Protein AF-0000000072964483 (afdb_homodimer)

pLDDT: mean 89.32, std 16.29, range [35.5, 98.94]

Sequence (464 aa):
MSEIKTFVFFDLETTGLPKFEENRTRITEFCAVAVRADHIGLQTAQKCKLPRVQSKLSLCFNPARAICPQATKLTGLSNELLEHQAHFSSQTLNVIKNWLDVNEKPICLVAHNGNEFDFPILRAEIENTGENLPEDILCLDSIIAFKEIDTLEGGAVINQPNEIKIRKIDTSYNLGHVFKRRLSKRPLNAHGAEGDVNMLLACAADYGQKFVKFANGNSTKFSQMPIMKPKFMSEIKTFVFFDLETTGLPKFEENRTRITEFCAVAVRADHIGLQTAQKCKLPRVQSKLSLCFNPARAICPQATKLTGLSNELLEHQAHFSSQTLNVIKNWLDVNEKPICLVAHNGNEFDFPILRAEIENTGENLPEDILCLDSIIAFKEIDTLEGGAVINQPNEIKIRKIDTSYNLGHVFKRRLSKRPLNAHGAEGDVNMLLACAADYGQKFVKFANGNSTKFSQMPIMKPKF

Secondary structure (DSSP, 8-state):
-PPP-EEEEEEEEESS-GGGTTT---EEEEEEEEEEGGGTT---SSTTPPPS--EEEEEE---SSPPPHHHHHHH---HHHHTTSPPSSHHHHHHHHHHHHTSPSSEEEEETTTTTTHHHHHHHHHHHTT----TT-EEEEHHHHHHHHHHHHHTTTTT--S-----------SHHHHHHHHH--PPSSTTSHHHHHHHHHHHHHHHTHHHHHHHHHH-EEGGGSPPP----/-PPP-EEEEEEEEESS-GGGTTT---EEEEEEEEEEGGGTT---SSTTPPPS--EEEEEE---SSPPPHHHHHHH---HHHHTTSPPSSHHHHHHHHHHHHTSPSSEEEEETTTTTTHHHHHHHHHHHTT----TT-EEEEHHHHHHHHHHHHHTTTTT--S-----------SHHHHHHHHH--PPSSTTSHHHHHHHHHHHHHHHTHHHHHHHHHH-EEGGGSPPP----

Foldseek 3Di:
DDAFFKEKEKDFQWLDDCVVVQLLIFTFKIKIKIDTQQQQQPPDVDQQDFRPDIDMDMFGAQRVDARDPVSCVLQVDGNVNRVPGHHLEPVVVVVVQVSVVVGDDPYEYEYAVCLPGVLQNVQQSQVVRVHDHDQSHWYDHVLVLVVVLVCVVVVVVPPDPDPPPVPVQPPDSDLQSLLCVQRVDGQDSPSHGVSSSSSSSSSRSSCGVSSSVSCRVPIGTSVPRHHRDGRD/DDAFFKEKEKDFQWLDDCVVVLLLIFTFKIKIKIDTLQQQQPPDPDQQDFRPDIDMDMFGAQRVDARDPVSCVLQV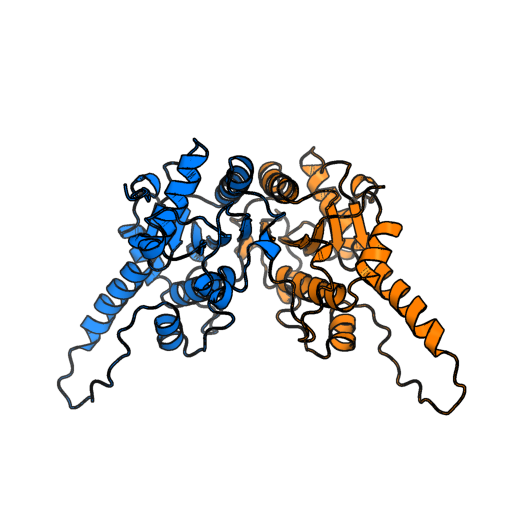DGNVNRVPGHHLEPVVVVVVQVSVVVGDDPYEYEYAVCLPGVLQNVQQSQVVRVHDHDQSHWYDHVLVLVVVLVCVVVVVVPPDPDPPPVPVQPPDSDLQSLLCVQRVDGQDSPSHGVSSSSSSSSSSSSSGVSSSVSCRVPIGTSVPRHHRDGRD

Nearest PDB structures (foldseek):
  6a47-assembly1_A  TM=9.226E-01  e=2.351E-23  Mus musculus
  6a46-assembly1_B  TM=9.419E-01  e=1.027E-22  Mus musculus
  9ava-assembly2_B  TM=9.422E-01  e=1.534E-21  Homo sapiens
  6a4b-assembly1_A  TM=9.261E-01  e=2.086E-21  Mus musculus
  6a4b-assembly2_D  TM=9.321E-01  e=1.792E-20  Mus musculus

Organism: Tribolium castaneum (NCBI:txid7070)

InterPro domains:
  IPR012337 Ribonuclease H-like superfamily [SSF53098] (5-227)
  IPR013520 Ribonuclease H-like domain [PF00929] (8-148)
  IPR013520 Ribonuclease H-like domain [SM00479] (6-213)
  IPR036397 Ribonuclease H superfamily [G3DSA:3.30.420.10] (4-225)
  IPR040393 Three-prime repair exonuclease 1/2 [PTHR13058] (2-229)

Solvent-accessible surface area (backbone atoms only — not comparable to full-atom values): 25014 Å² total; per-residue (Å²): 130,83,62,58,36,20,36,32,33,32,34,66,35,45,28,44,58,40,89,82,45,45,34,61,51,32,59,36,29,42,20,36,40,37,32,46,44,81,46,38,27,60,62,53,92,54,83,87,63,64,61,82,69,51,29,35,43,30,43,50,22,24,51,90,57,82,52,39,66,68,36,27,70,58,48,69,53,46,61,77,79,23,62,77,38,39,51,87,37,62,68,54,47,46,28,54,50,46,52,55,63,58,48,54,68,39,38,31,39,32,21,77,52,12,79,82,42,46,48,14,50,51,43,31,56,40,49,74,52,75,54,77,77,69,73,72,33,27,26,42,38,44,44,60,51,53,52,53,52,47,49,64,54,48,67,66,61,65,68,76,84,72,87,68,74,72,64,80,64,80,79,53,69,49,67,68,50,43,34,28,72,74,67,72,44,76,81,63,61,68,55,34,32,59,34,46,26,52,47,49,49,40,46,46,33,70,53,12,60,61,45,52,53,49,46,64,73,63,47,41,49,49,79,72,52,61,60,48,58,61,66,129,129,85,62,60,35,21,36,30,33,31,34,68,35,44,28,44,57,39,90,81,43,46,34,63,51,33,58,35,31,43,19,36,40,37,32,45,44,81,45,40,29,61,63,54,92,56,85,87,65,62,60,82,69,51,31,36,42,30,43,50,22,24,50,89,58,83,52,37,67,69,37,26,70,56,50,70,52,46,61,78,78,23,60,79,38,38,51,86,35,62,67,53,48,48,28,54,51,44,52,55,63,59,48,53,67,39,37,31,39,34,21,79,51,13,79,83,42,48,48,13,48,52,44,30,55,40,48,73,53,74,54,76,78,70,74,73,33,26,27,40,37,44,45,59,51,53,52,52,52,47,49,64,55,48,67,65,60,64,67,78,83,73,88,65,74,72,63,80,64,78,79,54,69,49,66,68,50,42,35,29,70,74,66,70,45,77,82,62,61,67,57,33,33,58,35,48,28,51,48,49,51,41,46,46,33,71,53,13,60,60,44,54,54,48,47,64,75,63,48,42,49,47,79,73,51,62,60,47,59,60,65,131

Radius of gyration: 23.36 Å; Cα contacts (8 Å, |Δi|>4): 852; chains: 2; bounding box: 59×77×67 Å

Structure (mmCIF, N/CA/C/O backbone):
data_AF-0000000072964483-model_v1
#
loop_
_entity.id
_entity.type
_entity.pdbx_description
1 polymer 'exodeoxyribonuclease III'
#
loop_
_atom_site.group_PDB
_atom_site.id
_atom_site.type_symbol
_atom_site.label_atom_id
_atom_site.label_alt_id
_atom_site.label_comp_id
_atom_site.label_asym_id
_atom_site.label_entity_id
_atom_site.label_seq_id
_atom_site.pdbx_PDB_ins_code
_atom_site.Cartn_x
_atom_site.Cartn_y
_atom_site.Cartn_z
_atom_site.occupancy
_atom_site.B_iso_or_equiv
_atom_site.auth_seq_id
_atom_site.auth_comp_id
_atom_site.auth_asym_id
_atom_site.auth_atom_id
_atom_site.pdbx_PDB_model_num
ATOM 1 N N . MET A 1 1 ? 10.398 20.094 21.016 1 59.28 1 MET A N 1
ATOM 2 C CA . MET A 1 1 ? 9.891 18.781 20.609 1 59.28 1 MET A CA 1
ATOM 3 C C . MET A 1 1 ? 10.711 18.203 19.469 1 59.28 1 MET A C 1
ATOM 5 O O . MET A 1 1 ? 11.281 18.953 18.672 1 59.28 1 MET A O 1
ATOM 9 N N . SER A 1 2 ? 11.109 16.859 19.469 1 86.19 2 SER A N 1
ATOM 10 C CA . SER A 1 2 ? 11.93 16.25 18.438 1 86.19 2 SER A CA 1
ATOM 11 C C . SER A 1 2 ? 11.297 16.422 17.062 1 86.19 2 SER A C 1
ATOM 13 O O . SER A 1 2 ? 10.07 16.438 16.938 1 86.19 2 SER A O 1
ATOM 15 N N . GLU A 1 3 ? 12.016 16.797 16.094 1 96.44 3 GLU A N 1
ATOM 16 C CA . GLU A 1 3 ? 11.562 17.016 14.719 1 96.44 3 GLU A CA 1
ATOM 17 C C . GLU A 1 3 ? 10.914 15.758 14.148 1 96.44 3 GLU A C 1
ATOM 19 O O . GLU A 1 3 ? 11.375 14.641 14.406 1 96.44 3 GLU A O 1
ATOM 24 N N . ILE A 1 4 ? 9.883 16.031 13.453 1 98.25 4 ILE A N 1
ATOM 25 C CA . ILE A 1 4 ? 9.18 14.938 12.789 1 98.25 4 ILE A CA 1
ATOM 26 C C . ILE A 1 4 ? 10.148 14.164 11.898 1 98.25 4 ILE A C 1
ATOM 28 O O . ILE A 1 4 ? 10.914 14.758 11.141 1 98.25 4 ILE A O 1
ATOM 32 N N . LYS A 1 5 ? 10.117 12.867 12.047 1 98.31 5 LYS A N 1
ATOM 33 C CA . LYS A 1 5 ? 11.016 12.039 11.242 1 98.31 5 LYS A CA 1
ATOM 34 C C . LYS A 1 5 ? 10.266 11.367 10.094 1 98.31 5 LYS A C 1
ATOM 36 O O . LYS A 1 5 ? 10.852 11.102 9.039 1 98.31 5 LYS A O 1
ATOM 41 N N . THR A 1 6 ? 9.008 11.07 10.32 1 98.62 6 THR A N 1
ATOM 42 C CA . THR A 1 6 ? 8.211 10.391 9.305 1 98.62 6 THR A CA 1
ATOM 43 C C . THR A 1 6 ? 6.859 11.078 9.141 1 98.62 6 THR A C 1
ATOM 45 O O . THR A 1 6 ? 6.152 11.32 10.117 1 98.62 6 THR A O 1
ATOM 48 N N . PHE A 1 7 ? 6.555 11.453 7.918 1 98.75 7 PHE A N 1
ATOM 49 C CA . PHE A 1 7 ? 5.207 11.891 7.574 1 98.75 7 PHE A CA 1
ATOM 50 C C . PHE A 1 7 ? 4.383 10.727 7.039 1 98.75 7 PHE A C 1
ATOM 52 O O . PHE A 1 7 ? 4.852 9.961 6.191 1 98.75 7 PHE A O 1
ATOM 59 N N . VAL A 1 8 ? 3.205 10.57 7.547 1 98.88 8 VAL A N 1
ATOM 60 C CA . VAL A 1 8 ? 2.248 9.586 7.051 1 98.88 8 VAL A CA 1
ATOM 61 C C . VAL A 1 8 ? 1.047 10.305 6.434 1 98.88 8 VAL A C 1
ATOM 63 O O . VAL A 1 8 ? 0.172 10.789 7.152 1 98.88 8 VAL A O 1
ATOM 66 N N . PHE A 1 9 ? 1.057 10.375 5.133 1 98.88 9 PHE A N 1
ATOM 67 C CA . PHE A 1 9 ? -0.081 10.93 4.402 1 98.88 9 PHE A CA 1
ATOM 68 C C . PHE A 1 9 ? -1.195 9.891 4.277 1 98.88 9 PHE A C 1
ATOM 70 O O . PHE A 1 9 ? -0.953 8.758 3.863 1 98.88 9 PHE A O 1
ATOM 77 N N . PHE A 1 10 ? -2.441 10.25 4.699 1 98.81 10 PHE A N 1
ATOM 78 C CA . PHE A 1 10 ? -3.484 9.234 4.586 1 98.81 10 PHE A CA 1
ATOM 79 C C . PHE A 1 10 ? -4.812 9.867 4.188 1 98.81 10 PHE A C 1
ATOM 81 O O . PHE A 1 10 ? -4.949 11.094 4.199 1 98.81 10 PHE A O 1
ATOM 88 N N . ASP A 1 11 ? -5.699 9.086 3.74 1 98.38 11 ASP A N 1
ATOM 89 C CA . ASP A 1 11 ? -7.047 9.438 3.305 1 98.38 11 ASP A CA 1
ATOM 90 C C . ASP A 1 11 ? -8.031 8.312 3.607 1 98.38 11 ASP A C 1
ATOM 92 O O . ASP A 1 11 ? -7.656 7.141 3.641 1 98.38 11 ASP A O 1
ATOM 96 N N . LEU A 1 12 ? -9.25 8.703 3.867 1 98.38 12 LEU A N 1
ATOM 97 C CA . LEU A 1 12 ? -10.328 7.742 4.113 1 98.38 12 LEU A CA 1
ATOM 98 C C . LEU A 1 12 ? -11.422 7.871 3.055 1 98.38 12 LEU A C 1
ATOM 100 O O . LEU A 1 12 ? -11.758 8.984 2.635 1 98.38 12 LEU A O 1
ATOM 104 N N . GLU A 1 13 ? -11.859 6.797 2.547 1 97.94 13 GLU A N 1
ATOM 105 C CA . GLU A 1 13 ? -13.203 6.734 1.973 1 97.94 13 GLU A CA 1
ATOM 106 C C . GLU A 1 13 ? -14.211 6.184 2.98 1 97.94 13 GLU A C 1
ATOM 108 O O . GLU A 1 13 ? -13.859 5.363 3.832 1 97.94 13 GLU A O 1
ATOM 113 N N . THR A 1 14 ? -15.477 6.641 2.916 1 98 14 THR A N 1
ATOM 114 C CA . THR A 1 14 ? -16.453 6.332 3.953 1 98 14 THR A CA 1
ATOM 115 C C . THR A 1 14 ? -17.812 6 3.336 1 98 14 THR A C 1
ATOM 117 O O . THR A 1 14 ? -17.984 6.109 2.123 1 98 14 THR A O 1
ATOM 120 N N . THR A 1 15 ? -18.734 5.559 4.133 1 97.94 15 THR A N 1
ATOM 121 C CA . THR A 1 15 ? -20.078 5.176 3.697 1 97.94 15 THR A CA 1
ATOM 122 C C . THR A 1 15 ? -20.844 6.379 3.156 1 97.94 15 THR A C 1
ATOM 124 O O . THR A 1 15 ? -21.781 6.227 2.367 1 97.94 15 THR A O 1
ATOM 127 N N . GLY A 1 16 ? -20.453 7.508 3.533 1 95.5 16 GLY A N 1
ATOM 128 C CA . GLY A 1 16 ? -21.047 8.781 3.158 1 95.5 16 GLY A CA 1
ATOM 129 C C . GLY A 1 16 ? -20.438 9.961 3.902 1 95.5 16 GLY A C 1
ATOM 130 O O . GLY A 1 16 ? -19.469 9.805 4.648 1 95.5 16 GLY A O 1
ATOM 131 N N . LEU A 1 17 ? -20.953 11.117 3.656 1 93.19 17 LEU A N 1
ATOM 132 C CA . LEU A 1 17 ? -20.516 12.297 4.395 1 93.19 17 LEU A CA 1
ATOM 133 C C . LEU A 1 17 ? -21.172 12.352 5.773 1 93.19 17 LEU A C 1
ATOM 135 O O . LEU A 1 17 ? -22.359 12.047 5.91 1 93.19 17 LEU A O 1
ATOM 139 N N . PRO A 1 18 ? -20.438 12.711 6.734 1 92.38 18 PRO A N 1
ATOM 140 C CA . PRO A 1 18 ? -20.953 12.734 8.102 1 92.38 18 PRO A CA 1
ATOM 141 C C . PRO A 1 18 ? -22.25 13.539 8.227 1 92.38 18 PRO A C 1
ATOM 143 O O . PRO A 1 18 ? -23.172 13.133 8.945 1 92.38 18 PRO A O 1
ATOM 146 N N . LYS A 1 19 ? -22.375 14.609 7.52 1 89.31 19 LYS A N 1
ATOM 147 C CA . LYS A 1 19 ? -23.531 15.484 7.609 1 89.31 19 LYS A CA 1
ATOM 148 C C . LYS A 1 19 ? -24.797 14.75 7.176 1 89.31 19 LYS A C 1
ATOM 150 O O . LYS A 1 19 ? -25.891 15.055 7.664 1 89.31 19 LYS A O 1
ATOM 155 N N . PHE A 1 20 ? -24.672 13.734 6.379 1 88.56 20 PHE A N 1
ATOM 156 C CA . PHE A 1 20 ? -25.844 13.031 5.84 1 88.56 20 PHE A CA 1
ATOM 157 C C . PHE A 1 20 ? -26.078 11.719 6.582 1 88.56 20 PHE A C 1
ATOM 159 O O . PHE A 1 20 ? -27.062 11.023 6.328 1 88.56 20 PHE A O 1
ATOM 166 N N . GLU A 1 21 ? -25.172 11.422 7.473 1 91.38 21 GLU A N 1
ATOM 167 C CA . GLU A 1 21 ? -25.281 10.141 8.164 1 91.38 21 GLU A CA 1
ATOM 168 C C . GLU A 1 21 ? -25.328 10.328 9.68 1 91.38 21 GLU A C 1
ATOM 170 O O . GLU A 1 21 ? -24.984 9.414 10.438 1 91.38 21 GLU A O 1
ATOM 175 N N . GLU A 1 22 ? -25.578 11.539 10.133 1 90.06 22 GLU A N 1
ATOM 176 C CA . GLU A 1 22 ? -25.672 11.844 11.555 1 90.06 22 GLU A CA 1
ATOM 177 C C . GLU A 1 22 ? -24.391 11.453 12.289 1 90.06 22 GLU A C 1
ATOM 179 O O . GLU A 1 22 ? -24.453 10.891 13.391 1 90.06 22 GLU A O 1
ATOM 184 N N . ASN A 1 23 ? -23.328 11.57 11.648 1 89.25 23 ASN A N 1
ATOM 185 C CA . ASN A 1 23 ? -22 11.312 12.195 1 89.25 23 ASN A CA 1
ATOM 186 C C . ASN A 1 23 ? -21.797 9.836 12.516 1 89.25 23 ASN A C 1
ATOM 188 O O . ASN A 1 23 ? -21.078 9.484 13.453 1 89.25 23 ASN A O 1
ATOM 192 N N . ARG A 1 24 ? -22.5 8.984 11.781 1 90.94 24 ARG A N 1
ATOM 193 C CA . ARG A 1 24 ? -22.359 7.547 11.961 1 90.94 24 ARG A CA 1
ATOM 194 C C . ARG A 1 24 ? -21.562 6.926 10.82 1 90.94 24 ARG A C 1
ATOM 196 O O . ARG A 1 24 ? -21.641 5.715 10.594 1 90.94 24 ARG A O 1
ATOM 203 N N . THR A 1 25 ? -20.922 7.75 10.172 1 95.06 25 THR A N 1
ATOM 204 C CA . THR A 1 25 ? -20.156 7.363 9 1 95.06 25 THR A CA 1
ATOM 205 C C . THR A 1 25 ? -19.094 6.324 9.367 1 95.06 25 THR A C 1
ATOM 207 O O . THR A 1 25 ? -18.469 6.418 10.422 1 95.06 25 THR A O 1
ATOM 210 N N . ARG A 1 26 ? -18.953 5.316 8.516 1 97.5 26 ARG A N 1
ATOM 211 C CA . ARG A 1 26 ? -17.984 4.254 8.711 1 97.5 26 ARG A CA 1
ATOM 212 C C . ARG A 1 26 ? -16.938 4.254 7.602 1 97.5 26 ARG A C 1
ATOM 214 O O . ARG A 1 26 ? -17.203 4.711 6.492 1 97.5 26 ARG A O 1
ATOM 221 N N . ILE A 1 27 ? -15.758 3.779 7.957 1 98.44 27 ILE A N 1
ATOM 222 C CA . ILE A 1 27 ? -14.656 3.746 6.996 1 98.44 27 ILE A CA 1
ATOM 223 C C . ILE A 1 27 ? -14.844 2.576 6.035 1 98.44 27 ILE A C 1
ATOM 225 O O . ILE A 1 27 ? -15.094 1.446 6.465 1 98.44 27 ILE A O 1
ATOM 229 N N . THR A 1 28 ? -14.734 2.82 4.719 1 98.44 28 THR A N 1
ATOM 230 C CA . THR A 1 28 ? -14.781 1.766 3.711 1 98.44 28 THR A CA 1
ATOM 231 C C . THR A 1 28 ? -13.391 1.501 3.139 1 98.44 28 THR A C 1
ATOM 233 O O . THR A 1 28 ? -13.109 0.404 2.65 1 98.44 28 THR A O 1
ATOM 236 N N . GLU A 1 29 ? -12.539 2.516 3.17 1 98.56 29 GLU A N 1
ATOM 237 C CA . GLU A 1 29 ? -11.188 2.404 2.633 1 98.56 29 GLU A CA 1
ATOM 238 C C . GLU A 1 29 ? -10.211 3.287 3.408 1 98.56 29 GLU A C 1
ATOM 240 O O . GLU A 1 29 ? -10.539 4.426 3.748 1 98.56 29 GLU A O 1
ATOM 245 N N . PHE A 1 30 ? -9.141 2.785 3.834 1 98.69 30 PHE A N 1
ATOM 246 C CA . PHE A 1 30 ? -8.023 3.467 4.48 1 98.69 30 PHE A CA 1
ATOM 247 C C . PHE A 1 30 ? -6.754 3.336 3.643 1 98.69 30 PHE A C 1
ATOM 249 O O . PHE A 1 30 ? -6.363 2.23 3.262 1 98.69 30 PHE A O 1
ATOM 256 N N . CYS A 1 31 ? -6.129 4.406 3.23 1 98.69 31 CYS A N 1
ATOM 257 C CA . CYS A 1 31 ? -4.832 4.375 2.557 1 98.69 31 CYS A CA 1
ATOM 258 C C . CYS A 1 31 ? -3.848 5.324 3.232 1 98.69 31 CYS A C 1
ATOM 260 O O . CYS A 1 31 ? -4.195 6.457 3.562 1 98.69 31 CYS A O 1
ATOM 262 N N . ALA A 1 32 ? -2.635 4.863 3.463 1 98.88 32 ALA A N 1
ATOM 263 C CA . ALA A 1 32 ? -1.585 5.668 4.078 1 98.88 32 ALA A CA 1
ATOM 264 C C . ALA A 1 32 ? -0.235 5.414 3.416 1 98.88 32 ALA A C 1
ATOM 266 O O . ALA A 1 32 ? 0.085 4.273 3.066 1 98.88 32 ALA A O 1
ATOM 267 N N . VAL A 1 33 ? 0.51 6.426 3.189 1 98.62 33 VAL A N 1
ATOM 268 C CA . VAL A 1 33 ? 1.868 6.355 2.66 1 98.62 33 VAL A CA 1
ATOM 269 C C . VAL A 1 33 ? 2.83 7.062 3.613 1 98.62 33 VAL A C 1
ATOM 271 O O . VAL A 1 33 ? 2.639 8.234 3.939 1 98.62 33 VAL A O 1
ATOM 274 N N . ALA A 1 34 ? 3.812 6.375 4.09 1 98.69 34 ALA A N 1
ATOM 275 C CA . ALA A 1 34 ? 4.824 6.922 4.992 1 98.69 34 ALA A CA 1
ATOM 276 C C . ALA A 1 34 ? 6.086 7.312 4.227 1 98.69 34 ALA A C 1
ATOM 278 O O . ALA A 1 34 ? 6.605 6.527 3.43 1 98.69 34 ALA A O 1
ATOM 279 N N . VAL A 1 35 ? 6.535 8.508 4.445 1 97.94 35 VAL A N 1
ATOM 280 C CA . VAL A 1 35 ? 7.75 9.031 3.834 1 97.94 35 VAL A CA 1
ATOM 281 C C . VAL A 1 35 ? 8.594 9.742 4.891 1 97.94 35 VAL A C 1
ATOM 283 O O . VAL A 1 35 ? 8.062 10.43 5.762 1 97.94 35 VAL A O 1
ATOM 286 N N . ARG A 1 36 ? 9.812 9.594 4.812 1 97.5 36 ARG A N 1
ATOM 287 C CA . ARG A 1 36 ? 10.688 10.305 5.73 1 97.5 36 ARG A CA 1
ATOM 288 C C . ARG A 1 36 ? 10.625 11.812 5.488 1 97.5 36 ARG A C 1
ATOM 290 O O . ARG A 1 36 ? 10.539 12.258 4.344 1 97.5 36 ARG A O 1
ATOM 297 N N . ALA A 1 37 ? 10.789 12.516 6.535 1 97.31 37 ALA A N 1
ATOM 298 C CA . ALA A 1 37 ? 10.734 13.977 6.449 1 97.31 37 ALA A CA 1
ATOM 299 C C . ALA A 1 37 ? 11.844 14.516 5.559 1 97.31 37 ALA A C 1
ATOM 301 O O . ALA A 1 37 ? 11.625 15.453 4.781 1 97.31 37 ALA A O 1
ATOM 302 N N . ASP A 1 38 ? 13.016 13.898 5.617 1 94.5 38 ASP A N 1
ATOM 303 C CA . ASP A 1 38 ? 14.156 14.406 4.859 1 94.5 38 ASP A CA 1
ATOM 304 C C . ASP A 1 38 ? 14.047 14.031 3.385 1 94.5 38 ASP A C 1
ATOM 306 O O . ASP A 1 38 ? 14.844 14.484 2.562 1 94.5 38 ASP A O 1
ATOM 310 N N . HIS A 1 39 ? 13.086 13.211 3.074 1 94.62 39 HIS A N 1
ATOM 311 C CA . HIS A 1 39 ? 12.867 12.859 1.677 1 94.62 39 HIS A CA 1
ATOM 312 C C . HIS A 1 39 ? 11.844 13.781 1.029 1 94.62 39 HIS A C 1
ATOM 314 O O . HIS A 1 39 ? 11.656 13.75 -0.19 1 94.62 39 HIS A O 1
ATOM 320 N N . ILE A 1 40 ? 11.203 14.531 1.979 1 92.31 40 ILE A N 1
ATOM 321 C CA . ILE A 1 40 ? 10.258 15.508 1.454 1 92.31 40 ILE A CA 1
ATOM 322 C C . ILE A 1 40 ? 11.008 16.672 0.815 1 92.31 40 ILE A C 1
ATOM 324 O O . ILE A 1 40 ? 11.891 17.266 1.443 1 92.31 40 ILE A O 1
ATOM 328 N N . GLY A 1 41 ? 10.852 17.016 -0.257 1 76 41 GLY A N 1
ATOM 329 C CA . GLY A 1 41 ? 11.484 18.156 -0.9 1 76 41 GLY A CA 1
ATOM 330 C C . GLY A 1 41 ? 12.766 17.797 -1.625 1 76 41 GLY A C 1
ATOM 331 O O . GLY A 1 41 ? 13.422 18.656 -2.209 1 76 41 GLY A O 1
ATOM 332 N N . LEU A 1 42 ? 13.438 16.578 -1.027 1 68.56 42 LEU A N 1
ATOM 333 C CA . LEU A 1 42 ? 14.602 16.203 -1.831 1 68.56 42 LEU A CA 1
ATOM 334 C C . LEU A 1 42 ? 14.281 16.297 -3.32 1 68.56 42 LEU A C 1
ATOM 336 O O . LEU A 1 42 ? 13.32 15.68 -3.793 1 68.56 42 LEU A O 1
ATOM 340 N N . GLN A 1 43 ? 13.953 17.625 -3.625 1 53.53 43 GLN A N 1
ATOM 341 C CA . GLN A 1 43 ? 13.656 18.078 -4.977 1 53.53 43 GLN A CA 1
ATOM 342 C C . GLN A 1 43 ? 14.445 17.281 -6.016 1 53.53 43 GLN A C 1
ATOM 344 O O . GLN A 1 43 ? 15.672 17.25 -5.973 1 53.53 43 GLN A O 1
ATOM 349 N N . THR A 1 44 ? 14.094 16.078 -6.285 1 48.34 44 THR A N 1
ATOM 350 C CA . THR A 1 44 ? 14.82 15.633 -7.469 1 48.34 44 THR A CA 1
ATOM 351 C C . THR A 1 44 ? 14.664 16.641 -8.602 1 48.34 44 THR A C 1
ATOM 353 O O . THR A 1 44 ? 13.734 17.453 -8.609 1 48.34 44 THR A O 1
ATOM 356 N N . ALA A 1 45 ? 15.727 17.109 -9.234 1 46.88 45 ALA A N 1
ATOM 357 C CA . ALA A 1 45 ? 15.742 17.953 -10.43 1 46.88 45 ALA A CA 1
ATOM 358 C C . ALA A 1 45 ? 14.43 17.828 -11.203 1 46.88 45 ALA A C 1
ATOM 360 O O . ALA A 1 45 ? 14.094 18.703 -12.008 1 46.88 45 ALA A O 1
ATOM 361 N N . GLN A 1 46 ? 13.898 16.781 -11.156 1 48.69 46 GLN A N 1
ATOM 362 C CA . GLN A 1 46 ? 12.68 16.641 -11.945 1 48.69 46 GLN A CA 1
ATOM 363 C C . GLN A 1 46 ? 11.445 16.922 -11.109 1 48.69 46 GLN A C 1
ATOM 365 O O . GLN A 1 46 ? 11.242 16.312 -10.055 1 48.69 46 GLN A O 1
ATOM 370 N N . LYS A 1 47 ? 10.945 18.094 -11.383 1 49.38 47 LYS A N 1
ATOM 371 C CA . LYS A 1 47 ? 9.664 18.578 -10.891 1 49.38 47 LYS A CA 1
ATOM 372 C C . LYS A 1 47 ? 8.633 17.453 -10.836 1 49.38 47 LYS A C 1
ATOM 374 O O . LYS A 1 47 ? 8.594 16.609 -11.719 1 49.38 47 LYS A O 1
ATOM 379 N N . CYS A 1 48 ? 8.031 17.109 -9.648 1 54.84 48 CYS A N 1
ATOM 380 C CA . CYS A 1 48 ? 6.789 16.344 -9.523 1 54.84 48 CYS A CA 1
ATOM 381 C C . CYS A 1 48 ? 7.074 14.883 -9.188 1 54.84 48 CYS A C 1
ATOM 383 O O . CYS A 1 48 ? 6.191 14.031 -9.297 1 54.84 48 CYS A O 1
ATOM 385 N N . LYS A 1 49 ? 8.32 14.633 -8.789 1 71.06 49 LYS A N 1
ATOM 386 C CA . LYS A 1 49 ? 8.523 13.219 -8.484 1 71.06 49 LYS A CA 1
ATOM 387 C C . LYS A 1 49 ? 8.297 12.93 -7.004 1 71.06 49 LYS A C 1
ATOM 389 O O . LYS A 1 49 ? 8.734 13.703 -6.145 1 71.06 49 LYS A O 1
ATOM 394 N N . LEU A 1 50 ? 7.48 11.984 -6.805 1 87.69 50 LEU A N 1
ATOM 395 C CA . LEU A 1 50 ? 7.25 11.5 -5.449 1 87.69 50 LEU A CA 1
ATOM 396 C C . LEU A 1 50 ? 8.523 10.898 -4.863 1 87.69 50 LEU A C 1
ATOM 398 O O . LEU A 1 50 ? 9.375 10.398 -5.602 1 87.69 50 LEU A O 1
ATOM 402 N N . PRO A 1 51 ? 8.719 11.125 -3.568 1 92.56 51 PRO A N 1
ATOM 403 C CA . PRO A 1 51 ? 9.852 10.43 -2.953 1 92.56 51 PRO A CA 1
ATOM 404 C C . PRO A 1 51 ? 9.906 8.953 -3.316 1 92.56 51 PRO A C 1
ATOM 406 O O . PRO A 1 51 ? 8.875 8.273 -3.322 1 92.56 51 PRO A O 1
ATOM 409 N N . ARG A 1 52 ? 11.023 8.445 -3.637 1 92.31 52 ARG A N 1
ATOM 410 C CA . ARG A 1 52 ? 11.18 7.078 -4.113 1 92.31 52 ARG A CA 1
ATOM 411 C C . ARG A 1 52 ? 10.867 6.074 -3.008 1 92.31 52 ARG A C 1
ATOM 413 O O . ARG A 1 52 ? 10.242 5.047 -3.258 1 92.31 52 ARG A O 1
ATOM 420 N N . VAL A 1 53 ? 11.359 6.371 -1.799 1 95.88 53 VAL A N 1
ATOM 421 C CA . VAL A 1 53 ? 11.18 5.445 -0.687 1 95.88 53 VAL A CA 1
ATOM 422 C C . VAL A 1 53 ? 9.852 5.738 0.011 1 95.88 53 VAL A C 1
ATOM 424 O O . VAL A 1 53 ? 9.68 6.801 0.61 1 95.88 53 VAL A O 1
ATOM 427 N N . GLN A 1 54 ? 8.969 4.809 -0.129 1 96.56 54 GLN A N 1
ATOM 428 C CA . GLN A 1 54 ? 7.641 4.91 0.468 1 96.56 54 GLN A CA 1
ATOM 429 C C . GLN A 1 54 ? 7.227 3.592 1.115 1 96.56 54 GLN A C 1
ATOM 431 O O . GLN A 1 54 ? 7.496 2.516 0.575 1 96.56 54 GLN A O 1
ATOM 436 N N . SER A 1 55 ? 6.637 3.631 2.266 1 97.94 55 SER A N 1
ATOM 437 C CA . SER A 1 55 ? 5.863 2.521 2.816 1 97.94 55 SER A CA 1
ATOM 438 C C . SER A 1 55 ? 4.367 2.777 2.693 1 97.94 55 SER A C 1
ATOM 440 O O . SER A 1 55 ? 3.895 3.885 2.963 1 97.94 55 SER A O 1
ATOM 442 N N . LYS A 1 56 ? 3.674 1.799 2.248 1 98.38 56 LYS A N 1
ATOM 443 C CA . LYS A 1 56 ? 2.254 1.996 1.975 1 98.38 56 LYS A CA 1
ATOM 444 C C . LYS A 1 56 ? 1.405 0.95 2.691 1 98.38 56 LYS A C 1
ATOM 446 O O . LYS A 1 56 ? 1.823 -0.2 2.84 1 98.38 56 LYS A O 1
ATOM 451 N N . LEU A 1 57 ? 0.275 1.353 3.137 1 98.81 57 LEU A N 1
ATOM 452 C CA . LEU A 1 57 ? -0.75 0.478 3.695 1 98.81 57 LEU A CA 1
ATOM 453 C C . LEU A 1 57 ? -2.139 0.897 3.223 1 98.81 57 LEU A C 1
ATOM 455 O O . LEU A 1 57 ? -2.529 2.057 3.381 1 98.81 57 LEU A O 1
ATOM 459 N N . SER A 1 58 ? -2.801 0.047 2.559 1 98.38 58 SER A N 1
ATOM 460 C CA . SER A 1 58 ? -4.188 0.266 2.156 1 98.38 58 SER A CA 1
ATOM 461 C C . SER A 1 58 ? -5.074 -0.899 2.576 1 98.38 58 SER A C 1
ATOM 463 O O . SER A 1 58 ? -4.707 -2.062 2.404 1 98.38 58 SER A O 1
ATOM 465 N N . LEU A 1 59 ? -6.188 -0.616 3.145 1 98.56 59 LEU A N 1
ATOM 466 C CA . LEU A 1 59 ? -7.172 -1.595 3.59 1 98.56 59 LEU A CA 1
ATOM 467 C C . LEU A 1 59 ? -8.578 -1.178 3.176 1 98.56 59 LEU A C 1
ATOM 469 O O . LEU A 1 59 ? -8.914 0.007 3.219 1 98.56 59 LEU A O 1
ATOM 473 N N . CYS A 1 60 ? -9.352 -2.109 2.766 1 98.19 60 CYS A N 1
ATOM 474 C CA . CYS A 1 60 ? -10.789 -1.929 2.605 1 98.19 60 CYS A CA 1
ATOM 475 C C . CYS A 1 60 ? -11.555 -2.641 3.713 1 98.19 60 CYS A C 1
ATOM 477 O O . CYS A 1 60 ? -11.125 -3.686 4.203 1 98.19 60 CYS A O 1
ATOM 479 N N . PHE A 1 61 ? -12.695 -2.033 4.062 1 98.5 61 PHE A N 1
ATOM 480 C CA . PHE A 1 61 ? -13.445 -2.564 5.188 1 98.5 61 PHE A CA 1
ATOM 481 C C . PHE A 1 61 ? -14.898 -2.814 4.797 1 98.5 61 PHE A C 1
ATOM 483 O O . PHE A 1 61 ? -15.484 -2.047 4.027 1 98.5 61 PHE A O 1
ATOM 490 N N . ASN A 1 62 ? -15.43 -3.893 5.332 1 98.5 62 ASN A N 1
ATOM 491 C CA . ASN A 1 62 ? -16.875 -3.98 5.461 1 98.5 62 ASN A CA 1
ATOM 492 C C . ASN A 1 62 ? -17.406 -3.035 6.539 1 98.5 62 ASN A C 1
ATOM 494 O O . ASN A 1 62 ? -17.172 -3.25 7.727 1 98.5 62 ASN A O 1
ATOM 498 N N . PRO A 1 63 ? -18.094 -2.004 6.125 1 98 63 PRO A N 1
ATOM 499 C CA . PRO A 1 63 ? -18.516 -0.995 7.102 1 98 63 PRO A CA 1
ATOM 500 C C . PRO A 1 63 ? -19.688 -1.456 7.961 1 98 63 PRO A C 1
ATOM 502 O O . PRO A 1 63 ? -20.047 -0.783 8.93 1 98 63 PRO A O 1
ATOM 505 N N . ALA A 1 64 ? -20.266 -2.627 7.66 1 96.88 64 ALA A N 1
ATOM 506 C CA . ALA A 1 64 ? -21.438 -3.15 8.375 1 96.88 64 ALA A CA 1
ATOM 507 C C . ALA A 1 64 ? -22.562 -2.125 8.414 1 96.88 64 ALA A C 1
ATOM 509 O O . ALA A 1 64 ? -23.25 -1.976 9.43 1 96.88 64 ALA A O 1
ATOM 510 N N . ARG A 1 65 ? -22.656 -1.275 7.445 1 96 65 ARG A N 1
ATOM 511 C CA . ARG A 1 65 ? -23.672 -0.243 7.215 1 96 65 ARG A CA 1
ATOM 512 C C . ARG A 1 65 ? -23.859 0.01 5.723 1 96 65 ARG A C 1
ATOM 514 O O . ARG A 1 65 ? -22.938 -0.18 4.93 1 96 65 ARG A O 1
ATOM 521 N N . ALA A 1 66 ? -25.047 0.464 5.43 1 96.81 66 ALA A N 1
ATOM 522 C CA . ALA A 1 66 ? -25.312 0.77 4.027 1 96.81 66 ALA A CA 1
ATOM 523 C C . ALA A 1 66 ? -24.438 1.928 3.541 1 96.81 66 ALA A C 1
ATOM 525 O O . ALA A 1 66 ? -24.281 2.932 4.242 1 96.81 66 ALA A O 1
ATOM 526 N N . ILE A 1 67 ? -23.906 1.758 2.377 1 97.75 67 ILE A N 1
ATOM 527 C CA . ILE A 1 67 ? -23.125 2.818 1.743 1 97.75 67 ILE A CA 1
ATOM 528 C C . ILE A 1 67 ? -24.047 3.705 0.908 1 97.75 67 ILE A C 1
ATOM 530 O O . ILE A 1 67 ? -24.828 3.205 0.104 1 97.75 67 ILE A O 1
ATOM 534 N N . CYS A 1 68 ? -23.953 5.043 1.111 1 96.69 68 CYS A N 1
ATOM 535 C CA . CYS A 1 68 ? -24.75 5.988 0.335 1 96.69 68 CYS A CA 1
ATOM 536 C C . CYS A 1 68 ? -24.469 5.844 -1.155 1 96.69 68 CYS A C 1
ATOM 538 O O . CYS A 1 68 ? -23.312 5.695 -1.562 1 96.69 68 CYS A O 1
ATOM 540 N N . PRO A 1 69 ? -25.484 5.902 -1.997 1 96.38 69 PRO A N 1
ATOM 541 C CA . PRO A 1 69 ? -25.312 5.758 -3.443 1 96.38 69 PRO A CA 1
ATOM 542 C C . PRO A 1 69 ? -24.297 6.754 -4.016 1 96.38 69 PRO A C 1
ATOM 544 O O . PRO A 1 69 ? -23.547 6.414 -4.926 1 96.38 69 PRO A O 1
ATOM 547 N N . GLN A 1 70 ? -24.344 7.914 -3.508 1 95.06 70 GLN A N 1
ATOM 548 C CA . GLN A 1 70 ? -23.406 8.93 -3.982 1 95.06 70 GLN A CA 1
ATOM 549 C C . GLN A 1 70 ? -21.969 8.523 -3.695 1 95.06 70 GLN A C 1
ATOM 551 O O . GLN A 1 70 ? -21.078 8.734 -4.527 1 95.06 70 GLN A O 1
ATOM 556 N N . ALA A 1 71 ? -21.719 7.988 -2.512 1 95.75 71 ALA A N 1
ATOM 557 C CA . ALA A 1 71 ? -20.375 7.504 -2.158 1 95.75 71 ALA A CA 1
ATOM 558 C C . ALA A 1 71 ? -19.953 6.355 -3.068 1 95.75 71 ALA A C 1
ATOM 560 O O . ALA A 1 71 ? -18.812 6.301 -3.516 1 95.75 71 ALA A O 1
ATOM 561 N N . THR A 1 72 ? -20.891 5.41 -3.359 1 96.62 72 THR A N 1
ATOM 562 C CA . THR A 1 72 ? -20.625 4.285 -4.246 1 96.62 72 THR A CA 1
ATOM 563 C C . THR A 1 72 ? -20.234 4.777 -5.637 1 96.62 72 THR A C 1
ATOM 565 O O . THR A 1 72 ? -19.266 4.285 -6.227 1 96.62 72 THR A O 1
ATOM 568 N N . LYS A 1 73 ? -20.953 5.785 -6.113 1 95.06 73 LYS A N 1
ATOM 569 C CA . LYS A 1 73 ? -20.672 6.344 -7.438 1 95.06 73 LYS A CA 1
ATOM 570 C C . LYS A 1 73 ? -19.297 7 -7.488 1 95.06 73 LYS A C 1
ATOM 572 O O . LYS A 1 73 ? -18.578 6.852 -8.469 1 95.06 73 LYS A O 1
ATOM 577 N N . LEU A 1 74 ? -18.906 7.664 -6.453 1 93.44 74 LEU A N 1
ATOM 578 C CA . LEU A 1 74 ? -17.672 8.438 -6.41 1 93.44 74 LEU A CA 1
ATOM 579 C C . LEU A 1 74 ? -16.469 7.527 -6.215 1 93.44 74 LEU A C 1
ATOM 581 O O . LEU A 1 74 ? -15.422 7.719 -6.848 1 93.44 74 LEU A O 1
ATOM 585 N N . THR A 1 75 ? -16.578 6.48 -5.359 1 94.69 75 THR A N 1
ATOM 586 C CA . THR A 1 75 ? -15.422 5.727 -4.914 1 94.69 75 THR A CA 1
ATOM 587 C C . THR A 1 75 ? -15.336 4.387 -5.641 1 94.69 75 THR A C 1
ATOM 589 O O . THR A 1 75 ? -14.289 3.729 -5.617 1 94.69 75 THR A O 1
ATOM 592 N N . GLY A 1 76 ? -16.484 3.932 -6.227 1 94.38 76 GLY A N 1
ATOM 593 C CA . GLY A 1 76 ? -16.531 2.619 -6.855 1 94.38 76 GLY A CA 1
ATOM 594 C C . GLY A 1 76 ? -16.656 1.485 -5.852 1 94.38 76 GLY A C 1
ATOM 595 O O . GLY A 1 76 ? -16.5 0.316 -6.211 1 94.38 76 GLY A O 1
ATOM 596 N N . LEU A 1 77 ? -16.891 1.777 -4.582 1 96.38 77 LEU A N 1
ATOM 597 C CA . LEU A 1 77 ? -17.062 0.769 -3.537 1 96.38 77 LEU A CA 1
ATOM 598 C C . LEU A 1 77 ? -18.531 0.56 -3.207 1 96.38 77 LEU A C 1
ATOM 600 O O . LEU A 1 77 ? -19.297 1.521 -3.156 1 96.38 77 LEU A O 1
ATOM 604 N N . SER A 1 78 ? -18.938 -0.629 -3.1 1 97.44 78 SER A N 1
ATOM 605 C CA . SER A 1 78 ? -20.312 -0.981 -2.756 1 97.44 78 SER A CA 1
ATOM 606 C C . SER A 1 78 ? -20.359 -2.016 -1.637 1 97.44 78 SER A C 1
ATOM 608 O O . SER A 1 78 ? -19.344 -2.641 -1.322 1 97.44 78 SER A O 1
ATOM 610 N N . ASN A 1 79 ? -21.594 -2.139 -1.056 1 97.94 79 ASN A N 1
ATOM 611 C CA . ASN A 1 79 ? -21.75 -3.141 -0.007 1 97.94 79 ASN A CA 1
ATOM 612 C C . ASN A 1 79 ? -21.453 -4.547 -0.526 1 97.94 79 ASN A C 1
ATOM 614 O O . ASN A 1 79 ? -20.875 -5.367 0.186 1 97.94 79 ASN A O 1
ATOM 618 N N . GLU A 1 80 ? -21.812 -4.785 -1.735 1 96.5 80 GLU A N 1
ATOM 619 C CA . GLU A 1 80 ? -21.547 -6.094 -2.326 1 96.5 80 GLU A CA 1
ATOM 620 C C . GLU A 1 80 ? -20.062 -6.359 -2.453 1 96.5 80 GLU A C 1
ATOM 622 O O . GLU A 1 80 ? -19.578 -7.434 -2.078 1 96.5 80 GLU A O 1
ATOM 627 N N . LEU A 1 81 ? -19.312 -5.426 -2.943 1 95.81 81 LEU A N 1
ATOM 628 C CA . LEU A 1 81 ? -17.875 -5.57 -3.156 1 95.81 81 LEU A CA 1
ATOM 629 C C . LEU A 1 81 ? -17.141 -5.742 -1.83 1 95.81 81 LEU A C 1
ATOM 631 O O . LEU A 1 81 ? -16.125 -6.434 -1.762 1 95.81 81 LEU A O 1
ATOM 635 N N . LEU A 1 82 ? -17.688 -5.117 -0.753 1 97.88 82 LEU A N 1
ATOM 636 C CA . LEU A 1 82 ? -16.953 -5.059 0.509 1 97.88 82 LEU A CA 1
ATOM 637 C C . LEU A 1 82 ? -17.5 -6.09 1.496 1 97.88 82 LEU A C 1
ATOM 639 O O . LEU A 1 82 ? -17.047 -6.152 2.643 1 97.88 82 LEU A O 1
ATOM 643 N N . GLU A 1 83 ? -18.406 -6.914 1.09 1 97.38 83 GLU A N 1
ATOM 644 C CA . GLU A 1 83 ? -19.156 -7.816 1.968 1 97.38 83 GLU A CA 1
ATOM 645 C C . GLU A 1 83 ? -18.203 -8.727 2.746 1 97.38 83 GLU A C 1
ATOM 647 O O . GLU A 1 83 ? -18.422 -8.969 3.938 1 97.38 83 GLU A O 1
ATOM 652 N N . HIS A 1 84 ? -17.125 -9.172 2.121 1 96.56 84 HIS A N 1
ATOM 653 C CA . HIS A 1 84 ? -16.297 -10.188 2.74 1 96.56 84 HIS A CA 1
ATOM 654 C C . HIS A 1 84 ? -14.977 -9.594 3.242 1 96.56 84 HIS A C 1
ATOM 656 O O . HIS A 1 84 ? -14.078 -10.328 3.646 1 96.56 84 HIS A O 1
ATOM 662 N N . GLN A 1 85 ? -14.883 -8.289 3.139 1 97.75 85 GLN A N 1
ATOM 663 C CA . GLN A 1 85 ? -13.711 -7.629 3.703 1 97.75 85 GLN A CA 1
ATOM 664 C C . GLN A 1 85 ? -13.781 -7.59 5.227 1 97.75 85 GLN A C 1
ATOM 666 O O . GLN A 1 85 ? -14.859 -7.727 5.809 1 97.75 85 GLN A O 1
ATOM 671 N N . ALA A 1 86 ? -12.688 -7.473 5.867 1 98 86 ALA A N 1
ATOM 672 C CA . ALA A 1 86 ? -12.625 -7.355 7.324 1 98 86 ALA A CA 1
ATOM 673 C C . ALA A 1 86 ? -13.32 -6.086 7.801 1 98 86 ALA A C 1
ATOM 675 O O . ALA A 1 86 ? -13.398 -5.098 7.066 1 98 86 ALA A O 1
ATOM 676 N N . HIS A 1 87 ? -13.875 -6.109 8.953 1 98.19 87 HIS A N 1
ATOM 677 C CA . HIS A 1 87 ? -14.367 -4.918 9.617 1 98.19 87 HIS A CA 1
ATOM 678 C C . HIS A 1 87 ? -13.234 -4.117 10.242 1 98.19 87 HIS A C 1
ATOM 680 O O . HIS A 1 87 ? -12.133 -4.645 10.445 1 98.19 87 HIS A O 1
ATOM 686 N N . PHE A 1 88 ? -13.461 -2.842 10.422 1 98.25 88 PHE A N 1
ATOM 687 C CA . PHE A 1 88 ? -12.555 -2.115 11.297 1 98.25 88 PHE A CA 1
ATOM 688 C C . PHE A 1 88 ? -12.641 -2.648 12.727 1 98.25 88 PHE A C 1
ATOM 690 O O . PHE A 1 88 ? -13.688 -2.533 13.375 1 98.25 88 PHE A O 1
ATOM 697 N N . SER A 1 89 ? -11.656 -3.258 13.211 1 98 89 SER A N 1
ATOM 698 C CA . SER A 1 89 ? -11.617 -3.971 14.484 1 98 89 SER A CA 1
ATOM 699 C C . SER A 1 89 ? -10.234 -3.885 15.125 1 98 89 SER A C 1
ATOM 701 O O . SER A 1 89 ? -9.352 -3.195 14.617 1 98 89 SER A O 1
ATOM 703 N N . SER A 1 90 ? -10.086 -4.535 16.266 1 97.81 90 SER A N 1
ATOM 704 C CA . SER A 1 90 ? -8.781 -4.609 16.922 1 97.81 90 SER A CA 1
ATOM 705 C C . SER A 1 90 ? -7.738 -5.254 16.016 1 97.81 90 SER A C 1
ATOM 707 O O . SER A 1 90 ? -6.574 -4.848 16.016 1 97.81 90 SER A O 1
ATOM 709 N N . GLN A 1 91 ? -8.164 -6.18 15.227 1 97.19 91 GLN A N 1
ATOM 710 C CA . GLN A 1 91 ? -7.25 -6.895 14.344 1 97.19 91 GLN A CA 1
ATOM 711 C C . GLN A 1 91 ? -6.695 -5.969 13.266 1 97.19 91 GLN A C 1
ATOM 713 O O . GLN A 1 91 ? -5.484 -5.902 13.055 1 97.19 91 GLN A O 1
ATOM 718 N N . THR A 1 92 ? -7.598 -5.246 12.578 1 98.19 92 THR A N 1
ATOM 719 C CA . THR A 1 92 ? -7.152 -4.348 11.516 1 98.19 92 THR A CA 1
ATOM 720 C C . THR A 1 92 ? -6.406 -3.15 12.102 1 98.19 92 THR A C 1
ATOM 722 O O . THR A 1 92 ? -5.465 -2.643 11.492 1 98.19 92 THR A O 1
ATOM 725 N N . LEU A 1 93 ? -6.809 -2.695 13.289 1 98.31 93 LEU A N 1
ATOM 726 C CA . LEU A 1 93 ? -6.102 -1.615 13.969 1 98.31 93 LEU A CA 1
ATOM 727 C C . LEU A 1 93 ? -4.676 -2.033 14.312 1 98.31 93 LEU A C 1
ATOM 729 O O . LEU A 1 93 ? -3.748 -1.228 14.219 1 98.31 93 LEU A O 1
ATOM 733 N N . ASN A 1 94 ? -4.523 -3.299 14.703 1 97.69 94 ASN A N 1
ATOM 734 C CA . ASN A 1 94 ? -3.189 -3.809 15.008 1 97.69 94 ASN A CA 1
ATOM 735 C C . ASN A 1 94 ? -2.283 -3.76 13.781 1 97.69 94 ASN A C 1
ATOM 737 O O . ASN A 1 94 ? -1.083 -3.506 13.898 1 97.69 94 ASN A O 1
ATOM 741 N N . VAL A 1 95 ? -2.828 -4.027 12.617 1 98.44 95 VAL A N 1
ATOM 742 C CA . VAL A 1 95 ? -2.064 -3.902 11.383 1 98.44 95 VAL A CA 1
ATOM 743 C C . VAL A 1 95 ? -1.571 -2.465 11.219 1 98.44 95 VAL A C 1
ATOM 745 O O . VAL A 1 95 ? -0.387 -2.234 10.969 1 98.44 95 VAL A O 1
ATOM 748 N N . ILE A 1 96 ? -2.475 -1.484 11.406 1 98.62 96 ILE A N 1
ATOM 749 C CA . ILE A 1 96 ? -2.158 -0.069 11.242 1 98.62 96 ILE A CA 1
ATOM 750 C C . ILE A 1 96 ? -1.106 0.344 12.273 1 98.62 96 ILE A C 1
ATOM 752 O O . ILE A 1 96 ? -0.104 0.973 11.922 1 98.62 96 ILE A O 1
ATOM 756 N N . LYS A 1 97 ? -1.278 -0.09 13.531 1 98.12 97 LYS A N 1
ATOM 757 C CA . LYS A 1 97 ? -0.372 0.276 14.617 1 98.12 97 LYS A CA 1
ATOM 758 C C . LYS A 1 97 ? 1.03 -0.275 14.367 1 98.12 97 LYS A C 1
ATOM 760 O O . LYS A 1 97 ? 2.02 0.449 14.5 1 98.12 97 LYS A O 1
ATOM 765 N N . ASN A 1 98 ? 1.103 -1.561 14.062 1 97.88 98 ASN A N 1
ATOM 766 C CA . ASN A 1 98 ? 2.396 -2.189 13.82 1 97.88 98 ASN A CA 1
ATOM 767 C C . ASN A 1 98 ? 3.104 -1.572 12.617 1 97.88 98 ASN A C 1
ATOM 769 O O . ASN A 1 98 ? 4.324 -1.407 12.625 1 97.88 98 ASN A O 1
ATOM 773 N N . TRP A 1 99 ? 2.324 -1.267 11.602 1 98.62 99 TRP A N 1
ATOM 774 C CA . TRP A 1 99 ? 2.871 -0.636 10.406 1 98.62 99 TRP A CA 1
ATOM 775 C C . TRP A 1 99 ? 3.426 0.749 10.719 1 98.62 99 TRP A C 1
ATOM 777 O O . TRP A 1 99 ? 4.5 1.12 10.242 1 98.62 99 TRP A O 1
ATOM 787 N N . LEU A 1 100 ? 2.715 1.521 11.523 1 98.44 100 LEU A N 1
ATOM 788 C CA . LEU A 1 100 ? 3.205 2.826 11.953 1 98.44 100 LEU A CA 1
ATOM 789 C C . LEU A 1 100 ? 4.484 2.684 12.766 1 98.44 100 LEU A C 1
ATOM 791 O O . LEU A 1 100 ? 5.418 3.475 12.609 1 98.44 100 LEU A O 1
ATOM 795 N N . ASP A 1 101 ? 4.547 1.657 13.578 1 97.25 101 ASP A N 1
ATOM 796 C CA . ASP A 1 101 ? 5.605 1.491 14.562 1 97.25 101 ASP A CA 1
ATOM 797 C C . ASP A 1 101 ? 6.938 1.164 13.898 1 97.25 101 ASP A C 1
ATOM 799 O O . ASP A 1 101 ? 8 1.351 14.492 1 97.25 101 ASP A O 1
ATOM 803 N N . VAL A 1 102 ? 6.941 0.664 12.719 1 97 102 VAL A N 1
ATOM 804 C CA . VAL A 1 102 ? 8.195 0.291 12.078 1 97 102 VAL A CA 1
ATOM 805 C C . VAL A 1 102 ? 8.859 1.53 11.477 1 97 102 VAL A C 1
ATOM 807 O O . VAL A 1 102 ? 10.023 1.484 11.07 1 97 102 VAL A O 1
ATOM 810 N N . ASN A 1 103 ? 8.117 2.652 11.398 1 97.56 103 ASN A N 1
ATOM 811 C CA . ASN A 1 103 ? 8.664 3.9 10.883 1 97.56 103 ASN A CA 1
ATOM 812 C C . ASN A 1 103 ? 9.367 4.703 11.977 1 97.56 103 ASN A C 1
ATOM 814 O O . ASN A 1 103 ? 9 4.613 13.148 1 97.56 103 ASN A O 1
ATOM 818 N N . GLU A 1 104 ? 10.328 5.453 11.594 1 97.19 104 GLU A N 1
ATOM 819 C CA . GLU A 1 104 ? 11.062 6.273 12.555 1 97.19 104 GLU A CA 1
ATOM 820 C C . GLU A 1 104 ? 10.156 7.344 13.172 1 97.19 104 GLU A C 1
ATOM 822 O O . GLU A 1 104 ? 9.398 8 12.461 1 97.19 104 GLU A O 1
ATOM 827 N N . LYS A 1 105 ? 10.172 7.527 14.453 1 97.12 105 LYS A N 1
ATOM 828 C CA . LYS A 1 105 ? 9.398 8.523 15.195 1 97.12 105 LYS A CA 1
ATOM 829 C C . LYS A 1 105 ? 10.195 9.812 15.383 1 97.12 105 LYS A C 1
ATOM 831 O O . LYS A 1 105 ? 11.43 9.797 15.367 1 97.12 105 LYS A O 1
ATOM 836 N N . PRO A 1 106 ? 9.531 10.82 15.656 1 98.19 106 PRO A N 1
ATOM 837 C CA . PRO A 1 106 ? 8.086 11.07 15.758 1 98.19 106 PRO A CA 1
ATOM 838 C C . PRO A 1 106 ? 7.379 10.984 14.406 1 98.19 106 PRO A C 1
ATOM 840 O O . PRO A 1 106 ? 7.945 11.367 13.383 1 98.19 106 PRO A O 1
ATOM 843 N N . ILE A 1 107 ? 6.188 10.484 14.438 1 98.62 107 ILE A N 1
ATOM 844 C CA . ILE A 1 107 ? 5.344 10.312 13.258 1 98.62 107 ILE A CA 1
ATOM 845 C C . ILE A 1 107 ? 4.266 11.398 13.242 1 98.62 107 ILE A C 1
ATOM 847 O O . ILE A 1 107 ? 3.674 11.711 14.273 1 98.62 107 ILE A O 1
ATOM 851 N N . CYS A 1 108 ? 4.027 11.984 12.086 1 98.88 108 CYS A N 1
ATOM 852 C CA . CYS A 1 108 ? 2.961 12.961 11.914 1 98.88 108 CYS A CA 1
ATOM 853 C C . CYS A 1 108 ? 1.989 12.523 10.82 1 98.88 108 CYS A C 1
ATOM 855 O O . CYS A 1 108 ? 2.361 12.438 9.648 1 98.88 108 CYS A O 1
ATOM 857 N N . LEU A 1 109 ? 0.749 12.258 11.227 1 98.88 109 LEU A N 1
ATOM 858 C CA . LEU A 1 109 ? -0.316 11.969 10.273 1 98.88 109 LEU A CA 1
ATOM 859 C C . LEU A 1 109 ? -0.745 13.234 9.539 1 98.88 109 LEU A C 1
ATOM 861 O O . LEU A 1 109 ? -0.994 14.266 10.164 1 98.88 109 LEU A O 1
ATOM 865 N N . VAL A 1 110 ? -0.807 13.18 8.195 1 98.94 110 VAL A N 1
ATOM 866 C CA . VAL A 1 110 ? -1.215 14.32 7.391 1 98.94 110 VAL A CA 1
ATOM 867 C C . VAL A 1 110 ? -2.438 13.953 6.551 1 98.94 110 VAL A C 1
ATOM 869 O O . VAL A 1 110 ? -2.422 12.953 5.828 1 98.94 110 VAL A O 1
ATOM 872 N N . ALA A 1 111 ? -3.463 14.641 6.648 1 98.81 111 ALA A N 1
ATOM 873 C CA . ALA A 1 111 ? -4.672 14.477 5.844 1 98.81 111 ALA A CA 1
ATOM 874 C C . ALA A 1 111 ? -5.195 15.82 5.352 1 98.81 111 ALA A C 1
ATOM 876 O O . ALA A 1 111 ? -5.031 16.844 6.027 1 98.81 111 ALA A O 1
ATOM 877 N N . HIS A 1 112 ? -5.742 15.82 4.148 1 98.38 112 HIS A N 1
ATOM 878 C CA . HIS A 1 112 ? -6.301 17.047 3.588 1 98.38 112 HIS A CA 1
ATOM 879 C C . HIS A 1 112 ? -7.711 17.297 4.105 1 98.38 112 HIS A C 1
ATOM 881 O O . HIS A 1 112 ? -8.625 16.516 3.832 1 98.38 112 HIS A O 1
ATOM 887 N N . ASN A 1 113 ? -7.883 18.344 4.867 1 97.19 113 ASN A N 1
ATOM 888 C CA . ASN A 1 113 ? -9.094 18.609 5.629 1 97.19 113 ASN A CA 1
ATOM 889 C C . ASN A 1 113 ? -9.281 17.609 6.758 1 97.19 113 ASN A C 1
ATOM 891 O O . ASN A 1 113 ? -10.406 17.203 7.059 1 97.19 113 ASN A O 1
ATOM 895 N N . GLY A 1 114 ? -8.188 17.156 7.289 1 98.12 114 GLY A N 1
ATOM 896 C CA . GLY A 1 114 ? -8.18 16.094 8.297 1 98.12 114 GLY A CA 1
ATOM 897 C C . GLY A 1 114 ? -8.906 16.484 9.57 1 98.12 114 GLY A C 1
ATOM 898 O O . GLY A 1 114 ? -9.523 15.641 10.219 1 98.12 114 GLY A O 1
ATOM 899 N N . ASN A 1 115 ? -8.844 17.734 9.938 1 97.56 115 ASN A N 1
ATOM 900 C CA . ASN A 1 115 ? -9.43 18.203 11.188 1 97.56 115 ASN A CA 1
ATOM 901 C C . ASN A 1 115 ? -10.938 17.969 11.227 1 97.56 115 ASN A C 1
ATOM 903 O O . ASN A 1 115 ? -11.5 17.656 12.273 1 97.56 115 ASN A O 1
ATOM 907 N N . GLU A 1 116 ? -11.555 18.078 10.07 1 95.5 116 GLU A N 1
ATOM 908 C CA . GLU A 1 116 ? -13.016 18.016 10.031 1 95.5 116 GLU A CA 1
ATOM 909 C C . GLU A 1 116 ? -13.508 16.672 9.539 1 95.5 116 GLU A C 1
ATOM 911 O O . GLU A 1 116 ? -14.688 16.344 9.695 1 95.5 116 GLU A O 1
ATOM 916 N N . PHE A 1 117 ? -12.609 15.891 8.992 1 96.75 117 PHE A N 1
ATOM 917 C CA . PHE A 1 117 ? -13.094 14.688 8.336 1 96.75 117 PHE A CA 1
ATOM 918 C C . PHE A 1 117 ? -12.312 13.461 8.797 1 96.75 117 PHE A C 1
ATOM 920 O O . PHE A 1 117 ? -12.711 12.781 9.742 1 96.75 117 PHE A O 1
ATOM 927 N N . ASP A 1 118 ? -11.109 13.266 8.359 1 98.19 118 ASP A N 1
ATOM 928 C CA . ASP A 1 118 ? -10.359 12.023 8.516 1 98.19 118 ASP A CA 1
ATOM 929 C C . ASP A 1 118 ? -10.055 11.75 9.992 1 98.19 118 ASP A C 1
ATOM 931 O O . ASP A 1 118 ? -10.227 10.633 10.469 1 98.19 118 ASP A O 1
ATOM 935 N N . PHE A 1 119 ? -9.539 12.789 10.703 1 98.44 119 PHE A N 1
ATOM 936 C CA . PHE A 1 119 ? -9.07 12.578 12.07 1 98.44 119 PHE A CA 1
ATOM 937 C C . PHE A 1 119 ? -10.227 12.203 12.984 1 98.44 119 PHE A C 1
ATOM 939 O O . PHE A 1 119 ? -10.18 11.164 13.656 1 98.44 119 PHE A O 1
ATOM 946 N N . PRO A 1 120 ? -11.32 12.953 12.961 1 97.5 120 PRO A N 1
ATOM 947 C CA . PRO A 1 120 ? -12.414 12.578 13.859 1 97.5 120 PRO A CA 1
ATOM 948 C C . PRO A 1 120 ? -13.023 11.219 13.508 1 97.5 120 PRO A C 1
ATOM 950 O O . PRO A 1 120 ? -13.438 10.477 14.398 1 97.5 120 PRO A O 1
ATOM 953 N N . ILE A 1 121 ? -13.141 10.883 12.219 1 97.88 121 ILE A N 1
ATOM 954 C CA . ILE A 1 121 ? -13.727 9.617 11.789 1 97.88 121 ILE A CA 1
ATOM 955 C C . ILE A 1 121 ? -12.82 8.461 12.211 1 97.88 121 ILE A C 1
ATOM 957 O O . ILE A 1 121 ? -13.297 7.453 12.734 1 97.88 121 ILE A O 1
ATOM 961 N N . LEU A 1 122 ? -11.531 8.602 11.945 1 98.5 122 LEU A N 1
ATOM 962 C CA . LEU A 1 122 ? -10.578 7.57 12.336 1 98.5 122 LEU A CA 1
ATOM 963 C C . LEU A 1 122 ? -10.578 7.379 13.844 1 98.5 122 LEU A C 1
ATOM 965 O O . LEU A 1 122 ? -10.547 6.242 14.328 1 98.5 122 LEU A O 1
ATOM 969 N N . ARG A 1 123 ? -10.609 8.445 14.602 1 97.81 123 ARG A N 1
ATOM 970 C CA . ARG A 1 123 ? -10.641 8.359 16.062 1 97.81 123 ARG A CA 1
ATOM 971 C C . ARG A 1 123 ? -11.891 7.629 16.531 1 97.81 123 ARG A C 1
ATOM 973 O O . ARG A 1 123 ? -11.828 6.848 17.484 1 97.81 123 ARG A O 1
ATOM 980 N N . ALA A 1 124 ? -13.008 7.91 15.93 1 97 124 ALA A N 1
ATOM 981 C CA . ALA A 1 124 ? -14.258 7.25 16.297 1 97 124 ALA A CA 1
ATOM 982 C C . ALA A 1 124 ? -14.164 5.738 16.094 1 97 124 ALA A C 1
ATOM 984 O O . ALA A 1 124 ? -14.562 4.961 16.953 1 97 124 ALA A O 1
ATOM 985 N N . GLU A 1 125 ? -13.641 5.332 14.922 1 97.31 125 GLU A N 1
ATOM 986 C CA . GLU A 1 125 ? -13.492 3.908 14.625 1 97.31 125 GLU A CA 1
ATOM 987 C C . GLU A 1 125 ? -12.539 3.24 15.617 1 97.31 125 GLU A C 1
ATOM 989 O O . GLU A 1 125 ? -12.797 2.129 16.078 1 97.31 125 GLU A O 1
ATOM 994 N N . ILE A 1 126 ? -11.445 3.934 15.906 1 97.81 126 ILE A N 1
ATOM 995 C CA . ILE A 1 126 ? -10.469 3.406 16.859 1 97.81 126 ILE A CA 1
ATOM 996 C C . ILE A 1 126 ? -11.109 3.262 18.234 1 97.81 126 ILE A C 1
ATOM 998 O O . ILE A 1 126 ? -10.953 2.229 18.891 1 97.81 126 ILE A O 1
ATOM 1002 N N . GLU A 1 127 ? -11.844 4.246 18.656 1 96.06 127 GLU A N 1
ATOM 1003 C CA . GLU A 1 127 ? -12.516 4.219 19.953 1 96.06 127 GLU A CA 1
ATOM 1004 C C . GLU A 1 127 ? -13.484 3.045 20.047 1 96.06 127 GLU A C 1
ATOM 1006 O O . GLU A 1 127 ? -13.617 2.426 21.109 1 96.06 127 GLU A O 1
ATOM 1011 N N . ASN A 1 128 ? -14.156 2.748 18.969 1 95.56 128 ASN A N 1
ATOM 1012 C CA . ASN A 1 128 ? -15.125 1.656 18.922 1 95.56 128 ASN A CA 1
ATOM 1013 C C . ASN A 1 128 ? -14.461 0.307 19.172 1 95.56 128 ASN A C 1
ATOM 1015 O O . ASN A 1 128 ? -15.133 -0.667 19.516 1 95.56 128 ASN A O 1
ATOM 1019 N N . THR A 1 129 ? -13.164 0.184 18.922 1 96.62 129 THR A N 1
ATOM 1020 C CA . THR A 1 129 ? -12.445 -1.06 19.188 1 96.62 129 THR A CA 1
ATOM 1021 C C . THR A 1 129 ? -12.047 -1.162 20.656 1 96.62 129 THR A C 1
ATOM 1023 O O . THR A 1 129 ? -11.602 -2.217 21.109 1 96.62 129 THR A O 1
ATOM 1026 N N . GLY A 1 130 ? -12.109 -0.072 21.438 1 96.31 130 GLY A N 1
ATOM 1027 C CA . GLY A 1 130 ? -11.68 -0.028 22.812 1 96.31 130 GLY A CA 1
ATOM 1028 C C . GLY A 1 130 ? -10.195 0.234 22.969 1 96.31 130 GLY A C 1
ATOM 1029 O O . GLY A 1 130 ? -9.633 0.038 24.04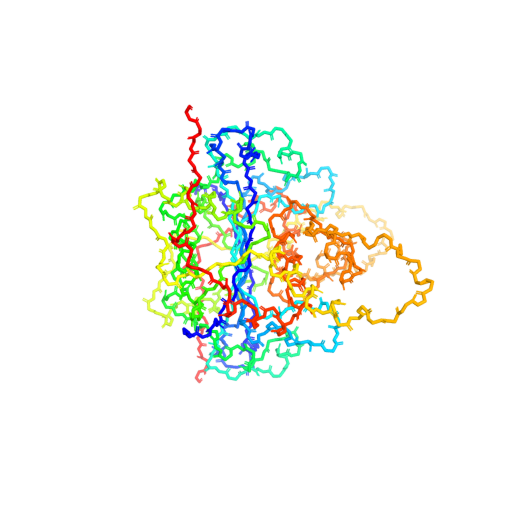7 1 96.31 130 GLY A O 1
ATOM 1030 N N . GLU A 1 131 ? -9.539 0.613 21.891 1 95.88 131 GLU A N 1
ATOM 1031 C CA . GLU A 1 131 ? -8.094 0.843 21.891 1 95.88 131 GLU A CA 1
ATOM 1032 C C . GLU A 1 131 ? -7.766 2.281 21.5 1 95.88 131 GLU A C 1
ATOM 1034 O O . GLU A 1 131 ? -8.648 3.141 21.469 1 95.88 131 GLU A O 1
ATOM 1039 N N . ASN A 1 132 ? -6.449 2.602 21.469 1 94 132 ASN A N 1
ATOM 1040 C CA . ASN A 1 132 ? -5.945 3.906 21.062 1 94 132 ASN A CA 1
ATOM 1041 C C . ASN A 1 132 ? -4.684 3.777 20.203 1 94 132 ASN A C 1
ATOM 1043 O O . ASN A 1 132 ? -4.012 2.746 20.234 1 94 132 ASN A O 1
ATOM 1047 N N . LEU A 1 133 ? -4.43 4.793 19.375 1 95.19 133 LEU A N 1
ATOM 1048 C CA . LEU A 1 133 ? -3.084 4.922 18.828 1 95.19 133 LEU A CA 1
ATOM 1049 C C . LEU A 1 133 ? -2.115 5.453 19.875 1 95.19 133 LEU A C 1
ATOM 1051 O O . LEU A 1 133 ? -2.537 6 20.891 1 95.19 133 LEU A O 1
ATOM 1055 N N . PRO A 1 134 ? -0.837 5.242 19.641 1 93.94 134 PRO A N 1
ATOM 1056 C CA . PRO A 1 134 ? 0.144 5.797 20.578 1 93.94 134 PRO A CA 1
ATOM 1057 C C . PRO A 1 134 ? -0.012 7.305 20.766 1 93.94 134 PRO A C 1
ATOM 1059 O O . PRO A 1 134 ? -0.308 8.023 19.797 1 93.94 134 PRO A O 1
ATOM 1062 N N . GLU A 1 135 ? 0.318 7.809 21.953 1 94.31 135 GLU A N 1
ATOM 1063 C CA . GLU A 1 135 ? 0.086 9.203 22.328 1 94.31 135 GLU A CA 1
ATOM 1064 C C . GLU A 1 135 ? 1.072 10.133 21.641 1 94.31 135 GLU A C 1
ATOM 1066 O O . GLU A 1 135 ? 0.841 11.344 21.562 1 94.31 135 GLU A O 1
ATOM 1071 N N . ASP A 1 136 ? 2.125 9.57 21.141 1 95.75 136 ASP A N 1
ATOM 1072 C CA . ASP A 1 136 ? 3.182 10.422 20.594 1 95.75 136 ASP A CA 1
ATOM 1073 C C . ASP A 1 136 ? 2.971 10.664 19.109 1 95.75 136 ASP A C 1
ATOM 1075 O O . ASP A 1 136 ? 3.773 11.344 18.469 1 95.75 136 ASP A O 1
ATOM 1079 N N . ILE A 1 137 ? 1.852 10.156 18.547 1 98 137 ILE A N 1
ATOM 1080 C CA . ILE A 1 137 ? 1.545 10.391 17.141 1 98 137 ILE A CA 1
ATOM 1081 C C . ILE A 1 137 ? 0.991 11.797 16.969 1 98 137 ILE A C 1
ATOM 1083 O O . ILE A 1 137 ? 0.064 12.203 17.672 1 98 137 ILE A O 1
ATOM 1087 N N . LEU A 1 138 ? 1.602 12.531 16.078 1 98.62 138 LEU A N 1
ATOM 1088 C CA . LEU A 1 138 ? 1.16 13.883 15.75 1 98.62 138 LEU A CA 1
ATOM 1089 C C . LEU A 1 138 ? 0.246 13.875 14.531 1 98.62 138 LEU A C 1
ATOM 1091 O O . LEU A 1 138 ? 0.133 12.852 13.844 1 98.62 138 LEU A O 1
ATOM 1095 N N . CYS A 1 139 ? -0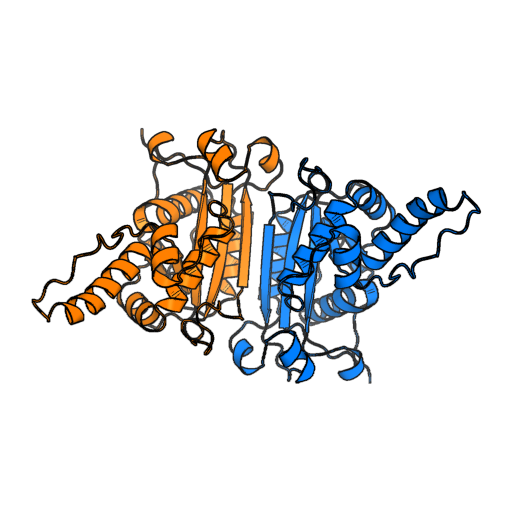.478 14.961 14.289 1 98.69 139 CYS A N 1
ATOM 1096 C CA . CYS A 1 139 ? -1.27 15.094 13.07 1 98.69 139 CYS A CA 1
ATOM 1097 C C . CYS A 1 139 ? -1.296 16.547 12.594 1 98.69 139 CYS A C 1
ATOM 1099 O O . CYS A 1 139 ? -1.014 17.453 13.367 1 98.69 139 CYS A O 1
ATOM 1101 N N . LEU A 1 140 ? -1.541 16.734 11.328 1 98.75 140 LEU A N 1
ATOM 1102 C CA . LEU A 1 140 ? -1.534 18.031 10.656 1 98.75 140 LEU A CA 1
ATOM 1103 C C . LEU A 1 140 ? -2.541 18.047 9.516 1 98.75 140 LEU A C 1
ATOM 1105 O O . LEU A 1 140 ? -2.574 17.125 8.695 1 98.75 140 LEU A O 1
ATOM 1109 N N . ASP A 1 141 ? -3.34 19.031 9.484 1 98.69 141 ASP A N 1
ATOM 1110 C CA . ASP A 1 141 ? -4.246 19.25 8.359 1 98.69 141 ASP A CA 1
ATOM 1111 C C . ASP A 1 141 ? -3.537 19.984 7.223 1 98.69 141 ASP A C 1
ATOM 1113 O O . ASP A 1 141 ? -3.15 21.156 7.371 1 98.69 141 ASP A O 1
ATOM 1117 N N . SER A 1 142 ? -3.436 19.359 6.098 1 98.44 142 SER A N 1
ATOM 1118 C CA . SER A 1 142 ? -2.635 19.922 5.008 1 98.44 142 SER A CA 1
ATOM 1119 C C . SER A 1 142 ? -3.275 21.172 4.438 1 98.44 142 SER A C 1
ATOM 1121 O O . SER A 1 142 ? -2.586 22.031 3.879 1 98.44 142 SER A O 1
ATOM 1123 N N . ILE A 1 143 ? -4.633 21.312 4.535 1 97.44 143 ILE A N 1
ATOM 1124 C CA . ILE A 1 143 ? -5.281 22.516 4.031 1 97.44 143 ILE A CA 1
ATOM 1125 C C . ILE A 1 143 ? -4.738 23.734 4.766 1 97.44 143 ILE A C 1
ATOM 1127 O O . ILE A 1 143 ? -4.406 24.75 4.141 1 97.44 143 ILE A O 1
ATOM 1131 N N . ILE A 1 144 ? -4.676 23.641 6.035 1 97 144 ILE A N 1
ATOM 1132 C CA . ILE A 1 144 ? -4.176 24.734 6.859 1 97 144 ILE A CA 1
ATOM 1133 C C . ILE A 1 144 ? -2.711 25 6.52 1 97 144 ILE A C 1
ATOM 1135 O O . ILE A 1 144 ? -2.312 26.156 6.344 1 97 144 ILE A O 1
ATOM 1139 N N . ALA A 1 145 ? -1.947 23.953 6.43 1 97.69 145 ALA A N 1
ATOM 1140 C CA . ALA A 1 145 ? -0.529 24.094 6.105 1 97.69 145 ALA A CA 1
ATOM 1141 C C . ALA A 1 145 ? -0.337 24.828 4.777 1 97.69 145 ALA A C 1
ATOM 1143 O O . ALA A 1 145 ? 0.41 25.797 4.699 1 97.69 145 ALA A O 1
ATOM 1144 N N . PHE A 1 146 ? -0.994 24.344 3.711 1 96.69 146 PHE A N 1
ATOM 1145 C CA . PHE A 1 146 ? -0.833 24.906 2.373 1 96.69 146 PHE A CA 1
ATOM 1146 C C . PHE A 1 146 ? -1.263 26.359 2.344 1 96.69 146 PHE A C 1
ATOM 1148 O O . PHE A 1 146 ? -0.569 27.203 1.772 1 96.69 146 PHE A O 1
ATOM 1155 N N . LYS A 1 147 ? -2.406 26.672 2.967 1 95.5 147 LYS A N 1
ATOM 1156 C CA . LYS A 1 147 ? -2.902 28.047 3.018 1 95.5 147 LYS A CA 1
ATOM 1157 C C . LYS A 1 147 ? -1.896 28.969 3.697 1 95.5 147 LYS A C 1
ATOM 1159 O O . LYS A 1 147 ? -1.569 30.031 3.172 1 95.5 147 LYS A O 1
ATOM 1164 N N . GLU A 1 148 ? -1.46 28.531 4.809 1 95.62 148 GLU A N 1
ATOM 1165 C CA . GLU A 1 148 ? -0.554 29.375 5.59 1 95.62 148 GLU A CA 1
ATOM 1166 C C . GLU A 1 148 ? 0.786 29.547 4.879 1 95.62 148 GLU A C 1
ATOM 1168 O O . GLU A 1 148 ? 1.358 30.641 4.883 1 95.62 148 GLU A O 1
ATOM 1173 N N . ILE A 1 149 ? 1.29 28.547 4.27 1 94.62 149 ILE A N 1
ATOM 1174 C CA . ILE A 1 149 ? 2.555 28.641 3.549 1 94.62 149 ILE A CA 1
ATOM 1175 C C . ILE A 1 149 ? 2.412 29.578 2.359 1 94.62 149 ILE A C 1
ATOM 1177 O O . ILE A 1 149 ? 3.285 30.406 2.111 1 94.62 149 ILE A O 1
ATOM 1181 N N . ASP A 1 150 ? 1.308 29.406 1.62 1 92.69 150 ASP A N 1
ATOM 1182 C CA . ASP A 1 150 ? 1.073 30.266 0.46 1 92.69 150 ASP A CA 1
ATOM 1183 C C . ASP A 1 150 ? 0.94 31.734 0.875 1 92.69 150 ASP A C 1
ATOM 1185 O O . ASP A 1 150 ? 1.38 32.625 0.155 1 92.69 150 ASP A O 1
ATOM 1189 N N . THR A 1 151 ? 0.245 31.969 1.945 1 90.06 151 THR A N 1
ATOM 1190 C CA . THR A 1 151 ? 0.07 33.344 2.453 1 90.06 151 THR A CA 1
ATOM 1191 C C . THR A 1 151 ? 1.417 33.969 2.805 1 90.06 151 THR A C 1
ATOM 1193 O O . THR A 1 151 ? 1.658 35.125 2.516 1 90.06 151 THR A O 1
ATOM 1196 N N . LEU A 1 152 ? 2.264 33.219 3.393 1 85.75 152 LEU A N 1
ATOM 1197 C CA . LEU A 1 152 ? 3.586 33.688 3.77 1 85.75 152 LEU A CA 1
ATOM 1198 C C . LEU A 1 152 ? 4.438 33.969 2.533 1 85.75 152 LEU A C 1
ATOM 1200 O O . LEU A 1 152 ? 5.246 34.906 2.529 1 85.75 152 LEU A O 1
ATOM 1204 N N . GLU A 1 153 ? 4.223 33.219 1.469 1 76.75 153 GLU A N 1
ATOM 1205 C CA . GLU A 1 153 ? 4.961 33.406 0.226 1 76.75 153 GLU A CA 1
ATOM 1206 C C . GLU A 1 153 ? 4.406 34.594 -0.57 1 76.75 153 GLU A C 1
ATOM 1208 O O . GLU A 1 153 ? 5.16 35.281 -1.235 1 76.75 153 GLU A O 1
ATOM 1213 N N . GLY A 1 154 ? 2.996 34.531 -0.956 1 62.28 154 GLY A N 1
ATOM 1214 C CA . GLY A 1 154 ? 2.357 35.625 -1.68 1 62.28 154 GLY A CA 1
ATOM 1215 C C . GLY A 1 154 ? 2.5 36.969 -0.988 1 62.28 154 GLY A C 1
ATOM 1216 O O . GLY A 1 154 ? 2.52 38 -1.644 1 62.28 154 GLY A O 1
ATOM 1217 N N . GLY A 1 155 ? 2.234 37 0.314 1 52.34 155 GLY A N 1
ATOM 1218 C CA . GLY A 1 155 ? 2.461 38.281 0.975 1 52.34 155 GLY A CA 1
ATOM 1219 C C . GLY A 1 155 ? 3.797 38.906 0.619 1 52.34 155 GLY A C 1
ATOM 1220 O O . GLY A 1 155 ? 3.975 40.125 0.756 1 52.34 155 GLY A O 1
ATOM 1221 N N . ALA A 1 156 ? 4.746 38.125 0.162 1 45.41 156 ALA A N 1
ATOM 1222 C CA . ALA A 1 156 ? 5.977 38.75 -0.288 1 45.41 156 ALA A CA 1
ATOM 1223 C C . ALA A 1 156 ? 5.789 39.406 -1.654 1 45.41 156 ALA A C 1
ATOM 1225 O O . ALA A 1 156 ? 6.559 40.281 -2.039 1 45.41 156 ALA A O 1
ATOM 1226 N N . VAL A 1 157 ? 4.82 38.812 -2.498 1 41.22 157 VAL A N 1
ATOM 1227 C CA . VAL A 1 157 ? 4.781 39.344 -3.854 1 41.22 157 VAL A CA 1
ATOM 1228 C C . VAL A 1 157 ? 3.85 40.562 -3.902 1 41.22 157 VAL A C 1
ATOM 1230 O O . VAL A 1 157 ? 3.576 41.094 -4.977 1 41.22 157 VAL A O 1
ATOM 1233 N N . ILE A 1 158 ? 3.105 40.781 -2.844 1 38.78 158 ILE A N 1
ATOM 1234 C CA . ILE A 1 158 ? 2.104 41.812 -3.062 1 38.78 158 ILE A CA 1
ATOM 1235 C C . ILE A 1 158 ? 2.793 43.156 -3.332 1 38.78 158 ILE A C 1
ATOM 1237 O O . ILE A 1 158 ? 2.139 44.219 -3.377 1 38.78 158 ILE A O 1
ATOM 1241 N N . ASN A 1 159 ? 4.062 43.281 -3.426 1 36.19 159 ASN A N 1
ATOM 1242 C CA . ASN A 1 159 ? 4.352 44.719 -3.457 1 36.19 159 ASN A CA 1
ATOM 1243 C C . ASN A 1 159 ? 3.9 45.344 -4.77 1 36.19 159 ASN A C 1
ATOM 1245 O O . ASN A 1 159 ? 4.023 46.562 -4.953 1 36.19 159 ASN A O 1
ATOM 1249 N N . GLN A 1 160 ? 4.164 44.781 -6.082 1 38.09 160 GLN A N 1
ATOM 1250 C CA . GLN A 1 160 ? 4.168 45.812 -7.102 1 38.09 160 GLN A CA 1
ATOM 1251 C C . GLN A 1 160 ? 2.748 46.156 -7.535 1 38.09 160 GLN A C 1
ATOM 1253 O O . GLN A 1 160 ? 1.916 45.281 -7.727 1 38.09 160 GLN A O 1
ATOM 1258 N N . PRO A 1 161 ? 2.127 47.438 -7.535 1 37.88 161 PRO A N 1
ATOM 1259 C CA . PRO A 1 161 ? 0.878 48.156 -7.836 1 37.88 161 PRO A CA 1
ATOM 1260 C C . PRO A 1 161 ? 0.342 47.812 -9.234 1 37.88 161 PRO A C 1
ATOM 1262 O O . PRO A 1 161 ? -0.76 48.25 -9.586 1 37.88 161 PRO A O 1
ATOM 1265 N N . ASN A 1 162 ? 1.111 47.656 -10.383 1 39.59 162 ASN A N 1
ATOM 1266 C CA . ASN A 1 162 ? 0.516 47.75 -11.711 1 39.59 162 ASN A CA 1
ATOM 1267 C C . ASN A 1 162 ? -0.618 46.75 -11.891 1 39.59 162 ASN A C 1
ATOM 1269 O O . ASN A 1 162 ? -0.715 45.781 -11.141 1 39.59 162 ASN A O 1
ATOM 1273 N N . GLU A 1 163 ? -1.434 46.812 -13.258 1 38.59 163 GLU A N 1
ATOM 1274 C CA . GLU A 1 163 ? -2.645 46.25 -13.852 1 38.59 163 GLU A CA 1
ATOM 1275 C C . GLU A 1 163 ? -2.68 44.719 -13.719 1 38.59 163 GLU A C 1
ATOM 1277 O O . GLU A 1 163 ? -2.746 44 -14.719 1 38.59 163 GLU A O 1
ATOM 1282 N N . ILE A 1 164 ? -1.887 44.188 -13.07 1 35.56 164 ILE A N 1
ATOM 1283 C CA . ILE A 1 164 ? -1.869 42.75 -13.211 1 35.56 164 ILE A CA 1
ATOM 1284 C C . ILE A 1 164 ? -3.252 42.188 -12.891 1 35.56 164 ILE A C 1
ATOM 1286 O O . ILE A 1 164 ? -3.77 42.375 -11.789 1 35.56 164 ILE A O 1
ATOM 1290 N N . LYS A 1 165 ? -4.195 42.125 -13.984 1 37.38 165 LYS A N 1
ATOM 1291 C CA . LYS A 1 165 ? -5.434 41.344 -13.969 1 37.38 165 LYS A CA 1
ATOM 1292 C C . LYS A 1 165 ? -5.375 40.219 -12.945 1 37.38 165 LYS A C 1
ATOM 1294 O O . LYS A 1 165 ? -4.547 39.312 -13.062 1 37.38 165 LYS A O 1
ATOM 1299 N N . ILE A 1 166 ? -5.727 40.438 -11.828 1 38.62 166 ILE A N 1
ATOM 1300 C CA . ILE A 1 166 ? -5.957 39.438 -10.797 1 38.62 166 ILE A CA 1
ATOM 1301 C C . ILE A 1 166 ? -6.598 38.188 -11.414 1 38.62 166 ILE A C 1
ATOM 1303 O O . ILE A 1 166 ? -7.77 38.219 -11.812 1 38.62 166 ILE A O 1
ATOM 1307 N N . ARG A 1 167 ? -6.109 37.719 -12.531 1 38.75 167 ARG A N 1
ATOM 1308 C CA . ARG A 1 167 ? -6.648 36.406 -12.867 1 38.75 167 ARG A CA 1
ATOM 1309 C C . ARG A 1 167 ? -7.133 35.656 -11.625 1 38.75 167 ARG A C 1
ATOM 1311 O O . ARG A 1 167 ? -6.457 35.656 -10.594 1 38.75 167 ARG A O 1
ATOM 1318 N N . LYS A 1 168 ? -8.383 35.625 -11.414 1 43.06 168 LYS A N 1
ATOM 1319 C CA . LYS A 1 168 ? -9.141 34.906 -10.391 1 43.06 168 LYS A CA 1
ATOM 1320 C C . LYS A 1 168 ? -8.398 33.656 -9.945 1 43.06 168 LYS A C 1
ATOM 1322 O O . LYS A 1 168 ? -8.297 32.656 -10.695 1 43.06 168 LYS A O 1
ATOM 1327 N N . ILE A 1 169 ? -7.188 33.75 -9.359 1 48.47 169 ILE A N 1
ATOM 1328 C CA . ILE A 1 169 ? -6.418 32.625 -8.812 1 48.47 169 ILE A CA 1
ATOM 1329 C C . ILE A 1 169 ? -7.359 31.656 -8.133 1 48.47 169 ILE A C 1
ATOM 1331 O O . ILE A 1 169 ? -8.195 32.031 -7.316 1 48.47 169 ILE A O 1
ATOM 1335 N N . ASP A 1 170 ? -7.75 30.719 -8.852 1 56.78 170 ASP A N 1
ATOM 1336 C CA . ASP A 1 170 ? -8.469 29.625 -8.195 1 56.78 170 ASP A CA 1
ATOM 1337 C C . ASP A 1 170 ? -8.031 29.484 -6.738 1 56.78 170 ASP A C 1
ATOM 1339 O O . ASP A 1 170 ? -6.891 29.094 -6.465 1 56.78 170 ASP A O 1
ATOM 1343 N N . THR A 1 171 ? -8.711 30.109 -5.844 1 76.19 171 THR A N 1
ATOM 1344 C CA . THR A 1 171 ? -8.375 30.188 -4.426 1 76.19 171 THR A CA 1
ATOM 1345 C C . THR A 1 171 ? -8.844 28.938 -3.686 1 76.19 171 THR A C 1
ATOM 1347 O O . THR A 1 171 ? -8.688 28.828 -2.467 1 76.19 171 THR A O 1
ATOM 1350 N N . SER A 1 172 ? -9.242 28 -4.539 1 89.12 172 SER A N 1
ATOM 1351 C CA . SER A 1 172 ? -9.742 26.812 -3.857 1 89.12 172 SER A CA 1
ATOM 1352 C C . SER A 1 172 ? -8.594 25.953 -3.328 1 89.12 172 SER A C 1
ATOM 1354 O O . SER A 1 172 ? -7.582 25.766 -4.008 1 89.12 172 SER A O 1
ATOM 1356 N N . TYR A 1 173 ? -8.766 25.469 -2.146 1 94.31 173 TYR A N 1
ATOM 1357 C CA . TYR A 1 173 ? -7.738 24.609 -1.562 1 94.31 173 TYR A CA 1
ATOM 1358 C C . TYR A 1 173 ? -8.211 23.172 -1.497 1 94.31 173 TYR A C 1
ATOM 1360 O O . TYR A 1 173 ? -7.715 22.375 -0.689 1 94.31 173 TYR A O 1
ATOM 1368 N N . ASN A 1 174 ? -9.25 22.938 -2.336 1 92.94 174 ASN A N 1
ATOM 1369 C CA . ASN A 1 174 ? -9.516 21.516 -2.564 1 92.94 174 ASN A CA 1
ATOM 1370 C C . ASN A 1 174 ? -8.289 20.797 -3.139 1 92.94 174 ASN A C 1
ATOM 1372 O O . ASN A 1 174 ? -7.523 21.391 -3.902 1 92.94 174 ASN A O 1
ATOM 1376 N N . LEU A 1 175 ? -8.156 19.625 -2.801 1 94 175 LEU A N 1
ATOM 1377 C CA . LEU A 1 175 ? -6.926 18.922 -3.121 1 94 175 LEU A CA 1
ATOM 1378 C C . LEU A 1 175 ? -6.668 18.922 -4.625 1 94 175 LEU A C 1
ATOM 1380 O O . LEU A 1 175 ? -5.547 19.188 -5.066 1 94 175 LEU A O 1
ATOM 1384 N N . GLY A 1 176 ? -7.734 18.609 -5.418 1 92.62 176 GLY A N 1
ATOM 1385 C CA . GLY A 1 176 ? -7.59 18.609 -6.863 1 92.62 176 GLY A CA 1
ATOM 1386 C C . GLY A 1 176 ? -7.137 19.953 -7.414 1 92.62 176 GLY A C 1
ATOM 1387 O O . GLY A 1 176 ? -6.309 20.016 -8.328 1 92.62 176 GLY A O 1
ATOM 1388 N N . HIS A 1 177 ? -7.625 21.016 -6.859 1 91.31 177 HIS A N 1
ATOM 1389 C CA . HIS A 1 177 ? -7.285 22.359 -7.316 1 91.31 177 HIS A CA 1
ATOM 1390 C C . HIS A 1 177 ? -5.855 22.719 -6.941 1 91.31 177 HIS A C 1
ATOM 1392 O O . HIS A 1 177 ? -5.117 23.297 -7.754 1 91.31 177 HIS A O 1
ATOM 1398 N N . VAL A 1 178 ? -5.523 22.422 -5.703 1 92.38 178 VAL A N 1
ATOM 1399 C CA . VAL A 1 178 ? -4.152 22.672 -5.266 1 92.38 178 VAL A CA 1
ATOM 1400 C C . VAL A 1 178 ? -3.176 21.922 -6.156 1 92.38 178 VAL A C 1
ATOM 1402 O O . VAL A 1 178 ? -2.166 22.469 -6.598 1 92.38 178 VAL A O 1
ATOM 1405 N N . PHE A 1 179 ? -3.477 20.672 -6.43 1 92.81 179 PHE A N 1
ATOM 1406 C CA . PHE A 1 179 ? -2.639 19.812 -7.262 1 92.81 179 PHE A CA 1
ATOM 1407 C C . PHE A 1 179 ? -2.465 20.406 -8.656 1 92.81 179 PHE A C 1
ATOM 1409 O O . PHE A 1 179 ? -1.345 20.516 -9.156 1 92.81 179 PHE A O 1
ATOM 1416 N N . LYS A 1 180 ? -3.561 20.781 -9.219 1 90.81 180 LYS A N 1
ATOM 1417 C CA . LYS A 1 180 ? -3.523 21.359 -10.562 1 90.81 180 LYS A CA 1
ATOM 1418 C C . LYS A 1 180 ? -2.721 22.656 -10.578 1 90.81 180 LYS A C 1
ATOM 1420 O O . LYS A 1 180 ? -1.906 22.875 -11.484 1 90.81 180 LYS A O 1
ATOM 1425 N N . ARG A 1 181 ? -2.945 23.469 -9.656 1 88.75 181 ARG A N 1
ATOM 1426 C CA . ARG A 1 181 ? -2.301 24.781 -9.594 1 88.75 181 ARG A CA 1
ATOM 1427 C C . ARG A 1 181 ? -0.796 24.641 -9.391 1 88.75 181 ARG A C 1
ATOM 1429 O O . ARG A 1 181 ? -0.011 25.344 -10.031 1 88.75 181 ARG A O 1
ATOM 1436 N N . ARG A 1 182 ? -0.405 23.75 -8.602 1 86.94 182 ARG A N 1
ATOM 1437 C CA . ARG A 1 182 ? 0.993 23.688 -8.188 1 86.94 182 ARG A CA 1
ATOM 1438 C C . ARG A 1 182 ? 1.798 22.797 -9.125 1 86.94 182 ARG A C 1
ATOM 1440 O O . ARG A 1 182 ? 2.973 23.062 -9.391 1 86.94 182 ARG A O 1
ATOM 1447 N N . LEU A 1 183 ? 1.173 21.703 -9.57 1 88.44 183 LEU A N 1
ATOM 1448 C CA . LEU A 1 183 ? 1.942 20.703 -10.312 1 88.44 183 LEU A CA 1
ATOM 1449 C C . LEU A 1 183 ? 1.587 20.734 -11.789 1 88.44 183 LEU A C 1
ATOM 1451 O O . LEU A 1 183 ? 2.232 20.062 -12.602 1 88.44 183 LEU A O 1
ATOM 1455 N N . SER A 1 184 ? 0.566 21.516 -12.141 1 86.31 184 SER A N 1
ATOM 1456 C CA . SER A 1 184 ? 0.13 21.656 -13.523 1 86.31 184 SER A CA 1
ATOM 1457 C C . SER A 1 184 ? -0.208 20.312 -14.141 1 86.31 184 SER A C 1
ATOM 1459 O O . SER A 1 184 ? 0.144 20.047 -15.297 1 86.31 184 SER A O 1
ATOM 1461 N N . LYS A 1 185 ? -0.74 19.406 -13.391 1 84.38 185 LYS A N 1
ATOM 1462 C CA . LYS A 1 185 ? -1.171 18.078 -13.828 1 84.38 185 LYS A CA 1
ATOM 1463 C C . LYS A 1 185 ? -2.621 17.812 -13.438 1 84.38 185 LYS A C 1
ATOM 1465 O O . LYS A 1 185 ? -3.129 18.406 -12.484 1 84.38 185 LYS A O 1
ATOM 1470 N N . ARG A 1 186 ? -3.174 17 -14.203 1 82.69 186 ARG A N 1
ATOM 1471 C CA . ARG A 1 186 ? -4.531 16.594 -13.867 1 82.69 186 ARG A CA 1
ATOM 1472 C C . ARG A 1 186 ? -4.523 15.422 -12.891 1 82.69 186 ARG A C 1
ATOM 1474 O O . ARG A 1 186 ? -3.701 14.508 -13.016 1 82.69 186 ARG A O 1
ATOM 1481 N N . PRO A 1 187 ? -5.422 15.555 -11.938 1 76.38 187 PRO A N 1
ATOM 1482 C CA . PRO A 1 187 ? -5.504 14.422 -11.008 1 76.38 187 PRO A CA 1
ATOM 1483 C C . PRO A 1 187 ? -5.855 13.109 -11.703 1 76.38 187 PRO A C 1
ATOM 1485 O O . PRO A 1 187 ? -6.688 13.102 -12.617 1 76.38 187 PRO A O 1
ATOM 1488 N N . LEU A 1 188 ? -5.02 12.086 -11.352 1 70.62 188 LEU A N 1
ATOM 1489 C CA . LEU A 1 188 ? -5.355 10.75 -11.82 1 70.62 188 LEU A CA 1
ATOM 1490 C C . LEU A 1 188 ? -6.055 9.945 -10.734 1 70.62 188 LEU A C 1
ATOM 1492 O O . LEU A 1 188 ? -5.637 9.969 -9.57 1 70.62 188 LEU A O 1
ATOM 1496 N N . ASN A 1 189 ? -7.203 9.289 -11.016 1 71.19 189 ASN A N 1
ATOM 1497 C CA . ASN A 1 189 ? -7.902 8.344 -10.141 1 71.19 189 ASN A CA 1
ATOM 1498 C C . ASN A 1 189 ? -8.383 9.016 -8.859 1 71.19 189 ASN A C 1
ATOM 1500 O O . ASN A 1 189 ? -8.195 8.484 -7.766 1 71.19 189 ASN A O 1
ATOM 1504 N N . ALA A 1 190 ? -8.906 10.297 -9.078 1 75.19 190 ALA A N 1
ATOM 1505 C CA . ALA A 1 190 ? -9.5 10.984 -7.938 1 75.19 190 ALA A CA 1
ATOM 1506 C C . ALA A 1 190 ? -10.633 10.164 -7.328 1 75.19 190 ALA A C 1
ATOM 1508 O O . ALA A 1 190 ? -11.227 9.32 -8 1 75.19 190 ALA A O 1
ATOM 1509 N N . HIS A 1 191 ? -10.75 10.141 -6.129 1 79.38 191 HIS A N 1
ATOM 1510 C CA . HIS A 1 191 ? -11.828 9.562 -5.332 1 79.38 191 HIS A CA 1
ATOM 1511 C C . HIS A 1 191 ? -11.523 8.117 -4.961 1 79.38 191 HIS A C 1
ATOM 1513 O O . HIS A 1 191 ? -12.391 7.414 -4.434 1 79.38 191 HIS A O 1
ATOM 1519 N N . GLY A 1 192 ? -10.43 7.68 -5.211 1 90.75 192 GLY A N 1
ATOM 1520 C CA . GLY A 1 192 ? -9.805 6.598 -4.473 1 90.75 192 GLY A CA 1
ATOM 1521 C C . GLY A 1 192 ? -8.844 7.082 -3.404 1 90.75 192 GLY A C 1
ATOM 1522 O O . GLY A 1 192 ? -8.141 8.078 -3.596 1 90.75 192 GLY A O 1
ATOM 1523 N N . ALA A 1 193 ? -8.828 6.387 -2.328 1 95.12 193 ALA A N 1
ATOM 1524 C CA . ALA A 1 193 ? -7.996 6.832 -1.211 1 95.12 193 ALA A CA 1
ATOM 1525 C C . ALA A 1 193 ? -6.527 6.914 -1.619 1 95.12 193 ALA A C 1
ATOM 1527 O O . ALA A 1 193 ? -5.832 7.867 -1.265 1 95.12 193 ALA A O 1
ATOM 1528 N N . GLU A 1 194 ? -6.074 5.969 -2.408 1 95.12 194 GLU A N 1
ATOM 1529 C CA . GLU A 1 194 ? -4.672 5.957 -2.814 1 95.12 194 GLU A CA 1
ATOM 1530 C C . GLU A 1 194 ? -4.355 7.121 -3.748 1 95.12 194 GLU A C 1
ATOM 1532 O O . GLU A 1 194 ? -3.314 7.77 -3.611 1 95.12 194 GLU A O 1
ATOM 1537 N N . GLY A 1 195 ? -5.246 7.344 -4.734 1 93.94 195 GLY A N 1
ATOM 1538 C CA . GLY A 1 195 ? -5.059 8.484 -5.617 1 93.94 195 GLY A CA 1
ATOM 1539 C C . GLY A 1 195 ? -4.973 9.805 -4.879 1 93.94 195 GLY A C 1
ATOM 1540 O O . GLY A 1 195 ? -4.105 10.633 -5.168 1 93.94 195 GLY A O 1
ATOM 1541 N N . ASP A 1 196 ? -5.836 10.008 -3.938 1 96.19 196 ASP A N 1
ATOM 1542 C CA . ASP A 1 196 ? -5.875 11.25 -3.168 1 96.19 196 ASP A CA 1
ATOM 1543 C C . ASP A 1 196 ? -4.629 11.391 -2.297 1 96.19 196 ASP A C 1
ATOM 1545 O O . ASP A 1 196 ? -4.098 12.492 -2.145 1 96.19 196 ASP A O 1
ATOM 1549 N N . VAL A 1 197 ? -4.141 10.281 -1.732 1 97.31 197 VAL A N 1
ATOM 1550 C CA . VAL A 1 197 ? -2.938 10.312 -0.908 1 97.31 197 VAL A CA 1
ATOM 1551 C C . VAL A 1 197 ? -1.731 10.68 -1.769 1 97.31 197 VAL A C 1
ATOM 1553 O O . VAL A 1 197 ? -0.897 11.492 -1.364 1 97.31 197 VAL A O 1
ATOM 1556 N N . ASN A 1 198 ? -1.646 10.07 -2.947 1 94.69 198 ASN A N 1
ATOM 1557 C CA . ASN A 1 198 ? -0.538 10.375 -3.846 1 94.69 198 ASN A CA 1
ATOM 1558 C C . ASN A 1 198 ? -0.55 11.844 -4.27 1 94.69 198 ASN A C 1
ATOM 1560 O O . ASN A 1 198 ? 0.503 12.477 -4.363 1 94.69 198 ASN A O 1
ATOM 1564 N N . MET A 1 199 ? -1.724 12.336 -4.539 1 94.81 199 MET A N 1
ATOM 1565 C CA . MET A 1 199 ? -1.848 13.758 -4.871 1 94.81 199 MET A CA 1
ATOM 1566 C C . MET A 1 199 ? -1.391 14.625 -3.705 1 94.81 199 MET A C 1
ATOM 1568 O O . MET A 1 199 ? -0.65 15.594 -3.9 1 94.81 199 MET A O 1
ATOM 1572 N N . LEU A 1 200 ? -1.848 14.281 -2.555 1 96.62 200 LEU A N 1
ATOM 1573 C CA . LEU A 1 200 ? -1.481 15.031 -1.357 1 96.62 200 LEU A CA 1
ATOM 1574 C C . LEU A 1 200 ? 0.028 15.008 -1.144 1 96.62 200 LEU A C 1
ATOM 1576 O O . LEU A 1 200 ? 0.635 16.047 -0.87 1 96.62 200 LEU A O 1
ATOM 1580 N N . LEU A 1 201 ? 0.583 13.828 -1.233 1 96.38 201 LEU A N 1
ATOM 1581 C CA . LEU A 1 201 ? 2.025 13.672 -1.079 1 96.38 201 LEU A CA 1
ATOM 1582 C C . LEU A 1 201 ? 2.775 14.508 -2.111 1 96.38 201 LEU A C 1
ATOM 1584 O O . LEU A 1 201 ? 3.764 15.172 -1.781 1 96.38 201 LEU A O 1
ATOM 1588 N N . ALA A 1 202 ? 2.314 14.492 -3.338 1 93.94 202 ALA A N 1
ATOM 1589 C CA . ALA A 1 202 ? 2.941 15.281 -4.398 1 93.94 202 ALA A CA 1
ATOM 1590 C C . ALA A 1 202 ? 2.91 16.766 -4.066 1 93.94 202 ALA A C 1
ATOM 1592 O O . ALA A 1 202 ? 3.895 17.484 -4.281 1 93.94 202 ALA A O 1
ATOM 1593 N N . CYS A 1 203 ? 1.777 17.234 -3.584 1 94.19 203 CYS A N 1
ATOM 1594 C CA . CYS A 1 203 ? 1.658 18.641 -3.189 1 94.19 203 CYS A CA 1
ATOM 1595 C C . CYS A 1 203 ? 2.627 18.969 -2.061 1 94.19 203 CYS A C 1
ATOM 1597 O O . CYS A 1 203 ? 3.348 19.969 -2.129 1 94.19 203 CYS A O 1
ATOM 1599 N N . ALA A 1 204 ? 2.645 18.125 -1.016 1 96.06 204 ALA A N 1
ATOM 1600 C CA . ALA A 1 204 ? 3.551 18.359 0.106 1 96.06 204 ALA A CA 1
ATOM 1601 C C . ALA A 1 204 ? 5.004 18.391 -0.358 1 96.06 204 ALA A C 1
ATOM 1603 O O . ALA A 1 204 ? 5.793 19.219 0.092 1 96.06 204 ALA A O 1
ATOM 1604 N N . ALA A 1 205 ? 5.32 17.438 -1.229 1 94.44 205 ALA A N 1
ATOM 1605 C CA . ALA A 1 205 ? 6.676 17.375 -1.768 1 94.44 205 ALA A CA 1
ATOM 1606 C C . ALA A 1 205 ? 7.023 18.641 -2.545 1 94.44 205 ALA A C 1
ATOM 1608 O O . ALA A 1 205 ? 8.172 19.094 -2.535 1 94.44 205 ALA A O 1
ATOM 1609 N N . ASP A 1 206 ? 6.082 19.141 -3.238 1 92.06 206 ASP A N 1
ATOM 1610 C CA . ASP A 1 206 ? 6.293 20.375 -3.994 1 92.06 206 ASP A CA 1
ATOM 1611 C C . ASP A 1 206 ? 6.574 21.547 -3.062 1 92.06 206 ASP A C 1
ATOM 1613 O O . ASP A 1 206 ? 7.422 22.391 -3.359 1 92.06 206 ASP A O 1
ATOM 1617 N N . TYR A 1 207 ? 5.793 21.641 -1.963 1 92.44 207 TYR A N 1
ATOM 1618 C CA . TYR A 1 207 ? 6.07 22.656 -0.965 1 92.44 207 TYR A CA 1
ATOM 1619 C C . TYR A 1 207 ? 7.438 22.453 -0.324 1 92.44 207 TYR A C 1
ATOM 1621 O O . TYR A 1 207 ? 8.078 23.406 0.116 1 92.44 207 TYR A O 1
ATOM 1629 N N . GLY A 1 208 ? 7.852 21.156 -0.178 1 91.88 208 GLY A N 1
ATOM 1630 C CA . GLY A 1 208 ? 9.211 20.828 0.205 1 91.88 208 GLY A CA 1
ATOM 1631 C C . GLY A 1 208 ? 9.523 21.141 1.654 1 91.88 208 GLY A C 1
ATOM 1632 O O . GLY A 1 208 ? 8.766 20.781 2.555 1 91.88 208 GLY A O 1
ATOM 1633 N N . GLN A 1 209 ? 10.609 21.828 1.801 1 93.12 209 GLN A N 1
ATOM 1634 C CA . GLN A 1 209 ? 11.102 22.109 3.143 1 93.12 209 GLN A CA 1
ATOM 1635 C C . GLN A 1 209 ? 10.164 23.062 3.883 1 93.12 209 GLN A C 1
ATOM 1637 O O . GLN A 1 209 ? 10.078 23.031 5.113 1 93.12 209 GLN A O 1
ATOM 1642 N N . LYS A 1 210 ? 9.477 23.906 3.168 1 94.62 210 LYS A N 1
ATOM 1643 C CA . LYS A 1 210 ? 8.516 24.797 3.809 1 94.62 210 LYS A CA 1
ATOM 1644 C C . LYS A 1 210 ? 7.418 24 4.512 1 94.62 210 LYS A C 1
ATOM 1646 O O . LYS A 1 210 ? 6.973 24.375 5.598 1 94.62 210 LYS A O 1
ATOM 1651 N N . PHE A 1 211 ? 7.012 22.938 3.906 1 96.44 211 PHE A N 1
ATOM 1652 C CA . PHE A 1 211 ? 6.012 22.062 4.504 1 96.44 211 PHE A CA 1
ATOM 1653 C C . PHE A 1 211 ? 6.551 21.406 5.773 1 96.44 211 PHE A C 1
ATOM 1655 O O . PHE A 1 211 ? 5.871 21.391 6.801 1 96.44 211 PHE A O 1
ATOM 1662 N N . VAL A 1 212 ? 7.762 20.906 5.68 1 97.31 212 VAL A N 1
ATOM 1663 C CA . VAL A 1 212 ? 8.391 20.219 6.805 1 97.31 212 VAL A CA 1
ATOM 1664 C C . VAL A 1 212 ? 8.539 21.188 7.98 1 97.31 212 VAL A C 1
ATOM 1666 O O . VAL A 1 212 ? 8.219 20.844 9.117 1 97.31 212 VAL A O 1
ATOM 1669 N N . LYS A 1 213 ? 9.008 22.375 7.668 1 96.25 213 LYS A N 1
ATOM 1670 C CA . LYS A 1 213 ? 9.195 23.375 8.703 1 96.25 213 LYS A CA 1
ATOM 1671 C C .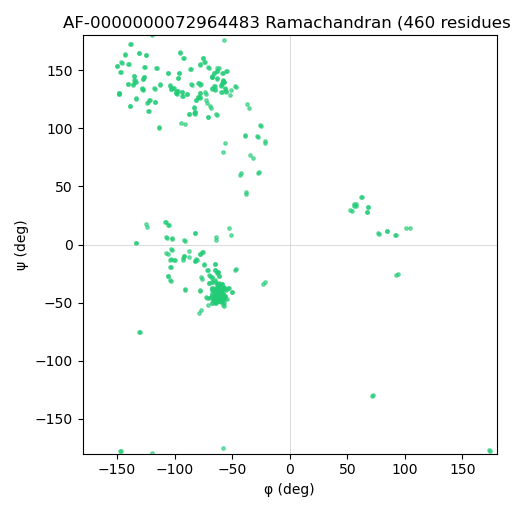 LYS A 1 213 ? 7.859 23.75 9.352 1 96.25 213 LYS A C 1
ATOM 1673 O O . LYS A 1 213 ? 7.766 23.859 10.578 1 96.25 213 LYS A O 1
ATOM 1678 N N . PHE A 1 214 ? 6.887 23.984 8.555 1 97.38 214 PHE A N 1
ATOM 1679 C CA . PHE A 1 214 ? 5.566 24.312 9.07 1 97.38 214 PHE A CA 1
ATOM 1680 C C . PHE A 1 214 ? 5.051 23.203 9.992 1 97.38 214 PHE A C 1
ATOM 1682 O O . PHE A 1 214 ? 4.559 23.484 11.086 1 97.38 214 PHE A O 1
ATOM 1689 N N . ALA A 1 215 ? 5.109 21.984 9.531 1 98.31 215 ALA A N 1
ATOM 1690 C CA . ALA A 1 215 ? 4.613 20.844 10.297 1 98.31 215 ALA A CA 1
ATOM 1691 C C . ALA A 1 215 ? 5.312 20.734 11.648 1 98.31 215 ALA A C 1
ATOM 1693 O O . ALA A 1 215 ? 4.676 20.438 12.664 1 98.31 215 ALA A O 1
ATOM 1694 N N . ASN A 1 216 ? 6.625 20.953 11.656 1 98.12 216 ASN A N 1
ATOM 1695 C CA . ASN A 1 216 ? 7.395 20.875 12.891 1 98.12 216 ASN A CA 1
ATOM 1696 C C . ASN A 1 216 ? 6.922 21.906 13.914 1 98.12 216 ASN A C 1
ATOM 1698 O O . ASN A 1 216 ? 6.992 21.656 15.125 1 98.12 216 ASN A O 1
ATOM 1702 N N . GLY A 1 217 ? 6.391 22.938 13.43 1 97.5 217 GLY A N 1
ATOM 1703 C CA . GLY A 1 217 ? 5.996 24.016 14.336 1 97.5 217 GLY A CA 1
ATOM 1704 C C . GLY A 1 217 ? 4.512 24.016 14.641 1 97.5 217 GLY A C 1
ATOM 1705 O O . GLY A 1 217 ? 4.074 24.641 15.602 1 97.5 217 GLY A O 1
ATOM 1706 N N . ASN A 1 218 ? 3.717 23.25 13.875 1 97.69 218 ASN A N 1
ATOM 1707 C CA . ASN A 1 218 ? 2.279 23.484 13.969 1 97.69 218 ASN A CA 1
ATOM 1708 C C . ASN A 1 218 ? 1.504 22.188 14.094 1 97.69 218 ASN A C 1
ATOM 1710 O O . ASN A 1 218 ? 0.273 22.188 14.141 1 97.69 218 ASN A O 1
ATOM 1714 N N . SER A 1 219 ? 2.143 21.031 14.141 1 98.12 219 SER A N 1
ATOM 1715 C CA . SER A 1 219 ? 1.447 19.766 14.328 1 98.12 219 SER A CA 1
ATOM 1716 C C . SER A 1 219 ? 0.912 19.641 15.75 1 98.12 219 SER A C 1
ATOM 1718 O O . SER A 1 219 ? 1.413 20.297 16.672 1 98.12 219 SER A O 1
ATOM 1720 N N . THR A 1 220 ? -0.115 18.906 15.938 1 97.56 220 THR A N 1
ATOM 1721 C CA . THR A 1 220 ? -0.724 18.641 17.234 1 97.56 220 THR A CA 1
ATOM 1722 C C . THR A 1 220 ? -0.822 17.141 17.484 1 97.56 220 THR A C 1
ATOM 1724 O O . THR A 1 220 ? -0.644 16.344 16.562 1 97.56 220 THR A O 1
ATOM 1727 N N . LYS A 1 221 ? -1.025 16.75 18.703 1 97.88 221 LYS A N 1
ATOM 1728 C CA . LYS A 1 221 ? -1.183 15.336 19.031 1 97.88 221 LYS A CA 1
ATOM 1729 C C . LYS A 1 221 ? -2.48 14.781 18.453 1 97.88 221 LYS A C 1
ATOM 1731 O O . LYS A 1 221 ? -3.535 15.414 18.562 1 97.88 221 LYS A O 1
ATOM 1736 N N . PHE A 1 222 ? -2.408 13.625 17.828 1 98.25 222 PHE A N 1
ATOM 1737 C CA . PHE A 1 222 ? -3.586 12.977 17.25 1 98.25 222 PHE A CA 1
ATOM 1738 C C . PHE A 1 222 ? -4.621 12.688 18.344 1 98.25 222 PHE A C 1
ATOM 1740 O O . PHE A 1 222 ? -5.824 12.789 18.094 1 98.25 222 PHE A O 1
ATOM 1747 N N . SER A 1 223 ? -4.156 12.359 19.531 1 96.38 223 SER A N 1
ATOM 1748 C CA . SER A 1 223 ? -5.016 12 20.656 1 96.38 223 SER A CA 1
ATOM 1749 C C . SER A 1 223 ? -5.867 13.188 21.094 1 96.38 223 SER A C 1
ATOM 1751 O O . SER A 1 223 ? -6.844 13.016 21.844 1 96.38 223 SER A O 1
ATOM 1753 N N . GLN A 1 224 ? -5.508 14.398 20.688 1 95.69 224 GLN A N 1
ATOM 1754 C CA . GLN A 1 224 ? -6.23 15.602 21.078 1 95.69 224 GLN A CA 1
ATOM 1755 C C . GLN A 1 224 ? -7.312 15.945 20.062 1 95.69 224 GLN A C 1
ATOM 1757 O O . GLN A 1 224 ? -8.133 16.844 20.297 1 95.69 224 GLN A O 1
ATOM 1762 N N . MET A 1 225 ? -7.297 15.25 18.938 1 95.12 225 MET A N 1
ATOM 1763 C CA . MET A 1 225 ? -8.312 15.508 17.922 1 95.12 225 MET A CA 1
ATOM 1764 C C . MET A 1 225 ? -9.695 15.086 18.406 1 95.12 225 MET A C 1
ATOM 1766 O O . MET A 1 225 ? -9.82 14.109 19.141 1 95.12 225 MET A O 1
ATOM 1770 N N . PRO A 1 226 ? -10.703 15.797 18.047 1 94.12 226 PRO A N 1
ATOM 1771 C CA . PRO A 1 226 ? -12.055 15.398 18.422 1 94.12 226 PRO A CA 1
ATOM 1772 C C . PRO A 1 226 ? -12.461 14.039 17.844 1 94.12 226 PRO A C 1
ATOM 1774 O O . PRO A 1 226 ? -11.945 13.641 16.797 1 94.12 226 PRO A O 1
ATOM 1777 N N . ILE A 1 227 ? -13.32 13.367 18.5 1 93.81 227 ILE A N 1
ATOM 1778 C CA . ILE A 1 227 ? -13.906 12.109 18.047 1 93.81 227 ILE A CA 1
ATOM 1779 C C . ILE A 1 227 ? -15.273 12.375 17.422 1 93.81 227 ILE A C 1
ATOM 1781 O O . ILE A 1 227 ? -16.109 13.086 18 1 93.81 227 ILE A O 1
ATOM 1785 N N . MET A 1 228 ? -15.492 11.82 16.281 1 89.56 228 MET A N 1
ATOM 1786 C CA . MET A 1 228 ? -16.812 11.992 15.672 1 89.56 228 MET A CA 1
ATOM 1787 C C . MET A 1 228 ? -17.875 11.242 16.453 1 89.56 228 MET A C 1
ATOM 1789 O O . MET A 1 228 ? -17.812 10.016 16.594 1 89.56 228 MET A O 1
ATOM 1793 N N . LYS A 1 229 ? -18.828 11.93 16.969 1 88.5 229 LYS A N 1
ATOM 1794 C CA . LYS A 1 229 ? -19.891 11.344 17.766 1 88.5 229 LYS A CA 1
ATOM 1795 C C . LYS A 1 229 ? -21.234 11.453 17.031 1 88.5 229 LYS A C 1
ATOM 1797 O O . LYS A 1 229 ? -21.531 12.477 16.406 1 88.5 229 LYS A O 1
ATOM 1802 N N . PRO A 1 230 ? -21.922 10.352 17.156 1 85.62 230 PRO A N 1
ATOM 1803 C CA . PRO A 1 230 ? -23.25 10.383 16.516 1 85.62 230 PRO A CA 1
ATOM 1804 C C . PRO A 1 230 ? -24.125 11.508 17.062 1 85.62 230 PRO A C 1
ATOM 1806 O O . PRO A 1 230 ? -24.047 11.844 18.25 1 85.62 230 PRO A O 1
ATOM 1809 N N . LYS A 1 231 ? -24.812 12.062 16.125 1 73.44 231 LYS A N 1
ATOM 1810 C CA . LYS A 1 231 ? -25.781 13.07 16.531 1 73.44 231 LYS A CA 1
ATOM 1811 C C . LYS A 1 231 ? -27.094 12.43 17 1 73.44 231 LYS A C 1
ATOM 1813 O O . LYS A 1 231 ? -27.562 11.461 16.391 1 73.44 231 LYS A O 1
ATOM 1818 N N . PHE A 1 232 ? -27.469 12.523 18.375 1 60.72 232 PHE A N 1
ATOM 1819 C CA . PHE A 1 232 ? -28.75 12.055 18.906 1 60.72 232 PHE A CA 1
ATOM 1820 C C . PHE A 1 232 ? -29.844 13.102 18.719 1 60.72 232 PHE A C 1
ATOM 1822 O O . PHE A 1 232 ? -29.562 14.305 18.719 1 60.72 232 PHE A O 1
ATOM 1829 N N . MET B 1 1 ? -9.164 -29.703 -0.923 1 59.41 1 MET B N 1
ATOM 1830 C CA . MET B 1 1 ? -8.656 -28.516 -0.232 1 59.41 1 MET B CA 1
ATOM 1831 C C . MET B 1 1 ? -9.555 -27.312 -0.482 1 59.41 1 MET B C 1
ATOM 1833 O O . MET B 1 1 ? -10.203 -27.219 -1.527 1 59.41 1 MET B O 1
ATOM 1837 N N . SER B 1 2 ? -9.922 -26.453 0.568 1 86.19 2 SER B N 1
ATOM 1838 C CA . SER B 1 2 ? -10.805 -25.297 0.406 1 86.19 2 SER B CA 1
ATOM 1839 C C . SER B 1 2 ? -10.281 -24.344 -0.662 1 86.19 2 SER B C 1
ATOM 1841 O O . SER B 1 2 ? -9.07 -24.219 -0.855 1 86.19 2 SER B O 1
ATOM 1843 N N . GLU B 1 3 ? -11.078 -23.875 -1.526 1 96.44 3 GLU B N 1
ATOM 1844 C CA . GLU B 1 3 ? -10.734 -22.969 -2.611 1 96.44 3 GLU B CA 1
ATOM 1845 C C . GLU B 1 3 ? -10.086 -21.688 -2.076 1 96.44 3 GLU B C 1
ATOM 1847 O O . GLU B 1 3 ? -10.492 -21.172 -1.033 1 96.44 3 GLU B O 1
ATOM 1852 N N . ILE B 1 4 ? -9.125 -21.297 -2.805 1 98.25 4 ILE B N 1
ATOM 1853 C CA . ILE B 1 4 ? -8.438 -20.062 -2.463 1 98.25 4 ILE B CA 1
ATOM 1854 C C . ILE B 1 4 ? -9.445 -18.922 -2.381 1 98.25 4 ILE B C 1
ATOM 1856 O O . ILE B 1 4 ? -10.281 -18.75 -3.275 1 98.25 4 ILE B O 1
ATOM 1860 N N . LYS B 1 5 ? -9.359 -18.172 -1.317 1 98.31 5 LYS B N 1
ATOM 1861 C CA . LYS B 1 5 ? -10.289 -17.062 -1.152 1 98.31 5 LYS B CA 1
ATOM 1862 C C . LYS B 1 5 ? -9.602 -15.727 -1.445 1 98.31 5 LYS B C 1
ATOM 1864 O O . LYS B 1 5 ? -10.25 -14.773 -1.883 1 98.31 5 LYS B O 1
ATOM 1869 N N . THR B 1 6 ? -8.32 -15.672 -1.169 1 98.62 6 THR B N 1
ATOM 1870 C CA . THR B 1 6 ? -7.578 -14.43 -1.373 1 98.62 6 THR B CA 1
ATOM 1871 C C . THR B 1 6 ? -6.266 -14.703 -2.098 1 98.62 6 THR B C 1
ATOM 1873 O O . THR B 1 6 ? -5.5 -15.586 -1.695 1 98.62 6 THR B O 1
ATOM 1876 N N . PHE B 1 7 ? -6.059 -14.008 -3.193 1 98.75 7 PHE B N 1
ATOM 1877 C CA . PHE B 1 7 ? -4.758 -13.984 -3.846 1 98.75 7 PHE B CA 1
ATOM 1878 C C . PHE B 1 7 ? -3.934 -12.789 -3.373 1 98.75 7 PHE B C 1
ATOM 1880 O O . PHE B 1 7 ? -4.438 -11.664 -3.314 1 98.75 7 PHE B O 1
ATOM 1887 N N . VAL B 1 8 ? -2.721 -13.039 -3.01 1 98.88 8 VAL B N 1
ATOM 1888 C CA . VAL B 1 8 ? -1.771 -11.984 -2.662 1 98.88 8 VAL B CA 1
ATOM 1889 C C . VAL B 1 8 ? -0.642 -11.945 -3.689 1 98.88 8 VAL B C 1
ATOM 1891 O O . VAL B 1 8 ? 0.267 -12.781 -3.652 1 98.88 8 VAL B O 1
ATOM 1894 N N . PHE B 1 9 ? -0.74 -11.008 -4.594 1 98.88 9 PHE B N 1
ATOM 1895 C CA . PHE B 1 9 ? 0.323 -10.781 -5.566 1 98.88 9 PHE B CA 1
ATOM 1896 C C . PHE B 1 9 ? 1.458 -9.977 -4.949 1 98.88 9 PHE B C 1
ATOM 1898 O O . PHE B 1 9 ? 1.224 -8.93 -4.336 1 98.88 9 PHE B O 1
ATOM 1905 N N . PHE B 1 10 ? 2.709 -10.477 -5.031 1 98.81 10 PHE B N 1
ATOM 1906 C CA . PHE B 1 10 ? 3.773 -9.695 -4.418 1 98.81 10 PHE B CA 1
ATOM 1907 C C . PHE B 1 10 ? 5.047 -9.766 -5.25 1 98.81 10 PHE B C 1
ATOM 1909 O O . PHE B 1 10 ? 5.148 -10.57 -6.176 1 98.81 10 PHE B O 1
ATOM 1916 N N . ASP B 1 11 ? 5.934 -8.891 -5.012 1 98.31 11 ASP B N 1
ATOM 1917 C CA . ASP B 1 11 ? 7.23 -8.742 -5.66 1 98.31 11 ASP B CA 1
ATOM 1918 C C . ASP B 1 11 ? 8.273 -8.203 -4.688 1 98.31 11 ASP B C 1
ATOM 1920 O O . ASP B 1 11 ? 7.941 -7.473 -3.754 1 98.31 11 ASP B O 1
ATOM 1924 N N . LEU B 1 12 ? 9.5 -8.625 -4.902 1 98.38 12 LEU B N 1
ATOM 1925 C CA . LEU B 1 12 ? 10.625 -8.148 -4.102 1 98.38 12 LEU B CA 1
ATOM 1926 C C . LEU B 1 12 ? 11.625 -7.391 -4.961 1 98.38 12 LEU B C 1
ATOM 1928 O O . LEU B 1 12 ? 11.891 -7.781 -6.102 1 98.38 12 LEU B O 1
ATOM 1932 N N . GLU B 1 13 ? 12.062 -6.285 -4.512 1 97.94 13 GLU B N 1
ATOM 1933 C CA . GLU B 1 13 ? 13.359 -5.762 -4.934 1 97.94 13 GLU B CA 1
ATOM 1934 C C . GLU B 1 13 ? 14.453 -6.129 -3.936 1 97.94 13 GLU B C 1
ATOM 1936 O O . GLU B 1 13 ? 14.188 -6.254 -2.736 1 97.94 13 GLU B O 1
ATOM 1941 N N . THR B 1 14 ? 15.695 -6.332 -4.41 1 98.06 14 THR B N 1
ATOM 1942 C CA . THR B 1 14 ? 16.75 -6.887 -3.574 1 98.06 14 THR B CA 1
ATOM 1943 C C . THR B 1 14 ? 18.078 -6.156 -3.818 1 98.06 14 THR B C 1
ATOM 1945 O O . THR B 1 14 ? 18.156 -5.301 -4.699 1 98.06 14 THR B O 1
ATOM 1948 N N . THR B 1 15 ? 19.062 -6.445 -3.037 1 98 15 THR B N 1
ATOM 1949 C CA . THR B 1 15 ? 20.375 -5.82 -3.123 1 98 15 THR B CA 1
ATOM 1950 C C . THR B 1 15 ? 21.062 -6.172 -4.441 1 98 15 THR B C 1
ATOM 1952 O O . THR B 1 15 ? 21.953 -5.449 -4.902 1 98 15 THR B O 1
ATOM 1955 N N . GLY B 1 16 ? 20.672 -7.203 -5.031 1 95.56 16 GLY B N 1
ATOM 1956 C CA . GLY B 1 16 ? 21.188 -7.734 -6.281 1 95.56 16 GLY B CA 1
ATOM 1957 C C . GLY B 1 16 ? 20.609 -9.086 -6.645 1 95.56 16 GLY B C 1
ATOM 1958 O O . GLY B 1 16 ? 19.703 -9.578 -5.969 1 95.56 16 GLY B O 1
ATOM 1959 N N . LEU B 1 17 ? 21.062 -9.641 -7.703 1 93.19 17 LEU B N 1
ATOM 1960 C CA . LEU B 1 17 ? 20.641 -10.992 -8.086 1 93.19 17 LEU B CA 1
ATOM 1961 C C . LEU B 1 17 ? 21.406 -12.039 -7.277 1 93.19 17 LEU B C 1
ATOM 1963 O O . LEU B 1 17 ? 22.609 -11.906 -7.051 1 93.19 17 LEU B O 1
ATOM 1967 N N . PRO B 1 18 ? 20.719 -13.039 -6.867 1 92.38 18 PRO B N 1
ATOM 1968 C CA . PRO B 1 18 ? 21.344 -14.07 -6.039 1 92.38 18 PRO B CA 1
ATOM 1969 C C . PRO B 1 18 ? 22.609 -14.648 -6.664 1 92.38 18 PRO B C 1
ATOM 1971 O O . PRO B 1 18 ? 23.594 -14.891 -5.961 1 92.38 18 PRO B O 1
ATOM 1974 N N . LYS B 1 19 ? 22.641 -14.812 -7.945 1 89.31 19 LYS B N 1
ATOM 1975 C CA . LYS B 1 19 ? 23.781 -15.406 -8.633 1 89.31 19 LYS B CA 1
ATOM 1976 C C . LYS B 1 19 ? 25.031 -14.562 -8.453 1 89.31 19 LYS B C 1
ATOM 1978 O O . LYS B 1 19 ? 26.156 -15.094 -8.445 1 89.31 19 LYS B O 1
ATOM 1983 N N . PHE B 1 20 ? 24.875 -13.297 -8.188 1 88.69 20 PHE B N 1
ATOM 1984 C CA . PHE B 1 20 ? 26.016 -12.391 -8.094 1 88.69 20 PHE B CA 1
ATOM 1985 C C . PHE B 1 20 ? 26.344 -12.086 -6.641 1 88.69 20 PHE B C 1
ATOM 1987 O O . PHE B 1 20 ? 27.344 -11.406 -6.352 1 88.69 20 PHE B O 1
ATOM 1994 N N . GLU B 1 21 ? 25.531 -12.594 -5.766 1 91.5 21 GLU B N 1
ATOM 1995 C CA . GLU B 1 21 ? 25.734 -12.273 -4.355 1 91.5 21 GLU B CA 1
ATOM 1996 C C . GLU B 1 21 ? 25.859 -13.539 -3.518 1 91.5 21 GLU B C 1
ATOM 1998 O O . GLU B 1 21 ? 25.609 -13.523 -2.312 1 91.5 21 GLU B O 1
ATOM 2003 N N . GLU B 1 22 ? 26.125 -14.664 -4.16 1 90.25 22 GLU B N 1
ATOM 2004 C CA . GLU B 1 22 ? 26.312 -15.938 -3.473 1 90.25 22 GLU B CA 1
ATOM 2005 C C . GLU B 1 22 ? 25.109 -16.281 -2.605 1 90.25 22 GLU B C 1
ATOM 2007 O O . GLU B 1 22 ? 25.266 -16.75 -1.472 1 90.25 22 GLU B O 1
ATOM 2012 N N . ASN B 1 23 ? 23.984 -15.906 -3.027 1 89.62 23 ASN B N 1
ATOM 2013 C CA . ASN B 1 23 ? 22.703 -16.188 -2.385 1 89.62 23 ASN B CA 1
ATOM 2014 C C . ASN B 1 23 ? 22.578 -15.477 -1.043 1 89.62 23 ASN B C 1
ATOM 2016 O O . ASN B 1 23 ? 21.938 -15.984 -0.12 1 89.62 23 ASN B O 1
ATOM 2020 N N . ARG B 1 24 ? 23.266 -14.344 -0.926 1 91.19 24 ARG B N 1
ATOM 2021 C CA . ARG B 1 24 ? 23.188 -13.547 0.291 1 91.19 24 ARG B CA 1
ATOM 2022 C C . ARG B 1 24 ? 22.328 -12.297 0.069 1 91.19 24 ARG B C 1
ATOM 2024 O O . ARG B 1 24 ? 22.422 -11.336 0.829 1 91.19 24 ARG B O 1
ATOM 2031 N N . THR B 1 25 ? 21.609 -12.367 -0.938 1 95.19 25 THR B N 1
ATOM 2032 C CA . THR B 1 25 ? 20.766 -11.258 -1.354 1 95.19 25 THR B CA 1
ATOM 2033 C C . THR B 1 25 ? 19.766 -10.891 -0.253 1 95.19 25 THR B C 1
ATOM 2035 O O . THR B 1 25 ? 19.219 -11.773 0.409 1 95.19 25 THR B O 1
ATOM 2038 N N . ARG B 1 26 ? 19.609 -9.602 -0.023 1 97.5 26 ARG B N 1
ATOM 2039 C CA . ARG B 1 26 ? 18.688 -9.086 0.981 1 97.5 26 ARG B CA 1
ATOM 2040 C C . ARG B 1 26 ? 17.562 -8.281 0.333 1 97.5 26 ARG B C 1
ATOM 2042 O O . ARG B 1 26 ? 17.734 -7.73 -0.754 1 97.5 26 ARG B O 1
ATOM 2049 N N . ILE B 1 27 ? 16.438 -8.281 1.013 1 98.44 27 ILE B N 1
ATOM 2050 C CA . ILE B 1 27 ? 15.266 -7.57 0.493 1 98.44 27 ILE B CA 1
ATOM 2051 C C . ILE B 1 27 ? 15.422 -6.07 0.744 1 98.44 27 ILE B C 1
ATOM 2053 O O . ILE B 1 27 ? 15.742 -5.652 1.859 1 98.44 27 ILE B O 1
ATOM 2057 N N . THR B 1 28 ? 15.211 -5.23 -0.289 1 98.44 28 THR B N 1
ATOM 2058 C CA . THR B 1 28 ? 15.219 -3.777 -0.149 1 98.44 28 THR B CA 1
ATOM 2059 C C . THR B 1 28 ? 13.805 -3.219 -0.219 1 98.44 28 THR B C 1
ATOM 2061 O O . THR B 1 28 ? 13.523 -2.145 0.319 1 98.44 28 THR B O 1
ATOM 2064 N N . GLU B 1 29 ? 12.93 -3.93 -0.907 1 98.56 29 GLU B N 1
ATOM 2065 C CA . GLU B 1 29 ? 11.547 -3.5 -1.072 1 98.56 29 GLU B CA 1
ATOM 2066 C C . GLU B 1 29 ? 10.602 -4.695 -1.162 1 98.56 29 GLU B C 1
ATOM 2068 O O . GLU B 1 29 ? 10.906 -5.684 -1.83 1 98.56 29 GLU B O 1
ATOM 2073 N N . PHE B 1 30 ? 9.578 -4.742 -0.427 1 98.69 30 PHE B N 1
ATOM 2074 C CA . PHE B 1 30 ? 8.492 -5.707 -0.446 1 98.69 30 PHE B CA 1
ATOM 2075 C C . PHE B 1 30 ? 7.172 -5.031 -0.797 1 98.69 30 PHE B C 1
ATOM 2077 O O . PHE B 1 30 ? 6.793 -4.035 -0.176 1 98.69 30 PHE B O 1
ATOM 2084 N N . CYS B 1 31 ? 6.477 -5.426 -1.825 1 98.69 31 CYS B N 1
ATOM 2085 C CA . CYS B 1 31 ? 5.141 -4.945 -2.148 1 98.69 31 CYS B CA 1
ATOM 2086 C C . CYS B 1 31 ? 4.176 -6.105 -2.355 1 98.69 31 CYS B C 1
ATOM 2088 O O . CYS B 1 31 ? 4.512 -7.082 -3.025 1 98.69 31 CYS B O 1
ATOM 2090 N N . ALA B 1 32 ? 3 -6.02 -1.771 1 98.88 32 ALA B N 1
ATOM 2091 C CA . ALA B 1 32 ? 1.972 -7.047 -1.906 1 98.88 32 ALA B CA 1
ATOM 2092 C C . ALA B 1 32 ? 0.586 -6.422 -2.045 1 98.88 32 ALA B C 1
ATOM 2094 O O . ALA B 1 32 ? 0.28 -5.426 -1.386 1 98.88 32 ALA B O 1
ATOM 2095 N N . VAL B 1 33 ? -0.203 -6.934 -2.906 1 98.62 33 VAL B N 1
ATOM 2096 C CA . VAL B 1 33 ? -1.594 -6.539 -3.1 1 98.62 33 VAL B CA 1
ATOM 2097 C C . VAL B 1 33 ? -2.506 -7.754 -2.945 1 98.62 33 VAL B C 1
ATOM 2099 O O . VAL B 1 33 ? -2.326 -8.758 -3.633 1 98.62 33 VAL B O 1
ATOM 2102 N N . ALA B 1 34 ? -3.432 -7.688 -2.049 1 98.69 34 ALA B N 1
ATOM 2103 C CA . ALA B 1 34 ? -4.391 -8.766 -1.802 1 98.69 34 ALA B CA 1
ATOM 2104 C C . ALA B 1 34 ? -5.719 -8.484 -2.502 1 98.69 34 ALA B C 1
ATOM 2106 O O . ALA B 1 34 ? -6.266 -7.387 -2.393 1 98.69 34 ALA B O 1
ATOM 2107 N N . VAL B 1 35 ? -6.203 -9.453 -3.227 1 97.94 35 VAL B N 1
ATOM 2108 C CA . VAL B 1 35 ? -7.477 -9.375 -3.932 1 97.94 35 VAL B CA 1
ATOM 2109 C C . VAL B 1 35 ? -8.266 -10.664 -3.721 1 97.94 35 VAL B C 1
ATOM 2111 O O . VAL B 1 35 ? -7.688 -11.758 -3.707 1 97.94 35 VAL B O 1
ATOM 2114 N N . ARG B 1 36 ? -9.477 -10.547 -3.568 1 97.5 36 ARG B N 1
ATOM 2115 C CA . ARG B 1 36 ? -10.312 -11.742 -3.447 1 97.5 36 ARG B CA 1
ATOM 2116 C C . ARG B 1 36 ? -10.312 -12.539 -4.746 1 97.5 36 ARG B C 1
ATOM 2118 O O . ARG B 1 36 ? -10.32 -11.969 -5.836 1 97.5 36 ARG B O 1
ATOM 2125 N N . ALA B 1 37 ? -10.422 -13.805 -4.586 1 97.25 37 ALA B N 1
ATOM 2126 C CA . ALA B 1 37 ? -10.422 -14.695 -5.746 1 97.25 37 ALA B CA 1
ATOM 2127 C C . ALA B 1 37 ? -11.609 -14.414 -6.656 1 97.25 37 ALA B C 1
ATOM 2129 O O . ALA B 1 37 ? -11.484 -14.438 -7.883 1 97.25 37 ALA B O 1
ATOM 2130 N N . ASP B 1 38 ? -12.75 -14.086 -6.062 1 94.44 38 ASP B N 1
ATOM 2131 C CA . ASP B 1 38 ? -13.961 -13.883 -6.855 1 94.44 38 ASP B CA 1
ATOM 2132 C C . ASP B 1 38 ? -13.945 -12.516 -7.543 1 94.44 38 ASP B C 1
ATOM 2134 O O . ASP B 1 38 ? -14.82 -12.219 -8.359 1 94.44 38 ASP B O 1
ATOM 2138 N N . HIS B 1 39 ? -12.992 -11.727 -7.195 1 94.5 39 HIS B N 1
ATOM 2139 C CA . HIS B 1 39 ? -12.859 -10.43 -7.855 1 94.5 39 HIS B CA 1
ATOM 2140 C C . HIS B 1 39 ? -11.914 -10.516 -9.047 1 94.5 39 HIS B C 1
ATOM 2142 O O . HIS B 1 39 ? -11.828 -9.57 -9.844 1 94.5 39 HIS B O 1
ATOM 2148 N N . ILE B 1 40 ? -11.211 -11.688 -9.039 1 92 40 ILE B N 1
ATOM 2149 C CA . ILE B 1 40 ? -10.344 -11.906 -10.188 1 92 40 ILE B CA 1
ATOM 2150 C C . ILE B 1 40 ? -11.18 -12.211 -11.422 1 92 40 ILE B C 1
ATOM 2152 O O . ILE B 1 40 ? -12.031 -13.102 -11.406 1 92 40 ILE B O 1
ATOM 2156 N N . GLY B 1 41 ? -11.148 -11.609 -12.383 1 75.62 41 GLY B N 1
ATOM 2157 C CA . GLY B 1 41 ? -11.875 -11.891 -13.617 1 75.62 41 GLY B CA 1
ATOM 2158 C C . GLY B 1 41 ? -13.195 -11.156 -13.711 1 75.62 41 GLY B C 1
ATOM 2159 O O . GLY B 1 41 ? -13.93 -11.312 -14.688 1 75.62 41 GLY B O 1
ATOM 2160 N N . LEU B 1 42 ? -13.773 -10.812 -12.375 1 68.06 42 LEU B N 1
ATOM 2161 C CA . LEU B 1 42 ? -14.977 -10.008 -12.523 1 68.06 42 LEU B CA 1
ATOM 2162 C C . LEU B 1 42 ? -14.781 -8.93 -13.578 1 68.06 42 LEU B C 1
ATOM 2164 O O . LEU B 1 42 ? -13.875 -8.094 -13.461 1 68.06 42 LEU B O 1
ATOM 2168 N N . GLN B 1 43 ? -14.484 -9.531 -14.805 1 53.5 43 GLN B N 1
ATOM 2169 C CA . GLN B 1 43 ? -14.281 -8.781 -16.047 1 53.5 43 GLN B CA 1
ATOM 2170 C C . GLN B 1 43 ? -15.188 -7.555 -16.094 1 53.5 43 GLN B C 1
ATOM 2172 O O . GLN B 1 43 ? -16.406 -7.668 -15.977 1 53.5 43 GLN B O 1
ATOM 2177 N N . THR B 1 44 ? -14.875 -6.469 -15.383 1 48.06 44 THR B N 1
ATOM 2178 C CA . THR B 1 44 ? -15.703 -5.352 -15.828 1 48.06 44 THR B CA 1
ATOM 2179 C C . THR B 1 44 ? -15.633 -5.199 -17.344 1 48.06 44 THR B C 1
ATOM 2181 O O . THR B 1 44 ? -14.695 -5.691 -17.984 1 48.06 44 THR B O 1
ATOM 2184 N N . ALA B 1 45 ? -16.734 -5.051 -18.031 1 46.44 45 ALA B N 1
ATOM 2185 C CA . ALA B 1 45 ? -16.844 -4.734 -19.453 1 46.44 45 ALA B CA 1
ATOM 2186 C C . ALA B 1 45 ? -15.578 -4.035 -19.953 1 46.44 45 ALA B C 1
ATOM 2188 O O . ALA B 1 45 ? -15.328 -3.98 -21.156 1 46.44 45 ALA B O 1
ATOM 2189 N N . GLN B 1 46 ? -15.031 -3.318 -19.156 1 47.38 46 GLN B N 1
ATOM 2190 C CA . GLN B 1 46 ? -13.875 -2.578 -19.656 1 47.38 46 GLN B CA 1
ATOM 2191 C C . GLN B 1 46 ? -12.586 -3.361 -19.438 1 47.38 46 GLN B C 1
ATOM 2193 O O . GLN B 1 46 ? -12.289 -3.773 -18.312 1 47.38 46 GLN B O 1
ATOM 2198 N N . LYS B 1 47 ? -12.133 -3.912 -20.516 1 50.06 47 LYS B N 1
ATOM 2199 C CA . LYS B 1 47 ? -10.836 -4.562 -20.672 1 50.06 47 LYS B CA 1
ATOM 2200 C C . LYS B 1 47 ? -9.766 -3.855 -19.844 1 50.06 47 LYS B C 1
ATOM 2202 O O . LYS B 1 47 ? -9.711 -2.625 -19.812 1 50.06 47 LYS B O 1
ATOM 2207 N N . CYS B 1 48 ? -9.055 -4.457 -18.781 1 54.91 48 CYS B N 1
ATOM 2208 C CA . CYS B 1 48 ? -7.781 -4.035 -18.203 1 54.91 48 CYS B CA 1
ATOM 2209 C C . CYS B 1 48 ? -7.988 -3.352 -16.859 1 54.91 48 CYS B C 1
ATOM 2211 O O . CYS B 1 48 ? -7.078 -2.705 -16.344 1 54.91 48 CYS B O 1
ATOM 2213 N N . LYS B 1 49 ? -9.203 -3.525 -16.328 1 70.5 49 LYS B N 1
ATOM 2214 C CA . LYS B 1 49 ? -9.32 -2.832 -15.055 1 70.5 49 LYS B CA 1
ATOM 2215 C C . LYS B 1 49 ? -8.969 -3.756 -13.891 1 70.5 49 LYS B C 1
ATOM 2217 O O . LYS B 1 49 ? -9.375 -4.918 -13.875 1 70.5 49 LYS B O 1
ATOM 2222 N N . LEU B 1 50 ? -8.109 -3.271 -13.117 1 87.5 50 LEU B N 1
ATOM 2223 C CA . LEU B 1 50 ? -7.758 -3.961 -11.883 1 87.5 50 LEU B CA 1
ATOM 2224 C C . LEU B 1 50 ? -8.961 -4.051 -10.945 1 87.5 50 LEU B C 1
ATOM 2226 O O . LEU B 1 50 ? -9.844 -3.195 -10.984 1 87.5 50 LEU B O 1
ATOM 2230 N N . PRO B 1 51 ? -9.062 -5.188 -10.258 1 92.38 51 PRO B N 1
ATOM 2231 C CA . PRO B 1 51 ? -10.125 -5.234 -9.25 1 92.38 51 PRO B CA 1
ATOM 2232 C C . PRO B 1 51 ? -10.148 -3.99 -8.367 1 92.38 51 PRO B C 1
ATOM 2234 O O . PRO B 1 51 ? -9.094 -3.51 -7.938 1 92.38 51 PRO B O 1
ATOM 2237 N N . ARG B 1 52 ? -11.258 -3.461 -8.109 1 92.12 52 ARG B N 1
ATOM 2238 C CA . ARG B 1 52 ? -11.406 -2.209 -7.371 1 92.12 52 ARG B CA 1
ATOM 2239 C C . ARG B 1 52 ? -10.984 -2.375 -5.914 1 92.12 52 ARG B C 1
ATOM 2241 O O . ARG B 1 52 ? -10.352 -1.489 -5.344 1 92.12 52 ARG B O 1
ATOM 2248 N N . VAL B 1 53 ? -11.398 -3.502 -5.316 1 95.88 53 VAL B N 1
ATOM 2249 C CA . VAL B 1 53 ? -11.102 -3.732 -3.908 1 95.88 53 VAL B CA 1
ATOM 2250 C C . VAL B 1 53 ? -9.734 -4.402 -3.77 1 95.88 53 VAL B C 1
ATOM 2252 O O . VAL B 1 53 ? -9.555 -5.547 -4.195 1 95.88 53 VAL B O 1
ATOM 2255 N N . GLN B 1 54 ? -8.844 -3.648 -3.225 1 96.56 54 GLN B N 1
ATOM 2256 C CA . GLN B 1 54 ? -7.473 -4.117 -3.014 1 96.56 54 GLN B CA 1
ATOM 2257 C C . GLN B 1 54 ? -6.969 -3.73 -1.626 1 96.56 54 GLN B C 1
ATOM 2259 O O . GLN B 1 54 ? -7.242 -2.631 -1.144 1 96.56 54 GLN B O 1
ATOM 2264 N N . SER B 1 55 ? -6.297 -4.613 -0.949 1 97.94 55 SER B N 1
ATOM 2265 C CA . SER B 1 55 ? -5.449 -4.277 0.189 1 97.94 55 SER B CA 1
ATOM 2266 C C . SER B 1 55 ? -3.973 -4.305 -0.196 1 97.94 55 SER B C 1
ATOM 2268 O O . SER B 1 55 ? -3.525 -5.211 -0.9 1 97.94 55 SER B O 1
ATOM 2270 N N . LYS B 1 56 ? -3.273 -3.312 0.205 1 98.38 56 LYS B N 1
ATOM 2271 C CA . LYS B 1 56 ? -1.885 -3.189 -0.225 1 98.38 56 LYS B CA 1
ATOM 2272 C C . LYS B 1 56 ? -0.952 -3.02 0.971 1 98.38 56 LYS B C 1
ATOM 2274 O O . LYS B 1 56 ? -1.316 -2.391 1.966 1 98.38 56 LYS B O 1
ATOM 2279 N N . LEU B 1 57 ? 0.192 -3.586 0.876 1 98.81 57 LEU B N 1
ATOM 2280 C CA . LEU B 1 57 ? 1.283 -3.4 1.826 1 98.81 57 LEU B CA 1
ATOM 2281 C C . LEU B 1 57 ? 2.619 -3.271 1.101 1 98.81 57 LEU B C 1
ATOM 2283 O O . LEU B 1 57 ? 2.98 -4.137 0.298 1 98.81 57 LEU B O 1
ATOM 2287 N N . SER B 1 58 ? 3.254 -2.189 1.261 1 98.38 58 SER B N 1
ATOM 2288 C CA . SER B 1 58 ? 4.598 -1.981 0.73 1 98.38 58 SER B CA 1
ATOM 2289 C C . SER B 1 58 ? 5.555 -1.502 1.817 1 98.38 58 SER B C 1
ATOM 2291 O O . SER B 1 58 ? 5.211 -0.618 2.605 1 98.38 58 SER B O 1
ATOM 2293 N N . LEU B 1 59 ? 6.691 -2.088 1.897 1 98.56 59 LEU B N 1
ATOM 2294 C CA . LEU B 1 59 ? 7.738 -1.752 2.857 1 98.56 59 LEU B CA 1
ATOM 2295 C C . LEU B 1 59 ? 9.094 -1.664 2.172 1 98.56 59 LEU B C 1
ATOM 2297 O O . LEU B 1 59 ? 9.398 -2.461 1.281 1 98.56 59 LEU B O 1
ATOM 2301 N N . CYS B 1 60 ? 9.867 -0.717 2.549 1 98.19 60 CYS B N 1
ATOM 2302 C CA . CYS B 1 60 ? 11.281 -0.665 2.205 1 98.19 60 CYS B CA 1
ATOM 2303 C C . CYS B 1 60 ? 12.148 -1.014 3.406 1 98.19 60 CYS B C 1
ATOM 2305 O O . CYS B 1 60 ? 11.781 -0.721 4.547 1 98.19 60 CYS B O 1
ATOM 2307 N N . PHE B 1 61 ? 13.281 -1.634 3.09 1 98.5 61 PHE B N 1
ATOM 2308 C CA . PHE B 1 61 ? 14.141 -2.117 4.172 1 98.5 61 PHE B CA 1
ATOM 2309 C C . PHE B 1 61 ? 15.562 -1.606 4.004 1 98.5 61 PHE B C 1
ATOM 2311 O O . PHE B 1 61 ? 16.062 -1.498 2.881 1 98.5 61 PHE B O 1
ATOM 2318 N N . ASN B 1 62 ? 16.156 -1.287 5.133 1 98.5 62 ASN B N 1
ATOM 2319 C CA . ASN B 1 62 ? 17.625 -1.279 5.184 1 98.5 62 ASN B CA 1
ATOM 2320 C C . ASN B 1 62 ? 18.188 -2.693 5.129 1 98.5 62 ASN B C 1
ATOM 2322 O O . ASN B 1 62 ? 18.047 -3.461 6.082 1 98.5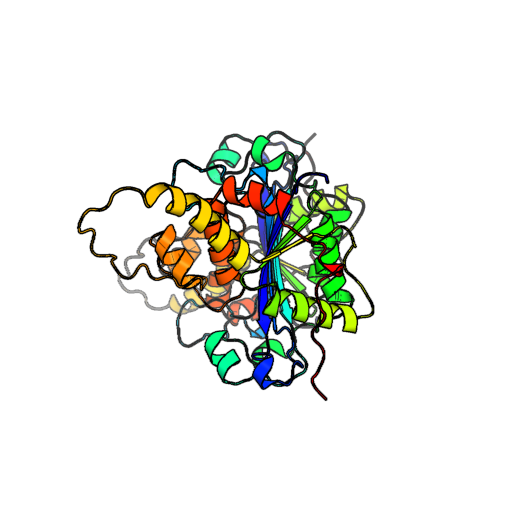 62 ASN B O 1
ATOM 2326 N N . PRO B 1 63 ? 18.812 -3.035 4.027 1 98 63 PRO B N 1
ATOM 2327 C CA . PRO B 1 63 ? 19.266 -4.418 3.869 1 98 63 PRO B CA 1
ATOM 2328 C C . PRO B 1 63 ? 20.516 -4.727 4.691 1 98 63 PRO B C 1
ATOM 2330 O O . PRO B 1 63 ? 20.938 -5.887 4.777 1 98 63 PRO B O 1
ATOM 2333 N N . ALA B 1 64 ? 21.125 -3.723 5.336 1 96.88 64 ALA B N 1
ATOM 2334 C CA . ALA B 1 64 ? 22.344 -3.883 6.117 1 96.88 64 ALA B CA 1
ATOM 2335 C C . ALA B 1 64 ? 23.438 -4.535 5.281 1 96.88 64 ALA B C 1
ATOM 2337 O O . ALA B 1 64 ? 24.188 -5.379 5.781 1 96.88 64 ALA B O 1
ATOM 2338 N N . ARG B 1 65 ? 23.438 -4.348 4.008 1 96 65 ARG B N 1
ATOM 2339 C CA . ARG B 1 65 ? 24.391 -4.816 3.004 1 96 65 ARG B CA 1
ATOM 2340 C C . ARG B 1 65 ? 24.469 -3.848 1.829 1 96 65 ARG B C 1
ATOM 2342 O O . ARG B 1 65 ? 23.484 -3.152 1.525 1 96 65 ARG B O 1
ATOM 2349 N N . ALA B 1 66 ? 25.609 -3.883 1.2 1 96.81 66 ALA B N 1
ATOM 2350 C CA . ALA B 1 66 ? 25.766 -3.014 0.037 1 96.81 66 ALA B CA 1
ATOM 2351 C C . ALA B 1 66 ? 24.828 -3.432 -1.091 1 96.81 66 ALA B C 1
ATOM 2353 O O . ALA B 1 66 ? 24.688 -4.621 -1.382 1 96.81 66 ALA B O 1
ATOM 2354 N N . ILE B 1 67 ? 24.219 -2.469 -1.685 1 97.75 67 ILE B N 1
ATOM 2355 C CA . ILE B 1 67 ? 23.359 -2.709 -2.842 1 97.75 67 ILE B CA 1
ATOM 2356 C C . ILE B 1 67 ? 24.188 -2.627 -4.121 1 97.75 67 ILE B C 1
ATOM 2358 O O . ILE B 1 67 ? 24.938 -1.669 -4.324 1 97.75 67 ILE B O 1
ATOM 2362 N N . CYS B 1 68 ? 24.062 -3.652 -4.996 1 96.75 68 CYS B N 1
ATOM 2363 C CA . CYS B 1 68 ? 24.766 -3.658 -6.277 1 96.75 68 CYS B CA 1
ATOM 2364 C C . CYS B 1 68 ? 24.375 -2.443 -7.113 1 96.75 68 CYS B C 1
ATOM 2366 O O . CYS B 1 68 ? 23.203 -2.074 -7.18 1 96.75 68 CYS B O 1
ATOM 2368 N N . PRO B 1 69 ? 25.344 -1.818 -7.77 1 96.38 69 PRO B N 1
ATOM 2369 C CA . PRO B 1 69 ? 25.062 -0.635 -8.586 1 96.38 69 PRO B CA 1
ATOM 2370 C C . PRO B 1 69 ? 23.984 -0.883 -9.641 1 96.38 69 PRO B C 1
ATOM 2372 O O . PRO B 1 69 ? 23.172 0.002 -9.922 1 96.38 69 PRO B O 1
ATOM 2375 N N . GLN B 1 70 ? 24.016 -2.014 -10.195 1 95.06 70 GLN B N 1
ATOM 2376 C CA . GLN B 1 70 ? 23.016 -2.348 -11.203 1 95.06 70 GLN B CA 1
ATOM 2377 C C . GLN B 1 70 ? 21.609 -2.346 -10.609 1 95.06 70 GLN B C 1
ATOM 2379 O O . GLN B 1 70 ? 20.656 -1.89 -11.242 1 95.06 70 GLN B O 1
ATOM 2384 N N . ALA B 1 71 ? 21.469 -2.898 -9.406 1 95.75 71 ALA B N 1
ATOM 2385 C CA . ALA B 1 71 ? 20.188 -2.895 -8.719 1 95.75 71 ALA B CA 1
ATOM 2386 C C . ALA B 1 71 ? 19.734 -1.47 -8.406 1 95.75 71 ALA B C 1
ATOM 2388 O O . ALA B 1 71 ? 18.547 -1.135 -8.578 1 95.75 71 ALA B O 1
ATOM 2389 N N . THR B 1 72 ? 20.688 -0.608 -7.953 1 96.62 72 THR B N 1
ATOM 2390 C CA . THR B 1 72 ? 20.375 0.789 -7.66 1 96.62 72 THR B CA 1
ATOM 2391 C C . THR B 1 72 ? 19.875 1.504 -8.906 1 96.62 72 THR B C 1
ATOM 2393 O O . THR B 1 72 ? 18.875 2.24 -8.852 1 96.62 72 THR B O 1
ATOM 2396 N N . LYS B 1 73 ? 20.516 1.231 -10.023 1 95.12 73 LYS B N 1
ATOM 2397 C CA . LYS B 1 73 ? 20.141 1.86 -11.289 1 95.12 73 LYS B CA 1
ATOM 2398 C C . LYS B 1 73 ? 18.734 1.425 -11.719 1 95.12 73 LYS B C 1
ATOM 2400 O O . LYS B 1 73 ? 17.953 2.242 -12.195 1 95.12 73 LYS B O 1
ATOM 2405 N N . LEU B 1 74 ? 18.391 0.199 -11.523 1 93.44 74 LEU B N 1
ATOM 2406 C CA . LEU B 1 74 ? 17.141 -0.376 -11.992 1 93.44 74 LEU B CA 1
ATOM 2407 C C . LEU B 1 74 ? 15.977 0.027 -11.086 1 93.44 74 LEU B C 1
ATOM 2409 O O . LEU B 1 74 ? 14.891 0.342 -11.562 1 93.44 74 LEU B O 1
ATOM 2413 N N . THR B 1 75 ? 16.203 0.069 -9.75 1 94.75 75 THR B N 1
ATOM 2414 C CA . THR B 1 75 ? 15.102 0.187 -8.805 1 94.75 75 THR B CA 1
ATOM 2415 C C . THR B 1 75 ? 15.008 1.607 -8.25 1 94.75 75 THR B C 1
ATOM 2417 O O . THR B 1 75 ? 13.992 1.984 -7.66 1 94.75 75 THR B O 1
ATOM 2420 N N . GLY B 1 76 ? 16.125 2.383 -8.375 1 94.38 76 GLY B N 1
ATOM 2421 C CA . GLY B 1 76 ? 16.188 3.715 -7.793 1 94.38 76 GLY B CA 1
ATOM 2422 C C . GLY B 1 76 ? 16.406 3.701 -6.293 1 94.38 76 GLY B C 1
ATOM 2423 O O . GLY B 1 76 ? 16.281 4.73 -5.629 1 94.38 76 GLY B O 1
ATOM 2424 N N . LEU B 1 77 ? 16.719 2.547 -5.711 1 96.38 77 LEU B N 1
ATOM 2425 C CA . LEU B 1 77 ? 17 2.42 -4.285 1 96.38 77 LEU B CA 1
ATOM 2426 C C . LEU B 1 77 ? 18.5 2.355 -4.016 1 96.38 77 LEU B C 1
ATOM 2428 O O . LEU B 1 77 ? 19.234 1.716 -4.762 1 96.38 77 LEU B O 1
ATOM 2432 N N . SER B 1 78 ? 18.953 3.072 -3.072 1 97.44 78 SER B N 1
ATOM 2433 C CA . SER B 1 78 ? 20.359 3.09 -2.682 1 97.44 78 SER B CA 1
ATOM 2434 C C . SER B 1 78 ? 20.516 2.922 -1.174 1 97.44 78 SER B C 1
ATOM 2436 O O . SER B 1 78 ? 19.547 3.059 -0.425 1 97.44 78 SER B O 1
ATOM 2438 N N . ASN B 1 79 ? 21.797 2.605 -0.801 1 97.94 79 ASN B N 1
ATOM 2439 C CA . ASN B 1 79 ? 22.062 2.473 0.627 1 97.94 79 ASN B CA 1
ATOM 2440 C C . ASN B 1 79 ? 21.766 3.773 1.374 1 97.94 79 ASN B C 1
ATOM 2442 O O . ASN B 1 79 ? 21.266 3.75 2.5 1 97.94 79 ASN B O 1
ATOM 2446 N N . GLU B 1 80 ? 22.031 4.859 0.749 1 96.5 80 GLU B N 1
ATOM 2447 C CA . GLU B 1 80 ? 21.781 6.156 1.375 1 96.5 80 GLU B CA 1
ATOM 2448 C C . GLU B 1 80 ? 20.297 6.375 1.601 1 96.5 80 GLU B C 1
ATOM 2450 O O . GLU B 1 80 ? 19.875 6.777 2.689 1 96.5 80 GLU B O 1
ATOM 2455 N N . LEU B 1 81 ? 19.484 6.105 0.628 1 95.88 81 LEU B N 1
ATOM 2456 C CA . LEU B 1 81 ? 18.047 6.312 0.703 1 95.88 81 LEU B CA 1
ATOM 2457 C C . LEU B 1 81 ? 17.406 5.395 1.746 1 95.88 81 LEU B C 1
ATOM 2459 O O . LEU B 1 81 ? 16.422 5.762 2.387 1 95.88 81 LEU B O 1
ATOM 2463 N N . LEU B 1 82 ? 18.016 4.191 1.933 1 97.94 82 LEU B N 1
ATOM 2464 C CA . LEU B 1 82 ? 17.375 3.172 2.76 1 97.94 82 LEU B CA 1
ATOM 2465 C C . LEU B 1 82 ? 18.016 3.115 4.141 1 97.94 82 LEU B C 1
ATOM 2467 O O . LEU B 1 82 ? 17.656 2.275 4.965 1 97.94 82 LEU B O 1
ATOM 2471 N N . GLU B 1 83 ? 18.922 3.988 4.43 1 97.44 83 GLU B N 1
ATOM 2472 C CA . GLU B 1 83 ? 19.75 3.938 5.629 1 97.44 83 GLU B CA 1
ATOM 2473 C C . GLU B 1 83 ? 18.906 3.914 6.895 1 97.44 83 GLU B C 1
ATOM 2475 O O . GLU B 1 83 ? 19.203 3.18 7.84 1 97.44 83 GLU B O 1
ATOM 2480 N N . HIS B 1 84 ? 17.797 4.641 6.898 1 96.62 84 HIS B N 1
ATOM 2481 C CA . HIS B 1 84 ? 17.031 4.816 8.133 1 96.62 84 HIS B CA 1
ATOM 2482 C C . HIS B 1 84 ? 15.734 4.004 8.094 1 96.62 84 HIS B C 1
ATOM 2484 O O . HIS B 1 84 ? 14.883 4.152 8.977 1 96.62 84 HIS B O 1
ATOM 2490 N N . GLN B 1 85 ? 15.594 3.213 7.062 1 97.75 85 GLN B N 1
ATOM 2491 C CA . GLN B 1 85 ? 14.445 2.316 7.016 1 97.75 85 GLN B CA 1
ATOM 2492 C C . GLN B 1 85 ? 14.625 1.142 7.973 1 97.75 85 GLN B C 1
ATOM 2494 O O . GLN B 1 85 ? 15.742 0.828 8.375 1 97.75 85 GLN B O 1
ATOM 2499 N N . ALA B 1 86 ? 13.578 0.547 8.375 1 98 86 ALA B N 1
ATOM 2500 C CA . ALA B 1 86 ? 13.617 -0.632 9.234 1 98 86 ALA B CA 1
ATOM 2501 C C . ALA B 1 86 ? 14.312 -1.8 8.531 1 98 86 ALA B C 1
ATOM 2503 O O . ALA B 1 86 ? 14.305 -1.887 7.305 1 98 86 ALA B O 1
ATOM 2504 N N . HIS B 1 87 ? 14.945 -2.637 9.273 1 98.19 87 HIS B N 1
ATOM 2505 C CA . HIS B 1 87 ? 15.453 -3.908 8.773 1 98.19 87 HIS B CA 1
ATOM 2506 C C . HIS B 1 87 ? 14.344 -4.941 8.656 1 98.19 87 HIS B C 1
ATOM 2508 O O . HIS B 1 87 ? 13.281 -4.785 9.266 1 98.19 87 HIS B O 1
ATOM 2514 N N . PHE B 1 88 ? 14.539 -5.898 7.777 1 98.25 88 PHE B N 1
ATOM 2515 C CA . PHE B 1 88 ? 13.672 -7.07 7.863 1 98.25 88 PHE B CA 1
ATOM 2516 C C . PHE B 1 88 ? 13.883 -7.801 9.188 1 98.25 88 PHE B C 1
ATOM 2518 O O . PHE B 1 88 ? 14.969 -8.328 9.445 1 98.25 88 PHE B O 1
ATOM 2525 N N . SER B 1 89 ? 12.961 -7.797 10.047 1 98 89 SER B N 1
ATOM 2526 C CA . SER B 1 89 ? 13.039 -8.297 11.414 1 98 89 SER B CA 1
ATOM 2527 C C . SER B 1 89 ? 11.703 -8.883 11.867 1 98 89 SER B C 1
ATOM 2529 O O . SER B 1 89 ? 10.758 -8.977 11.078 1 98 89 SER B O 1
ATOM 2531 N N . SER B 1 90 ? 11.664 -9.32 13.102 1 97.81 90 SER B N 1
ATOM 2532 C CA . SER B 1 90 ? 10.422 -9.82 13.688 1 97.81 90 SER B CA 1
ATOM 2533 C C . SER B 1 90 ? 9.336 -8.75 13.664 1 97.81 90 SER B C 1
ATOM 2535 O O . SER B 1 90 ? 8.156 -9.055 13.438 1 97.81 90 SER B O 1
ATOM 2537 N N . GLN B 1 91 ? 9.727 -7.535 13.82 1 97.19 91 GLN B N 1
ATOM 2538 C CA . GLN B 1 91 ? 8.773 -6.434 13.852 1 97.19 91 GLN B CA 1
ATOM 2539 C C . GLN B 1 91 ? 8.109 -6.238 12.484 1 97.19 91 GLN B C 1
ATOM 2541 O O . GLN B 1 91 ? 6.883 -6.168 12.391 1 97.19 91 GLN B O 1
ATOM 2546 N N . THR B 1 92 ? 8.938 -6.156 11.43 1 98.19 92 THR B N 1
ATOM 2547 C CA . THR B 1 92 ? 8.383 -5.957 10.094 1 98.19 92 THR B CA 1
ATOM 2548 C C . THR B 1 92 ? 7.645 -7.203 9.617 1 98.19 92 THR B C 1
ATOM 2550 O O . THR B 1 92 ? 6.645 -7.105 8.906 1 98.19 92 THR B O 1
ATOM 2553 N N . LEU B 1 93 ? 8.117 -8.383 10.016 1 98.31 93 LEU B N 1
ATOM 2554 C CA . LEU B 1 93 ? 7.422 -9.625 9.695 1 98.31 93 LEU B CA 1
ATOM 2555 C C . LEU B 1 93 ? 6.039 -9.664 10.344 1 98.31 93 LEU B C 1
ATOM 2557 O O . LEU B 1 93 ? 5.078 -10.148 9.734 1 98.31 93 LEU B O 1
ATOM 2561 N N . ASN B 1 94 ? 5.965 -9.141 11.57 1 97.69 94 ASN B N 1
ATOM 2562 C CA . ASN B 1 94 ? 4.672 -9.078 12.242 1 97.69 94 ASN B CA 1
ATOM 2563 C C . ASN B 1 94 ? 3.678 -8.211 11.477 1 97.69 94 ASN B C 1
ATOM 2565 O O . ASN B 1 94 ? 2.482 -8.508 11.445 1 97.69 94 ASN B O 1
ATOM 2569 N N . VAL B 1 95 ? 4.148 -7.145 10.883 1 98.44 95 VAL B N 1
ATOM 2570 C CA . VAL B 1 95 ? 3.291 -6.316 10.047 1 98.44 95 VAL B CA 1
ATOM 2571 C C . VAL B 1 95 ? 2.742 -7.148 8.891 1 98.44 95 VAL B C 1
ATOM 2573 O O . VAL B 1 95 ? 1.536 -7.148 8.633 1 98.44 95 VAL B O 1
ATOM 2576 N N . ILE B 1 96 ? 3.619 -7.898 8.195 1 98.62 96 ILE B N 1
ATOM 2577 C CA . ILE B 1 96 ? 3.244 -8.711 7.039 1 98.62 96 ILE B CA 1
ATOM 2578 C C . ILE B 1 96 ? 2.256 -9.789 7.473 1 98.62 96 ILE B C 1
ATOM 2580 O O . ILE B 1 96 ? 1.211 -9.977 6.844 1 98.62 96 ILE B O 1
ATOM 2584 N N . LYS B 1 97 ? 2.535 -10.461 8.609 1 98.12 97 LYS B N 1
ATOM 2585 C CA . LYS B 1 97 ? 1.699 -11.547 9.102 1 98.12 97 LYS B CA 1
ATOM 2586 C C . LYS B 1 97 ? 0.303 -11.047 9.461 1 98.12 97 LYS B C 1
ATOM 2588 O O . LYS B 1 97 ? -0.698 -11.656 9.07 1 98.12 97 LYS B O 1
ATOM 2593 N N . ASN B 1 98 ? 0.255 -9.977 10.234 1 97.88 98 ASN B N 1
ATOM 2594 C CA . ASN B 1 98 ? -1.033 -9.422 10.648 1 97.88 98 ASN B CA 1
ATOM 2595 C C . ASN B 1 98 ? -1.846 -8.945 9.453 1 97.88 98 ASN B C 1
ATOM 2597 O O . ASN B 1 98 ? -3.068 -9.102 9.422 1 97.88 98 ASN B O 1
ATOM 2601 N N . TRP B 1 99 ? -1.152 -8.336 8.508 1 98.62 99 TRP B N 1
ATOM 2602 C CA . TRP B 1 99 ? -1.806 -7.863 7.293 1 98.62 99 TRP B CA 1
ATOM 2603 C C . TRP B 1 99 ? -2.381 -9.031 6.492 1 98.62 99 TRP B C 1
ATOM 2605 O O . TRP B 1 99 ? -3.5 -8.945 5.98 1 98.62 99 TRP B O 1
ATOM 2615 N N . LEU B 1 100 ? -1.643 -10.117 6.371 1 98.44 100 LEU B N 1
ATOM 2616 C CA . LEU B 1 100 ? -2.143 -11.312 5.699 1 98.44 100 LEU B CA 1
ATOM 2617 C C . LEU B 1 100 ? -3.354 -11.883 6.434 1 98.44 100 LEU B C 1
ATOM 2619 O O . LEU B 1 100 ? -4.32 -12.312 5.805 1 98.44 100 LEU B O 1
ATOM 2623 N N . ASP B 1 101 ? -3.324 -11.82 7.738 1 97.25 101 ASP B N 1
ATOM 2624 C CA . ASP B 1 101 ? -4.301 -12.5 8.586 1 97.25 101 ASP B CA 1
ATOM 2625 C C . ASP B 1 101 ? -5.668 -11.82 8.5 1 97.25 101 ASP B C 1
ATOM 2627 O O . ASP B 1 101 ? -6.688 -12.43 8.828 1 97.25 101 ASP B O 1
ATOM 2631 N N . VAL B 1 102 ? -5.742 -10.609 8.125 1 97.06 102 VAL B N 1
ATOM 2632 C CA . VAL B 1 102 ? -7.027 -9.914 8.078 1 97.06 102 VAL B CA 1
ATOM 2633 C C . VAL B 1 102 ? -7.77 -10.297 6.797 1 97.06 102 VAL B C 1
ATOM 2635 O O . VAL B 1 102 ? -8.961 -9.992 6.652 1 97.06 102 VAL B O 1
ATOM 2638 N N . ASN B 1 103 ? -7.074 -10.938 5.84 1 97.56 103 ASN B N 1
ATOM 2639 C CA . ASN B 1 103 ? -7.703 -11.375 4.598 1 97.56 103 ASN B CA 1
ATOM 2640 C C . ASN B 1 103 ? -8.344 -12.75 4.754 1 97.56 103 ASN B C 1
ATOM 2642 O O . ASN B 1 103 ? -7.887 -13.57 5.555 1 97.56 103 ASN B O 1
ATOM 2646 N N . GLU B 1 104 ? -9.352 -12.992 4.016 1 97.12 104 GLU B N 1
ATOM 2647 C CA . GLU B 1 104 ? -10.039 -14.273 4.074 1 97.12 104 GLU B CA 1
ATOM 2648 C C . GLU B 1 104 ? -9.141 -15.406 3.598 1 97.12 104 GLU B C 1
ATOM 2650 O O . GLU B 1 104 ? -8.461 -15.281 2.576 1 97.12 104 GLU B O 1
ATOM 2655 N N . LYS B 1 105 ? -9.055 -16.5 4.293 1 97.12 105 LYS B N 1
ATOM 2656 C CA . LYS B 1 105 ? -8.266 -17.688 3.969 1 97.12 105 LYS B CA 1
ATOM 2657 C C . LYS B 1 105 ? -9.086 -18.703 3.174 1 97.12 105 LYS B C 1
ATOM 2659 O O . LYS B 1 105 ? -10.312 -18.719 3.27 1 97.12 105 LYS B O 1
ATOM 2664 N N . PRO B 1 106 ? -8.445 -19.547 2.547 1 98.19 106 PRO B N 1
ATOM 2665 C CA . PRO B 1 106 ? -7.012 -19.734 2.314 1 98.19 106 PRO B CA 1
ATOM 2666 C C . PRO B 1 106 ? -6.402 -18.641 1.45 1 98.19 106 PRO B C 1
ATOM 2668 O O . PRO B 1 106 ? -7.055 -18.125 0.531 1 98.19 106 PRO B O 1
ATOM 2671 N N . ILE B 1 107 ? -5.195 -18.297 1.758 1 98.62 107 ILE B N 1
ATOM 2672 C CA . ILE B 1 107 ? -4.438 -17.266 1.056 1 98.62 107 ILE B CA 1
ATOM 2673 C C . ILE B 1 107 ? -3.4 -17.922 0.147 1 98.62 107 ILE B C 1
ATOM 2675 O O . ILE B 1 107 ? -2.744 -18.891 0.539 1 98.62 107 ILE B O 1
ATOM 2679 N N . CYS B 1 108 ? -3.25 -17.422 -1.067 1 98.88 108 CYS B N 1
ATOM 2680 C CA . CYS B 1 108 ? -2.234 -17.891 -2.002 1 98.88 108 CYS B CA 1
ATOM 2681 C C . CYS B 1 108 ? -1.331 -16.75 -2.449 1 98.88 108 CYS B C 1
ATOM 2683 O O . CYS B 1 108 ? -1.783 -15.82 -3.119 1 98.88 108 CYS B O 1
ATOM 2685 N N . LEU B 1 109 ? -0.07 -16.844 -2.078 1 98.88 109 LEU B N 1
ATOM 2686 C CA . LEU B 1 109 ? 0.931 -15.891 -2.559 1 98.88 109 LEU B CA 1
ATOM 2687 C C . LEU B 1 109 ? 1.262 -16.156 -4.023 1 98.88 109 LEU B C 1
ATOM 2689 O O . LEU B 1 109 ? 1.515 -17.297 -4.418 1 98.88 109 LEU B O 1
ATOM 2693 N N . VAL B 1 110 ? 1.24 -15.086 -4.852 1 98.94 110 VAL B N 1
ATOM 2694 C CA . VAL B 1 110 ? 1.55 -15.211 -6.273 1 98.94 110 VAL B CA 1
ATOM 2695 C C . VAL B 1 110 ? 2.719 -14.297 -6.629 1 98.94 110 VAL B C 1
ATOM 2697 O O . VAL B 1 110 ? 2.686 -13.094 -6.344 1 98.94 110 VAL B O 1
ATOM 2700 N N . ALA B 1 111 ? 3.725 -14.789 -7.164 1 98.81 111 ALA B N 1
ATOM 2701 C CA . ALA B 1 111 ? 4.879 -14.031 -7.645 1 98.81 111 ALA B CA 1
ATOM 2702 C C . ALA B 1 111 ? 5.32 -14.523 -9.023 1 98.81 111 ALA B C 1
ATOM 2704 O O . ALA B 1 111 ? 5.172 -15.703 -9.344 1 98.81 111 ALA B O 1
ATOM 2705 N N . HIS B 1 112 ? 5.781 -13.594 -9.844 1 98.31 112 HIS B N 1
ATOM 2706 C CA . HIS B 1 112 ? 6.258 -13.953 -11.18 1 98.31 112 HIS B CA 1
ATOM 2707 C C . HIS B 1 112 ? 7.691 -14.469 -11.133 1 98.31 112 HIS B C 1
ATOM 2709 O O . HIS B 1 112 ? 8.609 -13.719 -10.781 1 98.31 112 HIS B O 1
ATOM 2715 N N . ASN B 1 113 ? 7.887 -15.719 -11.438 1 97.19 113 ASN B N 1
ATOM 2716 C CA . ASN B 1 113 ? 9.141 -16.438 -11.227 1 97.19 113 ASN B CA 1
ATOM 2717 C C . ASN B 1 113 ? 9.438 -16.625 -9.742 1 97.19 113 ASN B C 1
ATOM 2719 O O . ASN B 1 113 ? 10.594 -16.562 -9.328 1 97.19 113 ASN B O 1
ATOM 2723 N N . GLY B 1 114 ? 8.398 -16.766 -8.984 1 98.12 114 GLY B N 1
ATOM 2724 C CA . GLY B 1 114 ? 8.5 -16.844 -7.535 1 98.12 114 GLY B CA 1
ATOM 2725 C C . GLY B 1 114 ? 9.297 -18.031 -7.051 1 98.12 114 GLY B C 1
ATOM 2726 O O . GLY B 1 114 ? 9.992 -17.953 -6.031 1 98.12 114 GLY B O 1
ATOM 2727 N N . ASN B 1 115 ? 9.227 -19.125 -7.75 1 97.56 115 ASN B N 1
ATOM 2728 C CA . ASN B 1 115 ? 9.891 -20.359 -7.332 1 97.56 115 ASN B CA 1
ATOM 2729 C C . ASN B 1 115 ? 11.398 -20.188 -7.246 1 97.56 115 ASN B C 1
ATOM 2731 O O . ASN B 1 115 ? 12.047 -20.766 -6.367 1 97.56 115 ASN B O 1
ATOM 2735 N N . GLU B 1 116 ? 11.922 -19.359 -8.117 1 95.5 116 GLU B N 1
ATOM 2736 C CA . GLU B 1 116 ? 13.375 -19.25 -8.219 1 95.5 116 GLU B CA 1
ATOM 2737 C C . GLU B 1 116 ? 13.883 -17.969 -7.547 1 95.5 116 GLU B C 1
ATOM 2739 O O . GLU B 1 116 ? 15.086 -17.828 -7.293 1 95.5 116 GLU B O 1
ATOM 2744 N N . PHE B 1 117 ? 12.984 -17.078 -7.254 1 96.75 117 PHE B N 1
ATOM 2745 C CA . PHE B 1 117 ? 13.461 -15.773 -6.797 1 96.75 117 PHE B CA 1
ATOM 2746 C C . PHE B 1 117 ? 12.75 -15.352 -5.52 1 96.75 117 PHE B C 1
ATOM 2748 O O . PHE B 1 117 ? 13.234 -15.617 -4.418 1 96.75 117 PHE B O 1
ATOM 2755 N N . ASP B 1 118 ? 11.523 -14.93 -5.566 1 98.19 118 ASP B N 1
ATOM 2756 C CA . ASP B 1 118 ? 10.828 -14.266 -4.469 1 98.19 118 ASP B CA 1
ATOM 2757 C C . ASP B 1 118 ? 10.633 -15.219 -3.287 1 98.19 118 ASP B C 1
ATOM 2759 O O . ASP B 1 118 ? 10.883 -14.844 -2.139 1 98.19 118 ASP B O 1
ATOM 2763 N N . PHE B 1 119 ? 10.148 -16.438 -3.566 1 98.44 119 PHE B N 1
ATOM 2764 C CA . PHE B 1 119 ? 9.781 -17.359 -2.486 1 98.44 119 PHE B CA 1
ATOM 2765 C C . PHE B 1 119 ? 11.008 -17.766 -1.688 1 98.44 119 PHE B C 1
ATOM 2767 O O . PHE B 1 119 ? 11.047 -17.594 -0.466 1 98.44 119 PHE B O 1
ATOM 2774 N N . PRO B 1 120 ? 12.07 -18.203 -2.355 1 97.56 120 PRO B N 1
ATOM 2775 C CA . PRO B 1 120 ? 13.242 -18.594 -1.567 1 97.56 120 PRO B CA 1
ATOM 2776 C C . PRO B 1 120 ? 13.859 -17.422 -0.81 1 97.56 120 PRO B C 1
ATOM 2778 O O . PRO B 1 120 ? 14.359 -17.609 0.304 1 97.56 120 PRO B O 1
ATOM 2781 N N . ILE B 1 121 ? 13.906 -16.219 -1.401 1 97.94 121 ILE B N 1
ATOM 2782 C CA . ILE B 1 121 ? 14.5 -15.055 -0.763 1 97.94 121 ILE B CA 1
ATOM 2783 C C . ILE B 1 121 ? 13.664 -14.648 0.45 1 97.94 121 ILE B C 1
ATOM 2785 O O . ILE B 1 121 ? 14.203 -14.375 1.521 1 97.94 121 ILE B O 1
ATOM 2789 N N . LEU B 1 122 ? 12.352 -14.586 0.256 1 98.5 122 LEU B N 1
ATOM 2790 C CA . LEU B 1 122 ? 11.461 -14.242 1.362 1 98.5 122 LEU B CA 1
ATOM 2791 C C . LEU B 1 122 ? 11.578 -15.266 2.49 1 98.5 122 LEU B C 1
ATOM 2793 O O . LEU B 1 122 ? 11.625 -14.891 3.664 1 98.5 122 LEU B O 1
ATOM 2797 N N . ARG B 1 123 ? 11.633 -16.516 2.17 1 97.81 123 ARG B N 1
ATOM 2798 C CA . ARG B 1 123 ? 11.773 -17.562 3.18 1 97.81 123 ARG B CA 1
ATOM 2799 C C . ARG B 1 123 ? 13.078 -17.406 3.953 1 97.81 123 ARG B C 1
ATOM 2801 O O . ARG B 1 123 ? 13.117 -17.625 5.168 1 97.81 123 ARG B O 1
ATOM 2808 N N . ALA B 1 124 ? 14.141 -17.094 3.262 1 97 124 ALA B N 1
ATOM 2809 C CA . ALA B 1 124 ? 15.438 -16.906 3.912 1 97 124 ALA B CA 1
ATOM 2810 C C . ALA B 1 124 ? 15.367 -15.758 4.926 1 97 124 ALA B C 1
ATOM 2812 O O . ALA B 1 124 ? 15.859 -15.891 6.051 1 97 124 ALA B O 1
ATOM 2813 N N . GLU B 1 125 ? 14.773 -14.625 4.52 1 97.31 125 GLU B N 1
ATOM 2814 C CA . GLU B 1 125 ? 14.648 -13.484 5.418 1 97.31 125 GLU B CA 1
ATOM 2815 C C . GLU B 1 125 ? 13.797 -13.828 6.633 1 97.31 125 GLU B C 1
ATOM 2817 O O . GLU B 1 125 ? 14.125 -13.445 7.758 1 97.31 125 GLU B O 1
ATOM 2822 N N . ILE B 1 126 ? 12.703 -14.539 6.371 1 97.81 126 ILE B N 1
ATOM 2823 C CA . ILE B 1 126 ? 11.82 -14.945 7.457 1 97.81 126 ILE B CA 1
ATOM 2824 C C . ILE B 1 126 ? 12.562 -15.867 8.414 1 97.81 126 ILE B C 1
ATOM 2826 O O . ILE B 1 126 ? 12.492 -15.695 9.633 1 97.81 126 ILE B O 1
ATOM 2830 N N . GLU B 1 127 ? 13.297 -16.797 7.895 1 96.12 127 GLU B N 1
ATOM 2831 C CA . GLU B 1 127 ? 14.062 -17.734 8.711 1 96.12 127 GLU B CA 1
ATOM 2832 C C . GLU B 1 127 ? 15.078 -17.016 9.586 1 96.12 127 GLU B C 1
ATOM 2834 O O . GLU B 1 127 ? 15.305 -17.406 10.734 1 96.12 127 GLU B O 1
ATOM 2839 N N . ASN B 1 128 ? 15.68 -15.992 9.055 1 95.56 128 ASN B N 1
ATOM 2840 C CA . ASN B 1 128 ? 16.672 -15.211 9.781 1 95.56 128 ASN B CA 1
ATOM 2841 C C . ASN B 1 128 ? 16.078 -14.539 11.016 1 95.56 128 ASN B C 1
ATOM 2843 O O . ASN B 1 128 ? 16.797 -14.148 11.93 1 95.56 128 ASN B O 1
ATOM 2847 N N . THR B 1 129 ? 14.766 -14.32 11.047 1 96.62 129 THR B N 1
ATOM 2848 C CA . THR B 1 129 ? 14.102 -13.727 12.203 1 96.62 129 THR B CA 1
ATOM 2849 C C . THR B 1 129 ? 13.82 -14.789 13.266 1 96.62 129 THR B C 1
ATOM 2851 O O . THR B 1 129 ? 13.438 -14.461 14.391 1 96.62 129 THR B O 1
ATOM 2854 N N . GLY B 1 130 ? 13.914 -16.078 12.938 1 96.25 130 GLY B N 1
ATOM 2855 C CA . GLY B 1 130 ? 13.578 -17.172 13.836 1 96.25 130 GLY B CA 1
ATOM 2856 C C . GLY B 1 130 ? 12.102 -17.516 13.844 1 96.25 130 GLY B C 1
ATOM 2857 O O . GLY B 1 130 ? 11.625 -18.203 14.75 1 96.25 130 GLY B O 1
ATOM 2858 N N . GLU B 1 131 ? 11.359 -16.969 12.898 1 95.94 131 GLU B N 1
ATOM 2859 C CA . GLU B 1 131 ? 9.914 -17.172 12.828 1 95.94 131 GLU B CA 1
ATOM 2860 C C . GLU B 1 131 ? 9.508 -17.828 11.516 1 95.94 131 GLU B C 1
ATOM 2862 O O . GLU B 1 131 ? 10.359 -18.344 10.781 1 95.94 131 GLU B O 1
ATOM 2867 N N . ASN B 1 132 ? 8.18 -18.047 11.352 1 94 132 ASN B N 1
ATOM 2868 C CA . ASN B 1 132 ? 7.598 -18.609 10.133 1 94 132 ASN B CA 1
ATOM 2869 C C . ASN B 1 132 ? 6.285 -17.922 9.773 1 94 132 ASN B C 1
ATOM 2871 O O . ASN B 1 132 ? 5.652 -17.297 10.625 1 94 132 ASN B O 1
ATOM 2875 N N . LEU B 1 133 ? 5.938 -17.969 8.477 1 95.25 133 LEU B N 1
ATOM 2876 C CA . LEU B 1 133 ? 4.555 -17.672 8.117 1 95.25 133 LEU B CA 1
ATOM 2877 C C . LEU B 1 133 ? 3.645 -18.844 8.477 1 95.25 133 LEU B C 1
ATOM 2879 O O . LEU B 1 133 ? 4.117 -19.969 8.695 1 95.25 133 LEU B O 1
ATOM 2883 N N . PRO B 1 134 ? 2.357 -18.562 8.586 1 94 134 PRO B N 1
ATOM 2884 C CA . PRO B 1 134 ? 1.428 -19.672 8.844 1 94 134 PRO B CA 1
ATOM 2885 C C . PRO B 1 134 ? 1.545 -20.797 7.82 1 94 134 PRO B C 1
ATOM 2887 O O . PRO B 1 134 ? 1.75 -20.531 6.633 1 94 134 PRO B O 1
ATOM 2890 N N . GLU B 1 135 ? 1.278 -22.031 8.234 1 94.38 135 GLU B N 1
ATOM 2891 C CA . GLU B 1 135 ? 1.489 -23.219 7.414 1 94.38 135 GLU B CA 1
ATOM 2892 C C . GLU B 1 135 ? 0.426 -23.344 6.328 1 94.38 135 GLU B C 1
ATOM 2894 O O . GLU B 1 135 ? 0.61 -24.062 5.348 1 94.38 135 GLU B O 1
ATOM 2899 N N . ASP B 1 136 ? -0.63 -22.641 6.52 1 95.75 136 ASP B N 1
ATOM 2900 C CA . ASP B 1 136 ? -1.749 -22.812 5.598 1 95.75 136 ASP B CA 1
ATOM 2901 C C . ASP B 1 136 ? -1.652 -21.844 4.426 1 95.75 136 ASP B C 1
ATOM 2903 O O . ASP B 1 136 ? -2.52 -21.828 3.553 1 95.75 136 ASP B O 1
ATOM 2907 N N . ILE B 1 137 ? -0.564 -21.047 4.359 1 98 137 ILE B N 1
ATOM 2908 C CA . ILE B 1 137 ? -0.366 -20.125 3.248 1 98 137 ILE B CA 1
ATOM 2909 C C . ILE B 1 137 ? 0.127 -20.891 2.023 1 98 137 ILE B C 1
ATOM 2911 O O . ILE B 1 137 ? 1.088 -21.672 2.109 1 98 137 ILE B O 1
ATOM 2915 N N . LEU B 1 138 ? -0.57 -20.719 0.943 1 98.56 138 LEU B N 1
ATOM 2916 C CA . LEU B 1 138 ? -0.198 -21.344 -0.325 1 98.56 138 LEU B CA 1
ATOM 2917 C C . LEU B 1 138 ? 0.624 -20.375 -1.178 1 98.56 138 LEU B C 1
ATOM 2919 O O . LEU B 1 138 ? 0.722 -19.188 -0.861 1 98.56 138 LEU B O 1
ATOM 2923 N N . CYS B 1 139 ? 1.288 -20.891 -2.217 1 98.69 139 CYS B N 1
ATOM 2924 C CA . CYS B 1 139 ? 1.984 -20.016 -3.166 1 98.69 139 CYS B CA 1
ATOM 2925 C C . CYS B 1 139 ? 1.929 -20.609 -4.574 1 98.69 139 CYS B C 1
ATOM 2927 O O . CYS B 1 139 ? 1.677 -21.797 -4.746 1 98.69 139 CYS B O 1
ATOM 2929 N N . LEU B 1 140 ? 2.074 -19.766 -5.555 1 98.75 140 LEU B N 1
ATOM 2930 C CA . LEU B 1 140 ? 1.977 -20.109 -6.973 1 98.75 140 LEU B CA 1
ATOM 2931 C C . LEU B 1 140 ? 2.898 -19.219 -7.805 1 98.75 140 LEU B C 1
ATOM 2933 O O . LEU B 1 140 ? 2.902 -18 -7.648 1 98.75 140 LEU B O 1
ATOM 2937 N N . ASP B 1 141 ? 3.662 -19.812 -8.625 1 98.69 141 ASP B N 1
ATOM 2938 C CA . ASP B 1 141 ? 4.477 -19.078 -9.594 1 98.69 141 ASP B CA 1
ATOM 2939 C C . ASP B 1 141 ? 3.666 -18.719 -10.836 1 98.69 141 ASP B C 1
ATOM 2941 O O . ASP B 1 141 ? 3.254 -19.609 -11.594 1 98.69 141 ASP B O 1
ATOM 2945 N N . SER B 1 142 ? 3.512 -17.469 -11.094 1 98.44 142 SER B N 1
ATOM 2946 C CA . SER B 1 142 ? 2.615 -17.047 -12.156 1 98.44 142 SER B CA 1
ATOM 2947 C C . SER B 1 142 ? 3.17 -17.406 -13.531 1 98.44 142 SER B C 1
ATOM 2949 O O . SER B 1 142 ? 2.412 -17.578 -14.492 1 98.44 142 SER B O 1
ATOM 2951 N N . ILE B 1 143 ? 4.531 -17.516 -13.664 1 97.44 143 ILE B N 1
ATOM 2952 C CA . ILE B 1 143 ? 5.098 -17.891 -14.953 1 97.44 143 ILE B CA 1
ATOM 2953 C C . ILE B 1 143 ? 4.574 -19.266 -15.359 1 97.44 143 ILE B C 1
ATOM 2955 O O . ILE B 1 143 ? 4.168 -19.469 -16.5 1 97.44 143 ILE B O 1
ATOM 2959 N N . ILE B 1 144 ? 4.605 -20.172 -14.445 1 97 144 ILE B N 1
ATOM 2960 C CA . ILE B 1 144 ? 4.133 -21.516 -14.703 1 97 144 ILE B CA 1
ATOM 2961 C C . ILE B 1 144 ? 2.641 -21.5 -15.023 1 97 144 ILE B C 1
ATOM 2963 O O . ILE B 1 144 ? 2.195 -22.125 -15.984 1 97 144 ILE B O 1
ATOM 2967 N N . ALA B 1 145 ? 1.905 -20.766 -14.234 1 97.62 145 ALA B N 1
ATOM 2968 C CA . ALA B 1 145 ? 0.463 -20.672 -14.445 1 97.62 145 ALA B CA 1
ATOM 2969 C C . ALA B 1 145 ? 0.152 -20.141 -15.844 1 97.62 145 ALA B C 1
ATOM 2971 O O . ALA B 1 145 ? -0.632 -20.75 -16.578 1 97.62 145 ALA B O 1
ATOM 2972 N N . PHE B 1 146 ? 0.75 -19 -16.234 1 96.62 146 PHE B N 1
ATOM 2973 C CA . PHE B 1 146 ? 0.473 -18.359 -17.516 1 96.62 146 PHE B CA 1
ATOM 2974 C C . PHE B 1 146 ? 0.852 -19.281 -18.672 1 96.62 146 PHE B C 1
ATOM 2976 O O . PHE B 1 146 ? 0.091 -19.422 -19.641 1 96.62 146 PHE B O 1
ATOM 2983 N N . LYS B 1 147 ? 2.021 -19.906 -18.578 1 95.44 147 LYS B N 1
ATOM 2984 C CA . LYS B 1 147 ? 2.477 -20.828 -19.625 1 95.44 147 LYS B CA 1
ATOM 2985 C C . LYS B 1 147 ? 1.492 -21.984 -19.812 1 95.44 147 LYS B C 1
ATOM 2987 O O . LYS B 1 147 ? 1.094 -22.297 -20.938 1 95.44 147 LYS B O 1
ATOM 2992 N N . GLU B 1 148 ? 1.151 -22.547 -18.719 1 95.5 148 GLU B N 1
ATOM 2993 C CA . GLU B 1 148 ? 0.278 -23.719 -18.781 1 95.5 148 GLU B CA 1
ATOM 2994 C C . GLU B 1 148 ? -1.114 -23.344 -19.281 1 95.5 148 GLU B C 1
ATOM 2996 O O . GLU B 1 148 ? -1.718 -24.078 -20.062 1 95.5 148 GLU B O 1
ATOM 3001 N N . ILE B 1 149 ? -1.63 -22.25 -18.891 1 94.5 149 ILE B N 1
ATOM 3002 C CA . ILE B 1 149 ? -2.945 -21.797 -19.328 1 94.5 149 ILE B CA 1
ATOM 3003 C C . ILE B 1 149 ? -2.92 -21.516 -20.828 1 94.5 149 ILE B C 1
ATOM 3005 O O . ILE B 1 149 ? -3.836 -21.906 -21.547 1 94.5 149 ILE B O 1
ATOM 3009 N N . ASP B 1 150 ? -1.869 -20.812 -21.266 1 92.62 150 ASP B N 1
ATOM 3010 C CA . ASP B 1 150 ? -1.747 -20.484 -22.672 1 92.62 150 ASP B CA 1
ATOM 3011 C C . ASP B 1 150 ? -1.631 -21.75 -23.516 1 92.62 150 ASP B C 1
ATOM 3013 O O . ASP B 1 150 ? -2.148 -21.812 -24.641 1 92.62 150 ASP B O 1
ATOM 3017 N N . THR B 1 151 ? -0.864 -22.688 -23.062 1 89.88 151 THR B N 1
ATOM 3018 C CA . THR B 1 151 ? -0.696 -23.953 -23.766 1 89.88 151 THR B CA 1
ATOM 3019 C C . THR B 1 151 ? -2.033 -24.672 -23.906 1 89.88 151 THR B C 1
ATOM 3021 O O . THR B 1 151 ? -2.328 -25.234 -24.969 1 89.88 151 THR B O 1
ATOM 3024 N N . LEU B 1 152 ? -2.803 -24.656 -22.891 1 85.62 152 LEU B N 1
ATOM 3025 C CA . LEU B 1 152 ? -4.109 -25.312 -22.922 1 85.62 152 LEU B CA 1
ATOM 3026 C C . LEU B 1 152 ? -5.055 -24.594 -23.875 1 85.62 152 LEU B C 1
ATOM 3028 O O . LEU B 1 152 ? -5.895 -25.219 -24.516 1 85.62 152 LEU B O 1
ATOM 3032 N N . GLU B 1 15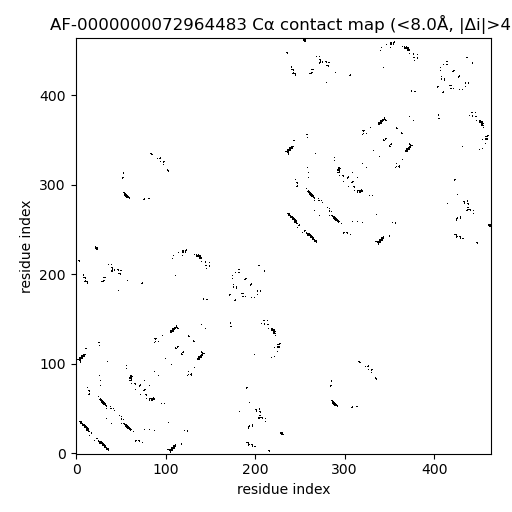3 ? -4.895 -23.281 -23.984 1 76.31 153 GLU B N 1
ATOM 3033 C CA . GLU B 1 153 ? -5.73 -22.484 -24.891 1 76.31 153 GLU B CA 1
ATOM 3034 C C . GLU B 1 153 ? -5.27 -22.641 -26.344 1 76.31 153 GLU B C 1
ATOM 3036 O O . GLU B 1 153 ? -6.094 -22.641 -27.266 1 76.31 153 GLU B O 1
ATOM 3041 N N . GLY B 1 154 ? -3.881 -22.312 -26.656 1 62.06 154 GLY B N 1
ATOM 3042 C CA . GLY B 1 154 ? -3.33 -22.469 -28 1 62.06 154 GLY B CA 1
ATOM 3043 C C . GLY B 1 154 ? -3.471 -23.875 -28.547 1 62.06 154 GLY B C 1
ATOM 3044 O O . GLY B 1 154 ? -3.568 -24.078 -29.75 1 62.06 154 GLY B O 1
ATOM 3045 N N . GLY B 1 155 ? -3.137 -24.891 -27.75 1 52.44 155 GLY B N 1
ATOM 3046 C CA . GLY B 1 155 ? -3.365 -26.234 -28.25 1 52.44 155 GLY B CA 1
ATOM 3047 C C . GLY B 1 155 ? -4.746 -26.422 -28.844 1 52.44 155 GLY B C 1
ATOM 3048 O O . GLY B 1 155 ? -4.969 -27.328 -29.641 1 52.44 155 GLY B O 1
ATOM 3049 N N . ALA B 1 156 ? -5.676 -25.547 -28.438 1 44.47 156 ALA B N 1
ATOM 3050 C CA . ALA B 1 156 ? -6.965 -25.688 -29.109 1 44.47 156 ALA B CA 1
ATOM 3051 C C . ALA B 1 156 ? -6.926 -25.094 -30.516 1 44.47 156 ALA B C 1
ATOM 3053 O O . ALA B 1 156 ? -7.77 -25.406 -31.359 1 44.47 156 ALA B O 1
ATOM 3054 N N . VAL B 1 157 ? -6.004 -24.047 -30.688 1 40.78 157 VAL B N 1
ATOM 3055 C CA . VAL B 1 157 ? -6.102 -23.391 -31.984 1 40.78 157 VAL B CA 1
ATOM 3056 C C . VAL B 1 157 ? -5.227 -24.125 -33 1 40.78 157 VAL B C 1
ATOM 3058 O O . VAL B 1 157 ? -5.012 -23.641 -34.125 1 40.78 157 VAL B O 1
ATOM 3061 N N . ILE B 1 158 ? -4.477 -25.109 -32.562 1 38.69 158 ILE B N 1
ATOM 3062 C CA . ILE B 1 158 ? -3.545 -25.609 -33.562 1 38.69 158 ILE B CA 1
ATOM 3063 C C . ILE B 1 158 ? -4.32 -26.219 -34.719 1 38.69 158 ILE B C 1
ATOM 3065 O O . ILE B 1 158 ? -3.738 -26.875 -35.594 1 38.69 158 ILE B O 1
ATOM 3069 N N . ASN B 1 159 ? -5.582 -26.156 -34.812 1 35.69 159 ASN B N 1
ATOM 3070 C CA . ASN B 1 159 ? -5.969 -27.031 -35.906 1 35.69 159 ASN B CA 1
ATOM 3071 C C . ASN B 1 159 ? -5.555 -26.453 -37.25 1 35.69 159 ASN B C 1
ATOM 3073 O O . ASN B 1 159 ? -5.707 -27.109 -38.281 1 35.69 159 ASN B O 1
ATOM 3077 N N . GLN B 1 160 ? -5.887 -25.109 -37.688 1 37.94 160 GLN B N 1
ATOM 3078 C CA . GLN B 1 160 ? -5.977 -25.031 -39.156 1 37.94 160 GLN B CA 1
ATOM 3079 C C . GLN B 1 160 ? -4.594 -24.891 -39.781 1 37.94 160 GLN B C 1
ATOM 3081 O O . GLN B 1 160 ? -3.746 -24.141 -39.281 1 37.94 160 GLN B O 1
ATOM 3086 N N . PRO B 1 161 ? -3.998 -25.688 -40.75 1 37.38 161 PRO B N 1
ATOM 3087 C CA . PRO B 1 161 ? -2.787 -25.906 -41.562 1 37.38 161 PRO B CA 1
ATOM 3088 C C . PRO B 1 161 ? -2.316 -24.641 -42.281 1 37.38 161 PRO B C 1
ATOM 3090 O O . PRO B 1 161 ? -1.235 -24.625 -42.875 1 37.38 161 PRO B O 1
ATOM 3093 N N . ASN B 1 162 ? -3.139 -23.703 -42.906 1 39.44 162 ASN B N 1
ATOM 3094 C CA . ASN B 1 162 ? -2.621 -22.766 -43.875 1 39.44 162 ASN B CA 1
ATOM 3095 C C . ASN B 1 162 ? -1.499 -21.906 -43.312 1 39.44 162 ASN B C 1
ATOM 3097 O O . ASN B 1 162 ? -1.337 -21.828 -42.094 1 39.44 162 ASN B O 1
ATOM 3101 N N . GLU B 1 163 ? -0.927 -20.734 -44.281 1 38.81 163 GLU B N 1
ATOM 3102 C CA . GLU B 1 163 ? 0.212 -19.828 -44.312 1 38.81 163 GLU B CA 1
ATOM 3103 C C . GLU B 1 163 ? 0.336 -19.031 -43 1 38.81 163 GLU B C 1
ATOM 3105 O O . GLU B 1 163 ? -0.091 -17.875 -42.938 1 38.81 163 GLU B O 1
ATOM 3110 N N . ILE B 1 164 ? -0.249 -19.359 -42.094 1 35.5 164 ILE B N 1
ATOM 3111 C CA . ILE B 1 164 ? -0.277 -18.438 -40.969 1 35.5 164 ILE B CA 1
ATOM 3112 C C . ILE B 1 164 ? 1.147 -18.156 -40.5 1 35.5 164 ILE B C 1
ATOM 3114 O O . ILE B 1 164 ? 1.86 -19.062 -40.062 1 35.5 164 ILE B O 1
ATOM 3118 N N . LYS B 1 165 ? 1.885 -17.203 -41.281 1 37.62 165 LYS B N 1
ATOM 3119 C CA . LYS B 1 165 ? 3.123 -16.578 -40.812 1 37.62 165 LYS B CA 1
ATOM 3120 C C . LYS B 1 165 ? 3.236 -16.641 -39.281 1 37.62 165 LYS B C 1
ATOM 3122 O O . LYS B 1 165 ? 2.43 -16.047 -38.594 1 37.62 165 LYS B O 1
ATOM 3127 N N . ILE B 1 166 ? 3.732 -17.609 -38.781 1 39.06 166 ILE B N 1
ATOM 3128 C CA . ILE B 1 166 ? 4.125 -17.734 -37.406 1 39.06 166 ILE B CA 1
ATOM 3129 C C . ILE B 1 166 ? 4.719 -16.422 -36.906 1 39.06 166 ILE B C 1
ATOM 3131 O O . ILE B 1 166 ? 5.824 -16.047 -37.312 1 39.06 166 ILE B O 1
ATOM 3135 N N . ARG B 1 167 ? 4.121 -15.305 -37.219 1 38.72 167 ARG B N 1
ATOM 3136 C CA . ARG B 1 167 ? 4.656 -14.164 -36.5 1 38.72 167 ARG B CA 1
ATOM 3137 C C . ARG B 1 167 ? 5.285 -14.602 -35.156 1 38.72 167 ARG B C 1
ATOM 3139 O O . ARG B 1 167 ? 4.715 -15.414 -34.438 1 38.72 167 ARG B O 1
ATOM 3146 N N . LYS B 1 168 ? 6.547 -14.664 -35.094 1 42.91 168 LYS B N 1
ATOM 3147 C CA . LYS B 1 168 ? 7.422 -14.922 -33.969 1 42.91 168 LYS B CA 1
ATOM 3148 C C . LYS B 1 168 ? 6.766 -14.477 -32.656 1 42.91 168 LYS B C 1
ATOM 3150 O O . LYS B 1 168 ? 6.633 -13.273 -32.406 1 42.91 168 LYS B O 1
ATOM 3155 N N . ILE B 1 169 ? 5.609 -15.047 -32.25 1 48.41 169 ILE B N 1
ATOM 3156 C CA . ILE B 1 169 ? 4.926 -14.758 -31 1 48.41 169 ILE B CA 1
ATOM 3157 C C . ILE B 1 169 ? 5.949 -14.586 -29.891 1 48.41 169 ILE B C 1
ATOM 3159 O O . ILE B 1 169 ? 6.836 -15.422 -29.719 1 48.41 169 ILE B O 1
ATOM 3163 N N . ASP B 1 170 ? 6.312 -13.406 -29.688 1 57.06 170 ASP B N 1
ATOM 3164 C CA . ASP B 1 170 ? 7.117 -13.172 -28.5 1 57.06 170 ASP B CA 1
ATOM 3165 C C . ASP B 1 170 ? 6.793 -14.188 -27.406 1 57.06 170 ASP B C 1
ATOM 3167 O O . ASP B 1 170 ? 5.691 -14.188 -26.859 1 57.06 170 ASP B O 1
ATOM 3171 N N . THR B 1 171 ? 7.52 -15.25 -27.344 1 76.12 171 THR B N 1
ATOM 3172 C CA . THR B 1 171 ? 7.289 -16.391 -26.469 1 76.12 171 THR B CA 1
ATOM 3173 C C . THR B 1 171 ? 7.852 -16.125 -25.078 1 76.12 171 THR B C 1
ATOM 3175 O O . THR B 1 171 ? 7.793 -16.984 -24.203 1 76.12 171 THR B O 1
ATOM 3178 N N . SER B 1 172 ? 8.219 -14.844 -24.953 1 89 172 SER B N 1
ATOM 3179 C CA . SER B 1 172 ? 8.812 -14.578 -23.641 1 89 172 SER B CA 1
ATOM 3180 C C . SER B 1 172 ? 7.746 -14.453 -22.562 1 89 172 SER B C 1
ATOM 3182 O O . SER B 1 172 ? 6.691 -13.859 -22.797 1 89 172 SER B O 1
ATOM 3184 N N . TYR B 1 173 ? 8.016 -15.039 -21.453 1 94.25 173 TYR B N 1
ATOM 3185 C CA . TYR B 1 173 ? 7.074 -14.953 -20.344 1 94.25 173 TYR B CA 1
ATOM 3186 C C . TYR B 1 173 ? 7.602 -14.039 -19.234 1 94.25 173 TYR B C 1
ATOM 3188 O O . TYR B 1 173 ? 7.188 -14.148 -18.078 1 94.25 173 TYR B O 1
ATOM 3196 N N . ASN B 1 174 ? 8.57 -13.211 -19.703 1 92.94 174 ASN B N 1
ATOM 3197 C CA . ASN B 1 174 ? 8.867 -12.102 -18.797 1 92.94 174 ASN B CA 1
ATOM 3198 C C . ASN B 1 174 ? 7.637 -11.242 -18.531 1 92.94 174 ASN B C 1
ATOM 3200 O O . ASN B 1 174 ? 6.801 -11.07 -19.422 1 92.94 174 ASN B O 1
ATOM 3204 N N . LEU B 1 175 ? 7.566 -10.734 -17.422 1 93.94 175 LEU B N 1
ATOM 3205 C CA . LEU B 1 175 ? 6.336 -10.07 -17 1 93.94 175 LEU B CA 1
ATOM 3206 C C . LEU B 1 175 ? 5.969 -8.945 -17.969 1 93.94 175 LEU B C 1
ATOM 3208 O O . LEU B 1 175 ? 4.812 -8.828 -18.375 1 93.94 175 LEU B O 1
ATOM 3212 N N . GLY B 1 176 ? 6.988 -8.102 -18.312 1 92.5 176 GLY B N 1
ATOM 3213 C CA . GLY B 1 176 ? 6.738 -7.016 -19.25 1 92.5 176 GLY B CA 1
ATOM 3214 C C . GLY B 1 176 ? 6.207 -7.488 -20.594 1 92.5 176 GLY B C 1
ATOM 3215 O O . GLY B 1 176 ? 5.316 -6.863 -21.172 1 92.5 176 GLY B O 1
ATOM 3216 N N . HIS B 1 177 ? 6.695 -8.594 -21.062 1 91.25 177 HIS B N 1
ATOM 3217 C CA . HIS B 1 177 ? 6.281 -9.133 -22.359 1 91.25 177 HIS B CA 1
ATOM 3218 C C . HIS B 1 177 ? 4.871 -9.703 -22.281 1 91.25 177 HIS B C 1
ATOM 3220 O O . HIS B 1 177 ? 4.062 -9.492 -23.188 1 91.25 177 HIS B O 1
ATOM 3226 N N . VAL B 1 178 ? 4.637 -10.453 -21.234 1 92.25 178 VAL B N 1
ATOM 3227 C CA . VAL B 1 178 ? 3.293 -11 -21.047 1 92.25 178 VAL B CA 1
ATOM 3228 C C . VAL B 1 178 ? 2.279 -9.859 -20.969 1 92.25 178 VAL B C 1
ATOM 3230 O O . VAL B 1 178 ? 1.224 -9.922 -21.609 1 92.25 178 VAL B O 1
ATOM 3233 N N . PHE B 1 179 ? 2.6 -8.836 -20.234 1 92.69 179 PHE B N 1
ATOM 3234 C CA . PHE B 1 179 ? 1.73 -7.676 -20.062 1 92.69 179 PHE B CA 1
ATOM 3235 C C . PHE B 1 179 ? 1.44 -7.016 -21.406 1 92.69 179 PHE B C 1
ATOM 3237 O O . PHE B 1 179 ? 0.284 -6.742 -21.734 1 92.69 179 PHE B O 1
ATOM 3244 N N . LYS B 1 180 ? 2.48 -6.793 -22.141 1 90.5 180 LYS B N 1
ATOM 3245 C CA . LYS B 1 180 ? 2.332 -6.152 -23.438 1 90.5 180 LYS B CA 1
ATOM 3246 C C . LYS B 1 180 ? 1.488 -7.012 -24.391 1 90.5 180 LYS B C 1
ATOM 3248 O O . LYS B 1 180 ? 0.606 -6.5 -25.078 1 90.5 180 LYS B O 1
ATOM 3253 N N . ARG B 1 181 ? 1.751 -8.234 -24.406 1 88.62 181 ARG B N 1
ATOM 3254 C CA . ARG B 1 181 ? 1.072 -9.156 -25.312 1 88.62 181 ARG B CA 1
ATOM 3255 C C . ARG B 1 181 ? -0.409 -9.266 -24.969 1 88.62 181 ARG B C 1
ATOM 3257 O O . ARG B 1 181 ? -1.26 -9.266 -25.859 1 88.62 181 ARG B O 1
ATOM 3264 N N . ARG B 1 182 ? -0.713 -9.297 -23.766 1 86.69 182 ARG B N 1
ATOM 3265 C CA . ARG B 1 182 ? -2.074 -9.617 -23.344 1 86.69 182 ARG B CA 1
ATOM 3266 C C . ARG B 1 182 ? -2.918 -8.352 -23.219 1 86.69 182 ARG B C 1
ATOM 3268 O O . ARG B 1 182 ? -4.117 -8.367 -23.5 1 86.69 182 ARG B O 1
ATOM 3275 N N . LEU B 1 183 ? -2.299 -7.289 -22.703 1 88.25 183 LEU B N 1
ATOM 3276 C CA . LEU B 1 183 ? -3.088 -6.105 -22.391 1 88.25 183 LEU B CA 1
ATOM 3277 C C . LEU B 1 183 ? -2.842 -4.992 -23.406 1 88.25 183 LEU B C 1
ATOM 3279 O O . LEU B 1 183 ? -3.523 -3.967 -23.375 1 88.25 183 LEU B O 1
ATOM 3283 N N . SER B 1 184 ? -1.861 -5.199 -24.281 1 86.06 184 SER B N 1
ATOM 3284 C CA . SER B 1 184 ? -1.53 -4.234 -25.328 1 86.06 184 SER B CA 1
ATOM 3285 C C . SER B 1 184 ? -1.194 -2.871 -24.734 1 86.06 184 SER B C 1
ATOM 3287 O O . SER B 1 184 ? -1.619 -1.839 -25.25 1 86.06 184 SER B O 1
ATOM 3289 N N . LYS B 1 185 ? -0.584 -2.826 -23.594 1 84.06 185 LYS B N 1
ATOM 3290 C CA . LYS B 1 185 ? -0.145 -1.614 -22.906 1 84.06 185 LYS B CA 1
ATOM 3291 C C . LYS B 1 185 ? 1.338 -1.691 -22.562 1 84.06 185 LYS B C 1
ATOM 3293 O O . LYS B 1 185 ? 1.891 -2.783 -22.406 1 84.06 185 LYS B O 1
ATOM 3298 N N . ARG B 1 186 ? 1.867 -0.556 -22.5 1 82.25 186 ARG B N 1
ATOM 3299 C CA . ARG B 1 186 ? 3.26 -0.499 -22.062 1 82.25 186 ARG B CA 1
ATOM 3300 C C . ARG B 1 186 ? 3.359 -0.471 -20.547 1 82.25 186 ARG B C 1
ATOM 3302 O O . ARG B 1 186 ? 2.559 0.186 -19.875 1 82.25 186 ARG B O 1
ATOM 3309 N N . PRO B 1 187 ? 4.312 -1.26 -20.078 1 76.06 187 PRO B N 1
ATOM 3310 C CA . PRO B 1 187 ? 4.5 -1.223 -18.625 1 76.06 187 PRO B CA 1
ATOM 3311 C C . PRO B 1 187 ? 4.848 0.172 -18.125 1 76.06 187 PRO B C 1
ATOM 3313 O O . PRO B 1 187 ? 5.609 0.898 -18.766 1 76.06 187 PRO B O 1
ATOM 3316 N N . LEU B 1 188 ? 4.07 0.547 -17.062 1 70.5 188 LEU B N 1
ATOM 3317 C CA . LEU B 1 188 ? 4.414 1.788 -16.375 1 70.5 188 LEU B CA 1
ATOM 3318 C C . LEU B 1 188 ? 5.219 1.506 -15.109 1 70.5 188 LEU B C 1
ATOM 3320 O O . LEU B 1 188 ? 4.895 0.589 -14.352 1 70.5 188 LEU B O 1
ATOM 3324 N N . ASN B 1 189 ? 6.352 2.203 -14.867 1 70.31 189 ASN B N 1
ATOM 3325 C CA . ASN B 1 189 ? 7.141 2.186 -13.641 1 70.31 189 ASN B CA 1
ATOM 3326 C C . ASN B 1 189 ? 7.691 0.792 -13.352 1 70.31 189 ASN B C 1
ATOM 3328 O O . ASN B 1 189 ? 7.602 0.308 -12.219 1 70.31 189 ASN B O 1
ATOM 3332 N N . ALA B 1 190 ? 8.156 0.141 -14.5 1 74.88 190 ALA B N 1
ATOM 3333 C CA . ALA B 1 190 ? 8.805 -1.152 -14.32 1 74.88 190 ALA B CA 1
ATOM 3334 C C . ALA B 1 190 ? 10.008 -1.037 -13.391 1 74.88 190 ALA B C 1
ATOM 3336 O O . ALA B 1 190 ? 10.586 0.044 -13.242 1 74.88 190 ALA B O 1
ATOM 3337 N N . HIS B 1 191 ? 10.211 -1.922 -12.586 1 78.56 191 HIS B N 1
ATOM 3338 C CA . HIS B 1 191 ? 11.359 -2.113 -11.711 1 78.56 191 HIS B CA 1
ATOM 3339 C C . HIS B 1 191 ? 11.133 -1.459 -10.359 1 78.56 191 HIS B C 1
ATOM 3341 O O . HIS B 1 191 ? 12.062 -1.37 -9.547 1 78.56 191 HIS B O 1
ATOM 3347 N N . GLY B 1 192 ? 10.039 -1.021 -10.109 1 90.5 192 GLY B N 1
ATOM 3348 C CA . GLY B 1 192 ? 9.508 -0.896 -8.766 1 90.5 192 GLY B CA 1
ATOM 3349 C C . GLY B 1 192 ? 8.609 -2.055 -8.367 1 90.5 192 GLY B C 1
ATOM 3350 O O . GLY B 1 192 ? 7.875 -2.59 -9.195 1 90.5 192 GLY B O 1
ATOM 3351 N N . ALA B 1 193 ? 8.695 -2.416 -7.141 1 95.06 193 ALA B N 1
ATOM 3352 C CA . ALA B 1 193 ? 7.934 -3.58 -6.691 1 95.06 193 ALA B CA 1
ATOM 3353 C C . ALA B 1 193 ? 6.438 -3.377 -6.918 1 95.06 193 ALA B C 1
ATOM 3355 O O . ALA B 1 193 ? 5.742 -4.293 -7.359 1 95.06 193 ALA B O 1
ATOM 3356 N N . GLU B 1 194 ? 5.957 -2.186 -6.684 1 95 194 GLU B N 1
ATOM 3357 C CA . GLU B 1 194 ? 4.531 -1.923 -6.836 1 95 194 GLU B CA 1
ATOM 3358 C C . GLU B 1 194 ? 4.113 -1.987 -8.297 1 95 194 GLU B C 1
ATOM 3360 O O . GLU B 1 194 ? 3.062 -2.547 -8.625 1 95 194 GLU B O 1
ATOM 3365 N N . GLY B 1 195 ? 4.922 -1.349 -9.172 1 93.75 195 GLY B N 1
ATOM 3366 C CA . GLY B 1 195 ? 4.633 -1.428 -10.594 1 93.75 195 GLY B CA 1
ATOM 3367 C C . GLY B 1 195 ? 4.559 -2.852 -11.109 1 93.75 195 GLY B C 1
ATOM 3368 O O . GLY B 1 195 ? 3.645 -3.199 -11.867 1 93.75 195 GLY B O 1
ATOM 3369 N N . ASP B 1 196 ? 5.484 -3.668 -10.711 1 96.12 196 ASP B N 1
ATOM 3370 C CA . ASP B 1 196 ? 5.535 -5.059 -11.156 1 96.12 196 ASP B CA 1
ATOM 3371 C C . ASP B 1 196 ? 4.348 -5.852 -10.609 1 96.12 196 ASP B C 1
ATOM 3373 O O . ASP B 1 196 ? 3.791 -6.703 -11.305 1 96.12 196 ASP B O 1
ATOM 3377 N N . VAL B 1 197 ? 3.941 -5.578 -9.367 1 97.25 197 VAL B N 1
ATOM 3378 C CA . VAL B 1 197 ? 2.801 -6.262 -8.766 1 97.25 197 VAL B CA 1
ATOM 3379 C C . VAL B 1 197 ? 1.522 -5.891 -9.516 1 97.25 197 VAL B C 1
ATOM 3381 O O . VAL B 1 197 ? 0.694 -6.754 -9.812 1 97.25 197 VAL B O 1
ATOM 3384 N N . ASN B 1 198 ? 1.374 -4.598 -9.812 1 94.56 198 ASN B N 1
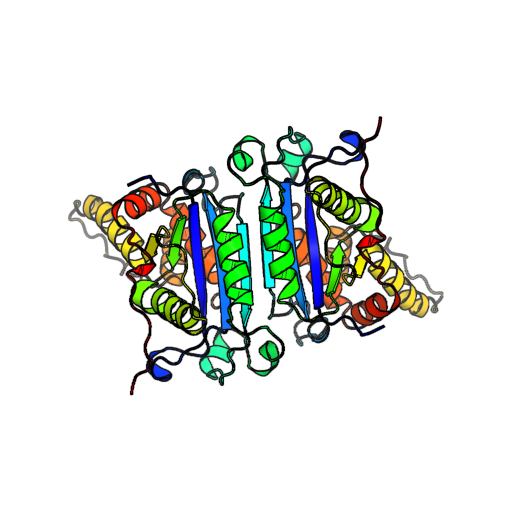ATOM 3385 C CA . ASN B 1 198 ? 0.194 -4.156 -10.547 1 94.56 198 ASN B CA 1
ATOM 3386 C C . ASN B 1 198 ? 0.127 -4.793 -11.93 1 94.56 198 ASN B C 1
ATOM 3388 O O . ASN B 1 198 ? -0.951 -5.172 -12.391 1 94.56 198 ASN B O 1
ATOM 3392 N N . MET B 1 199 ? 1.262 -4.875 -12.57 1 94.62 199 MET B N 1
ATOM 3393 C CA . MET B 1 199 ? 1.313 -5.547 -13.867 1 94.62 199 MET B CA 1
ATOM 3394 C C . MET B 1 199 ? 0.914 -7.012 -13.734 1 94.62 199 MET B C 1
ATOM 3396 O O . MET B 1 199 ? 0.128 -7.52 -14.539 1 94.62 199 MET B O 1
ATOM 3400 N N . LEU B 1 200 ? 1.463 -7.648 -12.758 1 96.5 200 LEU B N 1
ATOM 3401 C CA . LEU B 1 200 ? 1.158 -9.055 -12.523 1 96.5 200 LEU B CA 1
ATOM 3402 C C . LEU B 1 200 ? -0.331 -9.25 -12.258 1 96.5 200 LEU B C 1
ATOM 3404 O O . LEU B 1 200 ? -0.95 -10.156 -12.82 1 96.5 200 LEU B O 1
ATOM 3408 N N . LEU B 1 201 ? -0.855 -8.43 -11.383 1 96.31 201 LEU B N 1
ATOM 3409 C CA . LEU B 1 201 ? -2.277 -8.492 -11.062 1 96.31 201 LEU B CA 1
ATOM 3410 C C . LEU B 1 201 ? -3.125 -8.289 -12.312 1 96.31 201 LEU B C 1
ATOM 3412 O O . LEU B 1 201 ? -4.105 -9 -12.523 1 96.31 201 LEU B O 1
ATOM 3416 N N . ALA B 1 202 ? -2.752 -7.328 -13.125 1 93.75 202 ALA B N 1
ATOM 3417 C CA . ALA B 1 202 ? -3.479 -7.062 -14.367 1 93.75 202 ALA B CA 1
ATOM 3418 C C . ALA B 1 202 ? -3.471 -8.281 -15.281 1 93.75 202 ALA B C 1
ATOM 3420 O O . ALA B 1 202 ? -4.492 -8.625 -15.883 1 93.75 202 ALA B O 1
ATOM 3421 N N . CYS B 1 203 ? -2.32 -8.922 -15.406 1 94 203 CYS B N 1
ATOM 3422 C CA . CYS B 1 203 ? -2.219 -10.133 -16.219 1 94 203 CYS B CA 1
ATOM 3423 C C . CYS B 1 203 ? -3.113 -11.234 -15.664 1 94 203 CYS B C 1
ATOM 3425 O O . CYS B 1 203 ? -3.871 -11.859 -16.406 1 94 203 CYS B O 1
ATOM 3427 N N . ALA B 1 204 ? -3.025 -11.477 -14.344 1 95.94 204 ALA B N 1
ATOM 3428 C CA . ALA B 1 204 ? -3.855 -12.508 -13.727 1 95.94 204 ALA B CA 1
ATOM 3429 C C . ALA B 1 204 ? -5.34 -12.227 -13.945 1 95.94 204 ALA B C 1
ATOM 3431 O O . ALA B 1 204 ? -6.117 -13.141 -14.227 1 95.94 204 ALA B O 1
ATOM 3432 N N . ALA B 1 205 ? -5.691 -10.961 -13.766 1 94.31 205 ALA B N 1
ATOM 3433 C CA . ALA B 1 205 ? -7.078 -10.555 -13.969 1 94.31 205 ALA B CA 1
ATOM 3434 C C . ALA B 1 205 ? -7.52 -10.812 -15.414 1 94.31 205 ALA B C 1
ATOM 3436 O O . ALA B 1 205 ? -8.68 -11.156 -15.656 1 94.31 205 ALA B O 1
ATOM 3437 N N . ASP B 1 206 ? -6.648 -10.578 -16.312 1 91.88 206 ASP B N 1
ATOM 3438 C CA . ASP B 1 206 ? -6.953 -10.82 -1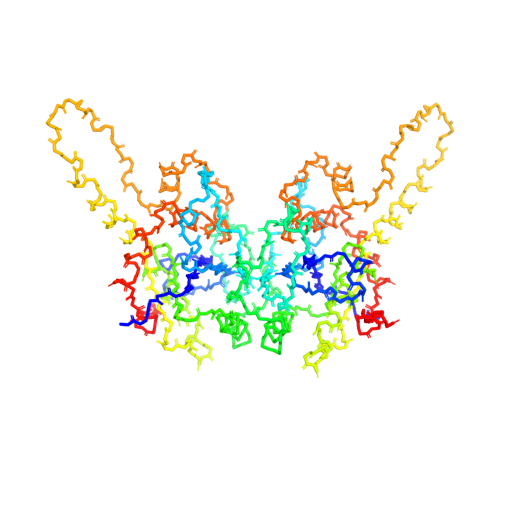7.719 1 91.88 206 ASP B CA 1
ATOM 3439 C C . ASP B 1 206 ? -7.203 -12.305 -17.984 1 91.88 206 ASP B C 1
ATOM 3441 O O . ASP B 1 206 ? -8.094 -12.664 -18.75 1 91.88 206 ASP B O 1
ATOM 3445 N N . TYR B 1 207 ? -6.352 -13.172 -17.375 1 92.25 207 TYR B N 1
ATOM 3446 C CA . TYR B 1 207 ? -6.586 -14.602 -17.484 1 92.25 207 TYR B CA 1
ATOM 3447 C C . TYR B 1 207 ? -7.895 -14.992 -16.812 1 92.25 207 TYR B C 1
ATOM 3449 O O . TYR B 1 207 ? -8.531 -15.977 -17.203 1 92.25 207 TYR B O 1
ATOM 3457 N N . GLY B 1 208 ? -8.25 -14.273 -15.719 1 91.62 208 GLY B N 1
ATOM 3458 C CA . GLY B 1 208 ? -9.57 -14.391 -15.117 1 91.62 208 GLY B CA 1
ATOM 3459 C C . GLY B 1 208 ? -9.781 -15.711 -14.398 1 91.62 208 GLY B C 1
ATOM 3460 O O . GLY B 1 208 ? -8.953 -16.125 -13.586 1 91.62 208 GLY B O 1
ATOM 3461 N N . GLN B 1 209 ? -10.875 -16.312 -14.727 1 92.94 209 GLN B N 1
ATOM 3462 C CA . GLN B 1 209 ? -11.281 -17.531 -14.031 1 92.94 209 GLN B CA 1
ATOM 3463 C C . GLN B 1 209 ? -10.328 -18.688 -14.344 1 92.94 209 GLN B C 1
ATOM 3465 O O . GLN B 1 209 ? -10.148 -19.594 -13.516 1 92.94 209 GLN B O 1
ATOM 3470 N N . LYS B 1 210 ? -9.727 -18.656 -15.484 1 94.5 210 LYS B N 1
ATOM 3471 C CA . LYS B 1 210 ? -8.75 -19.703 -15.812 1 94.5 210 LYS B CA 1
ATOM 3472 C C . LYS B 1 210 ? -7.574 -19.672 -14.836 1 94.5 210 LYS B C 1
ATOM 3474 O O . LYS B 1 210 ? -7.062 -20.719 -14.445 1 94.5 210 LYS B O 1
ATOM 3479 N N . PHE B 1 211 ? -7.184 -18.5 -14.461 1 96.38 211 PHE B N 1
ATOM 3480 C CA . PHE B 1 211 ? -6.117 -18.344 -13.484 1 96.38 211 PHE B CA 1
ATOM 3481 C C . PHE B 1 211 ? -6.539 -18.891 -12.125 1 96.38 211 PHE B C 1
ATOM 3483 O O . PHE B 1 211 ? -5.785 -19.641 -11.484 1 96.38 211 PHE B O 1
ATOM 3490 N N . VAL B 1 212 ? -7.73 -18.547 -11.711 1 97.25 212 VAL B N 1
ATOM 3491 C CA . VAL B 1 212 ? -8.25 -18.969 -10.414 1 97.25 212 VAL B CA 1
ATOM 3492 C C . VAL B 1 212 ? -8.352 -20.484 -10.367 1 97.25 212 VAL B C 1
ATOM 3494 O O . VAL B 1 212 ? -7.93 -21.109 -9.398 1 97.25 212 VAL B O 1
ATOM 3497 N N . LYS B 1 213 ? -8.875 -21.047 -11.43 1 96.12 213 LYS B N 1
ATOM 3498 C CA . LYS B 1 213 ? -9.016 -22.5 -11.508 1 96.12 213 LYS B CA 1
ATOM 3499 C C . LYS B 1 213 ? -7.648 -23.188 -11.469 1 96.12 213 LYS B C 1
ATOM 3501 O O . LYS B 1 213 ? -7.469 -24.172 -10.758 1 96.12 213 LYS B O 1
ATOM 3506 N N . PHE B 1 214 ? -6.746 -22.703 -12.234 1 97.38 214 PHE B N 1
ATOM 3507 C CA . PHE B 1 214 ? -5.402 -23.266 -12.242 1 97.38 214 PHE B CA 1
ATOM 3508 C C . PHE B 1 214 ? -4.785 -23.219 -10.852 1 97.38 214 PHE B C 1
ATOM 3510 O O . PHE B 1 214 ? -4.223 -24.219 -10.383 1 97.38 214 PHE B O 1
ATOM 3517 N N . ALA B 1 215 ? -4.84 -22.062 -10.211 1 98.31 215 ALA B N 1
ATOM 3518 C CA . ALA B 1 215 ? -4.258 -21.875 -8.883 1 98.31 215 ALA B CA 1
ATOM 3519 C C . ALA B 1 215 ? -4.852 -22.859 -7.879 1 98.31 215 ALA B C 1
ATOM 3521 O O . ALA B 1 215 ? -4.137 -23.406 -7.035 1 98.31 215 ALA B O 1
ATOM 3522 N N . ASN B 1 216 ? -6.172 -23.062 -7.938 1 98.12 216 ASN B N 1
ATOM 3523 C CA . ASN B 1 216 ? -6.848 -23.969 -7.016 1 98.12 216 ASN B CA 1
ATOM 3524 C C . ASN B 1 216 ? -6.336 -25.391 -7.16 1 98.12 216 ASN B C 1
ATOM 3526 O O . ASN B 1 216 ? -6.305 -26.156 -6.188 1 98.12 216 ASN B O 1
ATOM 3530 N N . GLY B 1 217 ? -5.883 -25.688 -8.305 1 97.44 217 GLY B N 1
ATOM 3531 C CA . GLY B 1 217 ? -5.457 -27.047 -8.555 1 97.44 217 GLY B CA 1
ATOM 3532 C C . GLY B 1 217 ? -3.953 -27.234 -8.469 1 97.44 217 GLY B C 1
ATOM 3533 O O . GLY B 1 217 ? -3.467 -28.359 -8.352 1 97.44 217 GLY B O 1
ATOM 3534 N N . ASN B 1 218 ? -3.182 -26.141 -8.461 1 97.62 218 ASN B N 1
ATOM 3535 C CA . ASN B 1 218 ? -1.751 -26.312 -8.68 1 97.62 218 ASN B CA 1
ATOM 3536 C C . ASN B 1 218 ? -0.927 -25.531 -7.664 1 97.62 218 ASN B C 1
ATOM 3538 O O . ASN B 1 218 ? 0.304 -25.516 -7.734 1 97.62 218 ASN B O 1
ATOM 3542 N N . SER B 1 219 ? -1.528 -24.828 -6.719 1 98.12 219 SER B N 1
ATOM 3543 C CA . SER B 1 219 ? -0.78 -24.125 -5.684 1 98.12 219 SER B CA 1
ATOM 3544 C C . SER B 1 219 ? -0.139 -25.094 -4.699 1 98.12 219 SER B C 1
ATOM 3546 O O . SER B 1 219 ? -0.593 -26.234 -4.562 1 98.12 219 SER B O 1
ATOM 3548 N N . THR B 1 220 ? 0.935 -24.719 -4.105 1 97.56 220 THR B N 1
ATOM 3549 C CA . THR B 1 220 ? 1.645 -25.516 -3.102 1 97.56 220 THR B CA 1
ATOM 3550 C C . THR B 1 220 ? 1.809 -24.719 -1.81 1 97.56 220 THR B C 1
ATOM 3552 O O . THR B 1 220 ? 1.596 -23.5 -1.79 1 97.56 220 THR B O 1
ATOM 3555 N N . LYS B 1 221 ? 2.098 -25.375 -0.74 1 97.94 221 LYS B N 1
ATOM 3556 C CA . LYS B 1 221 ? 2.322 -24.688 0.528 1 97.94 221 LYS B CA 1
ATOM 3557 C C . LYS B 1 221 ? 3.592 -23.844 0.477 1 97.94 221 LYS B C 1
ATOM 3559 O O . LYS B 1 221 ? 4.633 -24.312 0.002 1 97.94 221 LYS B O 1
ATOM 3564 N N . PHE B 1 222 ? 3.523 -22.625 0.949 1 98.25 222 PHE B N 1
ATOM 3565 C CA . PHE B 1 222 ? 4.68 -21.734 0.983 1 98.25 222 PHE B CA 1
ATOM 3566 C C . PHE B 1 222 ? 5.797 -22.328 1.83 1 98.25 222 PHE B C 1
ATOM 3568 O O . PHE B 1 222 ? 6.977 -22.172 1.509 1 98.25 222 PHE B O 1
ATOM 3575 N N . SER B 1 223 ? 5.426 -23.031 2.9 1 96.44 223 SER B N 1
ATOM 3576 C CA . SER B 1 223 ? 6.375 -23.609 3.84 1 96.44 223 SER B CA 1
ATOM 3577 C C . SER B 1 223 ? 7.215 -24.688 3.172 1 96.44 223 SER B C 1
ATOM 3579 O O . SER B 1 223 ? 8.242 -25.109 3.711 1 96.44 223 SER B O 1
ATOM 3581 N N . GLN B 1 224 ? 6.789 -25.188 2.018 1 95.75 224 GLN B N 1
ATOM 3582 C CA . GLN B 1 224 ? 7.496 -26.25 1.31 1 95.75 224 GLN B CA 1
ATOM 3583 C C . GLN B 1 224 ? 8.492 -25.672 0.307 1 95.75 224 GLN B C 1
ATOM 3585 O O . GLN B 1 224 ? 9.297 -26.406 -0.27 1 95.75 224 GLN B O 1
ATOM 3590 N N . MET B 1 225 ? 8.414 -24.359 0.094 1 95.19 225 MET B N 1
ATOM 3591 C CA . MET B 1 225 ? 9.344 -23.734 -0.838 1 95.19 225 MET B CA 1
ATOM 3592 C C . MET B 1 225 ? 10.773 -23.781 -0.3 1 95.19 225 MET B C 1
ATOM 3594 O O . MET B 1 225 ? 10.984 -23.688 0.91 1 95.19 225 MET B O 1
ATOM 3598 N N . PRO B 1 226 ? 11.727 -23.938 -1.146 1 94.12 226 PRO B N 1
ATOM 3599 C CA . PRO B 1 226 ? 13.125 -23.922 -0.692 1 94.12 226 PRO B CA 1
ATOM 3600 C C . PRO B 1 226 ? 13.531 -22.578 -0.085 1 94.12 226 PRO B C 1
ATOM 3602 O O . PRO B 1 226 ? 12.961 -21.531 -0.436 1 94.12 226 PRO B O 1
ATOM 3605 N N . ILE B 1 227 ? 14.453 -22.609 0.798 1 93.81 227 ILE B N 1
ATOM 3606 C CA . ILE B 1 227 ? 15.047 -21.422 1.406 1 93.81 227 ILE B CA 1
ATOM 3607 C C . ILE B 1 227 ? 16.344 -21.078 0.692 1 93.81 227 ILE B C 1
ATOM 3609 O O . ILE B 1 227 ? 17.188 -21.953 0.46 1 93.81 227 ILE B O 1
ATOM 3613 N N . MET B 1 228 ? 16.5 -19.844 0.349 1 89.62 228 MET B N 1
ATOM 3614 C CA . MET B 1 228 ? 17.766 -19.438 -0.282 1 89.62 228 MET B CA 1
ATOM 3615 C C . MET B 1 228 ? 18.922 -19.516 0.714 1 89.62 228 MET B C 1
ATOM 3617 O O . MET B 1 228 ? 18.891 -18.812 1.734 1 89.62 228 MET B O 1
ATOM 3621 N N . LYS B 1 229 ? 19.859 -20.312 0.469 1 88.62 229 LYS B N 1
ATOM 3622 C CA . LYS B 1 229 ? 21.016 -20.5 1.352 1 88.62 229 LYS B CA 1
ATOM 3623 C C . LYS B 1 229 ? 22.297 -19.984 0.703 1 88.62 229 LYS B C 1
ATOM 3625 O O . LYS B 1 229 ? 22.5 -20.172 -0.498 1 88.62 229 LYS B O 1
ATOM 3630 N N . PRO B 1 230 ? 23.016 -19.328 1.559 1 86 230 PRO B N 1
ATOM 3631 C CA . PRO B 1 230 ? 24.297 -18.828 1.028 1 86 230 PRO B CA 1
ATOM 3632 C C . PRO B 1 230 ? 25.172 -19.953 0.475 1 86 230 PRO B C 1
ATOM 3634 O O . PRO B 1 230 ? 25.156 -21.062 0.999 1 86 230 PRO B O 1
ATOM 3637 N N . LYS B 1 231 ? 25.797 -19.578 -0.605 1 73.44 231 LYS B N 1
ATOM 3638 C CA . LYS B 1 231 ? 26.75 -20.531 -1.168 1 73.44 231 LYS B CA 1
ATOM 3639 C C . LYS B 1 231 ? 28.094 -20.422 -0.464 1 73.44 231 LYS B C 1
ATOM 3641 O O . LYS B 1 231 ? 28.562 -19.312 -0.167 1 73.44 231 LYS B O 1
ATOM 3646 N N . PHE B 1 232 ? 28.562 -21.5 0.34 1 61.28 232 PHE B N 1
ATOM 3647 C CA . PHE B 1 232 ? 29.891 -21.562 0.954 1 61.28 232 PHE B CA 1
ATOM 3648 C C . PHE B 1 232 ? 30.922 -22.094 -0.035 1 61.28 232 PHE B C 1
ATOM 3650 O O . PHE B 1 232 ? 30.594 -22.891 -0.92 1 61.28 232 PHE B O 1
#